Protein AF-A0A561W1R0-F1 (afdb_monomer_lite)

Structure (mmCIF, N/CA/C/O backbone):
data_AF-A0A561W1R0-F1
#
_entry.id   AF-A0A561W1R0-F1
#
loop_
_atom_site.group_PDB
_atom_site.id
_atom_site.type_symbol
_atom_site.label_atom_id
_atom_site.label_alt_id
_atom_site.label_comp_id
_atom_site.label_asym_id
_atom_site.label_entity_id
_atom_site.label_seq_id
_atom_site.pdbx_PDB_ins_code
_atom_site.Cartn_x
_atom_site.Cartn_y
_atom_site.Cartn_z
_atom_site.occupancy
_atom_site.B_iso_or_equiv
_atom_site.auth_seq_id
_atom_site.auth_comp_id
_atom_site.auth_asym_id
_atom_site.auth_atom_id
_atom_site.pdbx_PDB_model_num
ATOM 1 N N . MET A 1 1 ? 36.553 1.314 -19.856 1.00 82.25 1 MET A N 1
ATOM 2 C CA . MET A 1 1 ? 36.107 -0.104 -19.851 1.00 82.25 1 MET A CA 1
ATOM 3 C C . MET A 1 1 ? 35.294 -0.369 -21.101 1.00 82.25 1 MET A C 1
ATOM 5 O O . MET A 1 1 ? 34.662 0.568 -21.565 1.00 82.25 1 MET A O 1
ATOM 9 N N . ASN A 1 2 ? 35.325 -1.589 -21.637 1.00 90.81 2 ASN A N 1
ATOM 10 C CA . ASN A 1 2 ? 34.444 -2.013 -22.734 1.00 90.81 2 ASN A CA 1
ATOM 11 C C . ASN A 1 2 ? 33.296 -2.917 -22.232 1.00 90.81 2 ASN A C 1
ATOM 13 O O . ASN A 1 2 ? 33.211 -3.235 -21.042 1.00 90.81 2 ASN A O 1
ATOM 17 N N . ALA A 1 3 ? 32.431 -3.363 -23.140 1.00 93.06 3 ALA A N 1
ATOM 18 C CA . ALA A 1 3 ? 31.266 -4.193 -22.857 1.00 93.06 3 ALA A CA 1
ATOM 19 C C . ALA A 1 3 ? 31.614 -5.515 -22.157 1.00 93.06 3 ALA A C 1
ATOM 21 O O . ALA A 1 3 ? 30.865 -5.956 -21.286 1.00 93.06 3 ALA A O 1
ATOM 22 N N . HIS A 1 4 ? 32.754 -6.139 -22.474 1.00 94.69 4 HIS A N 1
ATOM 23 C CA . HIS A 1 4 ? 33.192 -7.354 -21.780 1.00 94.69 4 HIS A CA 1
ATOM 24 C C . HIS A 1 4 ? 33.623 -7.068 -20.338 1.00 94.69 4 HIS A C 1
ATOM 26 O O . HIS A 1 4 ? 33.295 -7.847 -19.440 1.00 94.69 4 HIS A O 1
ATOM 32 N N . ASP A 1 5 ? 34.322 -5.954 -20.105 1.00 94.12 5 ASP A N 1
ATOM 33 C CA . ASP A 1 5 ? 34.739 -5.539 -18.761 1.00 94.12 5 ASP A CA 1
ATOM 34 C C . ASP A 1 5 ? 33.518 -5.258 -17.869 1.00 94.12 5 ASP A C 1
ATOM 36 O O . ASP A 1 5 ? 33.470 -5.681 -16.712 1.00 94.12 5 ASP A O 1
ATOM 40 N N . VAL A 1 6 ? 32.510 -4.572 -18.419 1.00 94.56 6 VAL A N 1
ATOM 41 C CA . VAL A 1 6 ? 31.259 -4.254 -17.718 1.00 94.56 6 VAL A CA 1
ATOM 42 C C . VAL A 1 6 ? 30.423 -5.510 -17.481 1.00 94.56 6 VAL A C 1
ATOM 44 O O . VAL A 1 6 ? 29.963 -5.723 -16.358 1.00 94.56 6 VAL A O 1
ATOM 47 N N . ALA A 1 7 ? 30.283 -6.393 -18.477 1.00 96.56 7 ALA A N 1
ATOM 48 C CA . ALA A 1 7 ? 29.568 -7.664 -18.328 1.00 96.56 7 ALA A CA 1
ATOM 49 C C . ALA A 1 7 ? 30.118 -8.505 -17.161 1.00 96.56 7 ALA A C 1
ATOM 51 O O . ALA A 1 7 ? 29.358 -9.125 -16.418 1.00 96.56 7 ALA A O 1
ATOM 52 N N . ALA A 1 8 ? 31.436 -8.487 -16.943 1.00 96.50 8 ALA A N 1
ATOM 53 C CA . ALA A 1 8 ? 32.065 -9.204 -15.837 1.00 96.50 8 ALA A CA 1
ATOM 54 C C . ALA A 1 8 ? 31.743 -8.623 -14.443 1.00 96.50 8 ALA A C 1
ATOM 56 O O . ALA A 1 8 ? 31.954 -9.309 -13.442 1.00 96.50 8 ALA A O 1
ATOM 57 N N . ARG A 1 9 ? 31.263 -7.375 -14.365 1.00 97.12 9 ARG A N 1
ATOM 58 C CA . ARG A 1 9 ? 31.009 -6.637 -13.114 1.00 97.12 9 ARG A CA 1
ATOM 59 C C . ARG A 1 9 ? 29.528 -6.396 -12.826 1.00 97.12 9 ARG A C 1
ATOM 61 O O . ARG A 1 9 ? 29.193 -6.060 -11.691 1.00 97.12 9 ARG A O 1
ATOM 68 N N . LEU A 1 10 ? 28.653 -6.531 -13.822 1.00 97.62 10 LEU A N 1
ATOM 69 C CA . LEU A 1 10 ? 27.216 -6.348 -13.637 1.00 97.62 10 LEU A CA 1
ATOM 70 C C . LEU A 1 10 ? 26.658 -7.358 -12.615 1.00 97.62 10 LEU A C 1
ATOM 72 O O . LEU A 1 10 ? 27.031 -8.537 -12.635 1.00 97.62 10 LEU A O 1
ATOM 76 N N . PRO A 1 11 ? 25.740 -6.925 -11.732 1.00 97.44 11 PRO A N 1
ATOM 77 C CA . PRO A 1 11 ? 25.133 -7.798 -10.732 1.00 97.44 11 PRO A CA 1
ATOM 78 C C . PRO A 1 11 ? 24.136 -8.768 -11.385 1.00 97.44 11 PRO A C 1
ATOM 80 O O . PRO A 1 11 ? 23.887 -8.695 -12.582 1.00 97.44 11 PRO A O 1
ATOM 83 N N . ASP A 1 12 ? 23.513 -9.675 -10.633 1.00 97.62 12 ASP A N 1
ATOM 84 C CA . ASP A 1 12 ? 22.415 -10.481 -11.187 1.00 97.62 12 ASP A CA 1
ATOM 85 C C . ASP A 1 12 ? 21.202 -9.657 -11.654 1.00 97.62 12 ASP A C 1
ATOM 87 O O . ASP A 1 12 ? 21.093 -8.461 -11.387 1.00 97.62 12 ASP A O 1
ATOM 91 N N . ILE A 1 13 ? 20.304 -10.308 -12.403 1.00 98.06 13 ILE A N 1
ATOM 92 C CA . ILE A 1 13 ? 19.150 -9.662 -13.045 1.00 98.06 13 ILE A CA 1
ATOM 93 C C . ILE A 1 13 ? 18.263 -8.952 -12.015 1.00 98.06 13 ILE A C 1
ATOM 95 O O . ILE A 1 13 ? 17.811 -7.836 -12.268 1.00 98.06 13 ILE A O 1
ATOM 99 N N . GLU A 1 14 ? 18.021 -9.571 -10.858 1.00 96.19 14 GLU A N 1
ATOM 100 C CA . GLU A 1 14 ? 17.153 -8.997 -9.828 1.00 96.19 14 GLU A CA 1
ATOM 101 C C . GLU A 1 14 ? 17.806 -7.774 -9.193 1.00 96.19 14 GLU A C 1
ATOM 103 O O . GLU A 1 14 ? 17.195 -6.709 -9.079 1.00 96.19 14 GLU A O 1
ATOM 108 N N . ARG A 1 15 ? 19.083 -7.893 -8.832 1.00 97.00 15 ARG A N 1
ATOM 109 C CA . ARG A 1 15 ? 19.839 -6.790 -8.255 1.00 97.00 15 ARG A CA 1
ATOM 110 C C . ARG A 1 15 ? 20.007 -5.640 -9.248 1.00 97.00 15 ARG A C 1
ATOM 112 O O . ARG A 1 15 ? 19.903 -4.485 -8.839 1.00 97.00 15 ARG A O 1
ATOM 119 N N . LEU A 1 16 ? 20.205 -5.930 -10.536 1.00 98.38 16 LEU A N 1
ATOM 120 C CA . LEU A 1 16 ? 20.215 -4.921 -11.597 1.00 98.38 16 LEU A CA 1
ATOM 121 C C . LEU A 1 16 ? 18.860 -4.213 -11.685 1.00 98.38 16 LEU A C 1
ATOM 123 O O . LEU A 1 16 ? 18.816 -2.986 -11.689 1.00 98.38 16 LEU A O 1
ATOM 127 N N . ARG A 1 17 ? 17.752 -4.966 -11.668 1.00 98.25 17 ARG A N 1
ATOM 128 C CA . ARG A 1 17 ? 16.393 -4.405 -11.679 1.00 98.25 17 ARG A CA 1
ATOM 129 C C . ARG A 1 17 ? 16.163 -3.457 -10.507 1.00 98.25 17 ARG A C 1
ATOM 131 O O . ARG A 1 17 ? 15.652 -2.357 -10.705 1.00 98.25 17 ARG A O 1
ATOM 138 N N . GLN A 1 18 ? 16.574 -3.847 -9.301 1.00 97.81 18 GLN A N 1
ATOM 139 C CA . GLN A 1 18 ? 16.484 -2.999 -8.109 1.00 97.81 18 GLN A CA 1
ATOM 140 C C . GLN A 1 18 ? 17.299 -1.709 -8.254 1.00 97.81 18 GLN A C 1
ATOM 142 O O . GLN A 1 18 ? 16.799 -0.643 -7.897 1.00 97.81 18 GLN A O 1
ATOM 147 N N . ARG A 1 19 ? 18.519 -1.787 -8.805 1.00 98.38 19 ARG A N 1
ATOM 148 C CA . ARG A 1 19 ? 19.367 -0.611 -9.070 1.00 98.38 19 ARG A CA 1
ATOM 149 C C . ARG A 1 19 ? 18.730 0.330 -10.090 1.00 98.38 19 ARG A C 1
ATOM 151 O O . ARG A 1 19 ? 18.665 1.527 -9.841 1.00 98.38 19 ARG A O 1
ATOM 158 N N . CYS A 1 20 ? 18.182 -0.200 -11.181 1.00 98.56 20 CYS A N 1
ATOM 159 C CA . CYS A 1 20 ? 17.468 0.601 -12.174 1.00 98.56 20 CYS A CA 1
ATOM 160 C C . CYS A 1 20 ? 16.241 1.313 -11.580 1.00 98.56 20 CYS A C 1
ATOM 162 O O . CYS A 1 20 ? 16.045 2.502 -11.817 1.00 98.56 20 CYS A O 1
ATOM 164 N N . LYS A 1 21 ? 15.438 0.613 -10.766 1.00 98.38 21 LYS A N 1
ATOM 165 C CA . LYS A 1 21 ? 14.304 1.224 -10.055 1.00 98.38 21 LYS A CA 1
ATOM 166 C C . LYS A 1 21 ? 14.758 2.307 -9.076 1.00 98.38 21 LYS A C 1
ATOM 168 O O . LYS A 1 21 ? 14.110 3.342 -8.982 1.00 98.38 21 LYS A O 1
ATOM 173 N N . ALA A 1 22 ? 15.862 2.079 -8.363 1.00 98.31 22 ALA A N 1
ATOM 174 C CA . ALA A 1 22 ? 16.436 3.063 -7.450 1.00 98.31 22 ALA A CA 1
ATOM 175 C C . ALA A 1 22 ? 16.842 4.351 -8.183 1.00 98.31 22 ALA A C 1
ATOM 177 O O . ALA A 1 22 ? 16.488 5.430 -7.718 1.00 98.31 22 ALA A O 1
ATOM 178 N N . LEU A 1 23 ? 17.507 4.247 -9.342 1.00 98.12 23 LEU A N 1
ATOM 179 C CA . LEU A 1 23 ? 17.844 5.412 -10.170 1.00 98.12 23 LEU A CA 1
ATOM 180 C C . LEU A 1 23 ? 16.590 6.166 -10.621 1.00 98.12 23 LEU A C 1
ATOM 182 O O . LEU A 1 23 ? 16.518 7.373 -10.434 1.00 98.12 23 LEU A O 1
ATOM 186 N N . ALA A 1 24 ? 15.570 5.460 -11.117 1.00 97.75 24 ALA A N 1
ATOM 187 C CA . ALA A 1 24 ? 14.319 6.097 -11.527 1.00 97.75 24 ALA A CA 1
ATOM 188 C C . ALA A 1 24 ? 13.606 6.815 -10.363 1.00 97.75 24 ALA A C 1
ATOM 190 O O . ALA A 1 24 ? 13.069 7.901 -10.551 1.00 97.75 24 ALA A O 1
ATOM 191 N N . VAL A 1 25 ? 13.619 6.255 -9.147 1.00 97.75 25 VAL A N 1
ATOM 192 C CA . VAL A 1 25 ? 13.058 6.932 -7.961 1.00 97.75 25 VAL A CA 1
ATOM 193 C C . VAL A 1 25 ? 13.875 8.165 -7.578 1.00 97.75 25 VAL A C 1
ATOM 195 O O . VAL A 1 25 ? 13.292 9.200 -7.269 1.00 97.75 25 VAL A O 1
ATOM 198 N N . LEU A 1 26 ? 15.208 8.076 -7.608 1.00 97.50 26 LEU A N 1
ATOM 199 C CA . LEU A 1 26 ? 16.081 9.218 -7.327 1.00 97.50 26 LEU A CA 1
ATOM 200 C C . LEU A 1 26 ? 15.832 10.365 -8.312 1.00 97.50 26 LEU A C 1
ATOM 202 O O . LEU A 1 26 ? 15.690 11.504 -7.879 1.00 97.50 26 LEU A O 1
ATOM 206 N N . GLU A 1 27 ? 15.690 10.053 -9.600 1.00 95.06 27 GLU A N 1
ATOM 207 C CA . GLU A 1 27 ? 15.327 11.013 -10.647 1.00 95.06 27 GLU A CA 1
ATOM 208 C C . GLU A 1 27 ? 14.014 11.726 -10.335 1.00 95.06 27 GLU A C 1
ATOM 210 O O . GLU A 1 27 ? 13.986 12.949 -10.315 1.00 95.06 27 GLU A O 1
ATOM 215 N N . ARG A 1 28 ? 12.949 10.984 -9.991 1.00 95.00 28 ARG A N 1
ATOM 216 C CA . ARG A 1 28 ? 11.645 11.575 -9.630 1.00 95.00 28 ARG A CA 1
ATOM 217 C C . ARG A 1 28 ? 11.710 12.498 -8.409 1.00 95.00 28 ARG A C 1
ATOM 219 O O . ARG A 1 28 ? 10.909 13.421 -8.301 1.00 95.00 28 ARG A O 1
ATOM 226 N N . ILE A 1 29 ? 12.622 12.239 -7.470 1.00 95.62 29 ILE A N 1
ATOM 227 C CA . ILE A 1 29 ? 12.799 13.081 -6.279 1.00 95.62 29 ILE A CA 1
ATOM 228 C C . ILE A 1 29 ? 13.598 14.350 -6.613 1.00 95.62 29 ILE A C 1
ATOM 230 O O . ILE A 1 29 ? 13.310 15.420 -6.073 1.00 95.62 29 ILE A O 1
ATOM 234 N N . ILE A 1 30 ? 14.622 14.224 -7.458 1.00 92.12 30 ILE A N 1
ATOM 235 C CA . ILE A 1 30 ? 15.599 15.281 -7.741 1.00 92.12 30 ILE A CA 1
ATOM 236 C C . ILE A 1 30 ? 15.086 16.272 -8.784 1.00 92.12 30 ILE A C 1
ATOM 238 O O . ILE A 1 30 ? 15.197 17.477 -8.558 1.00 92.12 30 ILE A O 1
ATOM 242 N N . ASP A 1 31 ? 14.505 15.786 -9.881 1.00 84.88 31 ASP A N 1
ATOM 243 C CA . ASP A 1 31 ? 14.021 16.624 -10.975 1.00 84.88 31 ASP A CA 1
ATOM 244 C C . ASP A 1 31 ? 12.636 16.170 -11.473 1.00 84.88 31 ASP A C 1
ATOM 246 O O . ASP A 1 31 ? 12.371 14.994 -11.724 1.00 84.88 31 ASP A O 1
ATOM 250 N N . GLY A 1 32 ? 11.731 17.138 -11.625 1.00 71.56 32 GLY A N 1
ATOM 251 C CA . GLY A 1 32 ? 10.386 16.930 -12.167 1.00 71.56 32 GLY A CA 1
ATOM 252 C C . GLY A 1 32 ? 10.320 16.975 -13.698 1.00 71.56 32 GLY A C 1
ATOM 253 O O . GLY A 1 32 ? 9.227 16.844 -14.252 1.00 71.56 32 GLY A O 1
ATOM 254 N N . GLY A 1 33 ? 11.449 17.214 -14.373 1.00 81.62 33 GLY A N 1
ATOM 255 C CA . GLY A 1 33 ? 11.573 17.252 -15.829 1.00 81.62 33 GLY A CA 1
ATOM 256 C C . GLY A 1 33 ? 11.605 15.881 -16.518 1.00 81.62 33 GLY A C 1
ATOM 257 O O . GLY A 1 33 ? 11.168 14.851 -15.983 1.00 81.62 33 GLY A O 1
ATOM 258 N N . ASP A 1 34 ? 12.121 15.891 -17.750 1.00 83.31 34 ASP A N 1
ATOM 259 C CA . ASP A 1 34 ? 12.378 14.672 -18.517 1.00 83.31 34 ASP A CA 1
ATOM 260 C C . ASP A 1 34 ? 13.494 13.871 -17.818 1.00 83.31 34 ASP A C 1
ATOM 262 O O . ASP A 1 34 ? 14.597 14.393 -17.650 1.00 83.31 34 ASP A O 1
ATOM 266 N N . PRO A 1 35 ? 13.222 12.632 -17.365 1.00 88.56 35 PRO A N 1
ATOM 267 C CA . PRO A 1 35 ? 14.167 11.875 -16.549 1.00 88.56 35 PRO A CA 1
ATOM 268 C C . PRO A 1 35 ? 15.408 11.474 -17.340 1.00 88.56 35 PRO A C 1
ATOM 270 O O . PRO A 1 35 ? 15.287 10.911 -18.430 1.00 88.56 35 PRO A O 1
ATOM 273 N N . TYR A 1 36 ? 16.579 11.619 -16.721 1.00 94.69 36 TYR A N 1
ATOM 274 C CA . TYR A 1 36 ? 17.814 11.028 -17.229 1.00 94.69 36 TYR A CA 1
ATOM 275 C C . TYR A 1 36 ? 17.796 9.503 -17.078 1.00 94.69 36 TYR A C 1
ATOM 277 O O . TYR A 1 36 ? 18.230 8.789 -17.980 1.00 94.69 36 TYR A O 1
ATOM 285 N N . TYR A 1 37 ? 17.243 8.992 -15.967 1.00 97.00 37 TYR A N 1
ATOM 286 C CA . TYR A 1 37 ? 16.970 7.565 -15.756 1.00 97.00 37 TYR A CA 1
ATOM 287 C C . TYR A 1 37 ? 15.473 7.311 -15.559 1.00 97.00 37 TYR A C 1
ATOM 289 O O . TYR A 1 37 ? 14.837 7.857 -14.657 1.00 97.00 37 TYR A O 1
ATOM 297 N N . ALA A 1 38 ? 14.901 6.418 -16.359 1.00 96.62 38 ALA A N 1
ATOM 298 C CA . ALA A 1 38 ? 13.490 6.058 -16.294 1.00 96.62 38 ALA A CA 1
ATOM 299 C C . ALA A 1 38 ? 13.295 4.554 -16.096 1.00 96.62 38 ALA A C 1
ATOM 301 O O . ALA A 1 38 ? 14.150 3.731 -16.430 1.00 96.62 38 ALA A O 1
ATOM 302 N N . TYR A 1 39 ? 12.128 4.184 -15.571 1.00 97.44 39 TYR A N 1
ATOM 303 C CA . TYR A 1 39 ? 11.706 2.795 -15.457 1.00 97.44 39 TYR A CA 1
ATOM 304 C C . TYR A 1 39 ? 10.245 2.667 -15.869 1.00 97.44 39 TYR A C 1
ATOM 306 O O . TYR A 1 39 ? 9.398 3.427 -15.406 1.00 97.44 39 TYR A O 1
ATOM 314 N N . THR A 1 40 ? 9.945 1.689 -16.718 1.00 94.31 40 THR A N 1
ATOM 315 C CA . THR A 1 40 ? 8.585 1.377 -17.145 1.00 94.31 40 THR A CA 1
ATOM 316 C C . THR A 1 40 ? 8.262 -0.084 -16.882 1.00 94.31 40 THR A C 1
ATOM 318 O O . THR A 1 40 ? 9.018 -0.995 -17.220 1.00 94.31 40 THR A O 1
ATOM 321 N N . SER A 1 41 ? 7.103 -0.304 -16.269 1.00 89.69 41 SER A N 1
ATOM 322 C CA . SER A 1 41 ? 6.522 -1.628 -16.059 1.00 89.69 41 SER A CA 1
ATOM 323 C C . SER A 1 41 ? 5.659 -2.092 -17.240 1.00 89.69 41 SER A C 1
ATOM 325 O O . SER A 1 41 ? 5.081 -3.173 -17.174 1.00 89.69 41 SER A O 1
ATOM 327 N N . THR A 1 42 ? 5.573 -1.292 -18.311 1.00 89.38 42 THR A N 1
ATOM 328 C CA . THR A 1 42 ? 4.719 -1.539 -19.481 1.00 89.38 42 THR A CA 1
ATOM 329 C C . THR A 1 42 ? 5.524 -1.542 -20.783 1.00 89.38 42 THR A C 1
ATOM 331 O O . THR A 1 42 ? 5.162 -0.865 -21.749 1.00 89.38 42 THR A O 1
ATOM 334 N N . TRP A 1 43 ? 6.632 -2.287 -20.824 1.00 91.69 43 TRP A N 1
ATOM 335 C CA . TRP A 1 43 ? 7.400 -2.532 -22.050 1.00 91.69 43 TRP A CA 1
ATOM 336 C C . TRP A 1 43 ? 6.775 -3.703 -22.820 1.00 91.69 43 TRP A C 1
ATOM 338 O O . TRP A 1 43 ? 7.256 -4.835 -22.797 1.00 91.69 43 TRP A O 1
ATOM 348 N N . GLY A 1 44 ? 5.605 -3.465 -23.416 1.00 89.44 44 GLY A N 1
ATOM 349 C CA . GLY A 1 44 ? 4.756 -4.555 -23.898 1.00 89.44 44 GLY A CA 1
ATOM 350 C C . GLY A 1 44 ? 4.269 -5.415 -22.727 1.00 89.44 44 GLY A C 1
ATOM 351 O O . GLY A 1 44 ? 3.512 -4.933 -21.886 1.00 89.44 44 GLY A O 1
ATOM 352 N N . THR A 1 45 ? 4.689 -6.682 -22.675 1.00 87.56 45 THR A N 1
ATOM 353 C CA . THR A 1 45 ? 4.460 -7.581 -21.523 1.00 87.56 45 THR A CA 1
ATOM 354 C C . THR A 1 45 ? 5.613 -7.595 -20.518 1.00 87.56 45 THR A C 1
ATOM 356 O O . THR A 1 45 ? 5.486 -8.222 -19.468 1.00 87.56 45 THR A O 1
ATOM 359 N N . ASP A 1 46 ? 6.720 -6.934 -20.850 1.00 94.31 46 ASP A N 1
ATOM 360 C CA . ASP A 1 46 ? 7.968 -6.923 -20.096 1.00 94.31 46 ASP A CA 1
ATOM 361 C C . ASP A 1 46 ? 8.151 -5.590 -19.347 1.00 94.31 46 ASP A C 1
ATOM 363 O O . ASP A 1 46 ? 7.287 -4.706 -19.352 1.00 94.31 46 ASP A O 1
ATOM 367 N N . GLN A 1 47 ? 9.298 -5.434 -18.686 1.00 96.62 47 GLN A N 1
ATOM 368 C CA . GLN A 1 47 ? 9.689 -4.199 -18.000 1.00 96.62 47 GLN A CA 1
ATOM 369 C C . GLN A 1 47 ? 10.989 -3.669 -18.598 1.00 96.62 47 GLN A C 1
ATOM 371 O O . GLN A 1 47 ? 11.843 -4.458 -19.000 1.00 96.62 47 GLN A O 1
ATOM 376 N N . ALA A 1 48 ? 11.179 -2.353 -18.607 1.00 98.00 48 ALA A N 1
ATOM 377 C CA . ALA A 1 48 ? 12.411 -1.753 -19.104 1.00 98.00 48 ALA A CA 1
ATOM 378 C C . ALA A 1 48 ? 12.911 -0.620 -18.208 1.00 98.00 48 ALA A C 1
ATOM 380 O O . ALA A 1 48 ? 12.130 0.172 -17.683 1.00 98.00 48 ALA A O 1
ATOM 381 N N . ALA A 1 49 ? 14.229 -0.542 -18.063 1.00 98.44 49 ALA A N 1
ATOM 382 C CA . ALA A 1 49 ? 14.925 0.629 -17.555 1.00 98.44 49 ALA A CA 1
ATOM 383 C C . ALA A 1 49 ? 15.592 1.355 -18.719 1.00 98.44 49 ALA A C 1
ATOM 385 O O . ALA A 1 49 ? 16.164 0.703 -19.591 1.00 98.44 49 ALA A O 1
ATOM 386 N N . LEU A 1 50 ? 15.526 2.679 -18.721 1.00 97.88 50 LEU A N 1
ATOM 387 C CA . LEU A 1 50 ? 16.007 3.522 -19.807 1.00 97.88 50 LEU A CA 1
ATOM 388 C C . LEU A 1 50 ? 16.923 4.603 -19.242 1.00 97.88 50 LEU A C 1
ATOM 390 O O . LEU A 1 50 ? 16.690 5.104 -18.141 1.00 97.88 50 LEU A O 1
ATOM 394 N N . MET A 1 51 ? 17.919 4.987 -20.026 1.00 97.06 51 MET A N 1
ATOM 395 C CA . MET A 1 51 ? 18.699 6.196 -19.825 1.00 97.06 51 MET A CA 1
ATOM 396 C C . MET A 1 51 ? 18.812 6.939 -21.142 1.00 97.06 51 MET A C 1
ATOM 398 O O . MET A 1 51 ? 19.043 6.317 -22.180 1.00 97.06 51 MET A O 1
ATOM 402 N N . SER A 1 52 ? 18.656 8.257 -21.083 1.00 94.69 52 SER A N 1
ATOM 403 C CA . SER A 1 52 ? 18.904 9.146 -22.209 1.00 94.69 52 SER A CA 1
ATOM 404 C C . SER A 1 52 ? 19.457 10.466 -21.697 1.00 94.69 52 SER A C 1
ATOM 406 O O . SER A 1 52 ? 18.862 11.089 -20.821 1.00 94.69 52 SER A O 1
ATOM 408 N N . ASN A 1 53 ? 20.565 10.927 -22.276 1.00 91.19 53 ASN A N 1
ATOM 409 C CA . ASN A 1 53 ? 21.107 12.252 -21.963 1.00 91.19 53 ASN A CA 1
ATOM 410 C C . ASN A 1 53 ? 20.501 13.381 -22.818 1.00 91.19 53 ASN A C 1
ATOM 412 O O . ASN A 1 53 ? 20.998 14.509 -22.805 1.00 91.19 53 ASN A O 1
ATOM 416 N N . GLY A 1 54 ? 19.483 13.075 -23.633 1.00 89.25 54 GLY A N 1
ATOM 417 C CA . GLY A 1 54 ? 18.847 14.025 -24.552 1.00 89.25 54 GLY A CA 1
ATOM 418 C C . GLY A 1 54 ? 19.740 14.524 -25.698 1.00 89.25 54 GLY A C 1
ATOM 419 O O . GLY A 1 54 ? 19.295 15.345 -26.498 1.00 89.25 54 GLY A O 1
ATOM 420 N N . SER A 1 55 ? 20.981 14.038 -25.796 1.00 87.69 55 SER A N 1
ATOM 421 C CA . SER A 1 55 ? 21.993 14.476 -26.770 1.00 87.69 55 SER A CA 1
ATOM 422 C C . SER A 1 55 ? 22.494 13.347 -27.674 1.00 87.69 55 SER A C 1
ATOM 424 O O . SER A 1 55 ? 23.378 13.575 -28.494 1.00 87.69 55 SER A O 1
ATOM 426 N N . GLY A 1 56 ? 21.896 12.159 -27.575 1.00 89.00 56 GLY A N 1
ATOM 427 C CA . GLY A 1 56 ? 22.156 11.027 -28.464 1.00 89.00 56 GLY A CA 1
ATOM 428 C C . GLY A 1 56 ? 22.741 9.799 -27.776 1.00 89.00 56 GLY A C 1
ATOM 429 O O . GLY A 1 56 ? 22.766 8.749 -28.410 1.00 89.00 56 GLY A O 1
ATOM 430 N N . ASP A 1 57 ? 23.154 9.894 -26.508 1.00 94.25 57 ASP A N 1
ATOM 431 C CA . ASP A 1 57 ? 23.588 8.716 -25.755 1.00 94.25 57 ASP A CA 1
ATOM 432 C C . ASP A 1 57 ? 22.424 8.097 -25.003 1.00 94.25 57 ASP A C 1
ATOM 434 O O . ASP A 1 57 ? 21.648 8.786 -24.329 1.00 94.25 57 ASP A O 1
ATOM 438 N N . GLU A 1 58 ? 22.325 6.779 -25.112 1.00 96.31 58 GLU A N 1
ATOM 439 C CA . GLU A 1 58 ? 21.242 6.023 -24.513 1.00 96.31 58 GLU A CA 1
ATOM 440 C C . GLU A 1 58 ? 21.660 4.602 -24.144 1.00 96.31 58 GLU A C 1
ATOM 442 O O . GLU A 1 58 ? 22.479 3.949 -24.800 1.00 96.31 58 GLU A O 1
ATOM 447 N N . TRP A 1 59 ? 21.032 4.085 -23.093 1.00 97.75 59 TRP A N 1
ATOM 448 C CA . TRP A 1 59 ? 20.990 2.651 -22.854 1.00 97.75 59 TRP A CA 1
ATOM 449 C C . TRP A 1 59 ? 19.600 2.211 -22.415 1.00 97.75 59 TRP A C 1
ATOM 451 O O . TRP A 1 59 ? 18.839 2.960 -21.804 1.00 97.75 59 TRP A O 1
ATOM 461 N N . ALA A 1 60 ? 19.279 0.957 -22.712 1.00 98.38 60 ALA A N 1
ATOM 462 C CA . ALA A 1 60 ? 18.061 0.299 -22.279 1.00 98.38 60 ALA A CA 1
ATOM 463 C C . ALA A 1 60 ? 18.385 -1.078 -21.696 1.00 98.38 60 ALA A C 1
ATOM 465 O O . ALA A 1 60 ? 19.162 -1.833 -22.279 1.00 98.38 60 ALA A O 1
ATOM 466 N N . VAL A 1 61 ? 17.761 -1.415 -20.566 1.00 98.69 61 VAL A N 1
ATOM 467 C CA . VAL A 1 61 ? 17.761 -2.760 -19.974 1.00 98.69 61 VAL A CA 1
ATOM 468 C C . VAL A 1 61 ? 16.338 -3.297 -20.020 1.00 98.69 61 VAL A C 1
ATOM 470 O O . VAL A 1 61 ? 15.474 -2.796 -19.305 1.00 98.69 61 VAL A O 1
ATOM 473 N N . VAL A 1 62 ? 16.095 -4.329 -20.822 1.00 98.62 62 VAL A N 1
ATOM 474 C CA . VAL A 1 62 ? 14.794 -5.001 -20.921 1.00 98.62 62 VAL A CA 1
ATOM 475 C C . VAL A 1 62 ? 14.814 -6.268 -20.075 1.00 98.62 62 VAL A C 1
ATOM 477 O O . VAL A 1 62 ? 15.643 -7.156 -20.281 1.00 98.62 62 VAL A O 1
ATOM 480 N N . PHE A 1 63 ? 13.897 -6.349 -19.114 1.00 98.00 63 PHE A N 1
ATOM 481 C CA . PHE A 1 63 ? 13.690 -7.492 -18.233 1.00 98.00 63 PHE A CA 1
ATOM 482 C C . PHE A 1 63 ? 12.535 -8.339 -18.765 1.00 98.00 63 PHE A C 1
ATOM 484 O O . PHE A 1 63 ? 11.373 -7.958 -18.641 1.00 98.00 63 PHE A O 1
ATOM 491 N N . THR A 1 64 ? 12.872 -9.496 -19.322 1.00 96.44 64 THR A N 1
ATOM 492 C CA . THR A 1 64 ? 11.926 -10.467 -19.888 1.00 96.44 64 THR A CA 1
ATOM 493 C C . THR A 1 64 ? 11.707 -11.635 -18.922 1.00 96.44 64 THR A C 1
ATOM 495 O O . THR A 1 64 ? 12.430 -11.786 -17.932 1.00 96.44 64 THR A O 1
ATOM 498 N N . ALA A 1 65 ? 10.750 -12.513 -19.224 1.00 94.19 65 ALA A N 1
ATOM 499 C CA . ALA A 1 65 ? 10.577 -13.765 -18.483 1.00 94.19 65 ALA A CA 1
ATOM 500 C C . ALA A 1 65 ? 11.804 -14.705 -18.579 1.00 94.19 65 ALA A C 1
ATOM 502 O O . ALA A 1 65 ? 12.113 -15.427 -17.627 1.00 94.19 65 ALA A O 1
ATOM 503 N N . ASP A 1 66 ? 12.520 -14.682 -19.707 1.00 95.88 66 ASP A N 1
ATOM 504 C CA . ASP A 1 66 ? 13.625 -15.604 -20.008 1.00 95.88 66 ASP A CA 1
ATOM 505 C C . ASP A 1 66 ? 15.007 -15.074 -19.591 1.00 95.88 66 ASP A C 1
ATOM 507 O O . ASP A 1 66 ? 15.983 -15.829 -19.549 1.00 95.88 66 ASP A O 1
ATOM 511 N N . GLY A 1 67 ? 15.110 -13.785 -19.263 1.00 97.69 67 GLY A N 1
ATOM 512 C CA . GLY A 1 67 ? 16.366 -13.139 -18.900 1.00 97.69 67 GLY A CA 1
ATOM 513 C C . GLY A 1 67 ? 16.327 -11.622 -19.043 1.00 97.69 67 GLY A C 1
ATOM 514 O O . GLY A 1 67 ? 15.263 -11.003 -19.035 1.00 97.69 67 GLY A O 1
ATOM 515 N N . ALA A 1 68 ? 17.495 -11.014 -19.209 1.00 98.56 68 ALA A N 1
ATOM 516 C CA . ALA A 1 68 ? 17.643 -9.587 -19.450 1.00 98.56 68 ALA A CA 1
ATOM 517 C C . ALA A 1 68 ? 18.503 -9.306 -20.686 1.00 98.56 68 ALA A C 1
ATOM 519 O O . ALA A 1 68 ? 19.466 -10.025 -20.968 1.00 98.56 68 ALA A O 1
ATOM 520 N N . PHE A 1 69 ? 18.156 -8.234 -21.390 1.00 98.62 69 PHE A N 1
ATOM 521 C CA . PHE A 1 69 ? 18.850 -7.731 -22.570 1.00 98.62 69 PHE A CA 1
ATOM 522 C C . PHE A 1 69 ? 19.236 -6.272 -22.343 1.00 98.62 69 PHE A C 1
ATOM 524 O O . PHE A 1 69 ? 18.416 -5.488 -21.873 1.00 98.62 69 PHE A O 1
ATOM 531 N N . ILE A 1 70 ? 20.474 -5.910 -22.663 1.00 98.62 70 ILE A N 1
ATOM 532 C CA . ILE A 1 70 ? 20.979 -4.544 -22.563 1.00 98.62 70 ILE A CA 1
ATOM 533 C C . ILE A 1 70 ? 21.417 -4.097 -23.945 1.00 98.62 70 ILE A C 1
ATOM 535 O O . ILE A 1 70 ? 22.263 -4.737 -24.571 1.00 98.62 70 ILE A O 1
ATOM 539 N N . ARG A 1 71 ? 20.877 -2.965 -24.381 1.00 98.00 71 ARG A N 1
ATOM 540 C CA . ARG A 1 71 ? 21.316 -2.250 -25.574 1.00 98.00 71 ARG A CA 1
ATOM 541 C C . ARG A 1 71 ? 21.892 -0.913 -25.150 1.00 98.00 71 ARG A C 1
ATOM 543 O O . ARG A 1 71 ? 21.268 -0.197 -24.373 1.00 98.00 71 ARG A O 1
ATOM 550 N N . LEU A 1 72 ? 23.070 -0.591 -25.662 1.00 97.06 72 LEU A N 1
ATOM 551 C CA . LEU A 1 72 ? 23.743 0.676 -25.425 1.00 97.06 72 LEU A CA 1
ATOM 552 C C . LEU A 1 72 ? 24.103 1.306 -26.763 1.00 97.06 72 LEU A C 1
ATOM 554 O O . LEU A 1 72 ? 24.518 0.609 -27.692 1.00 97.06 72 LEU A O 1
ATOM 558 N N . PHE A 1 73 ? 23.929 2.615 -26.848 1.00 96.69 73 PHE A N 1
ATOM 559 C CA . PHE A 1 73 ? 24.310 3.418 -27.991 1.00 96.69 73 PHE A CA 1
ATOM 560 C C . PHE A 1 73 ? 24.964 4.713 -27.502 1.00 96.69 73 PHE A C 1
ATOM 562 O O . PHE A 1 73 ? 24.337 5.530 -26.836 1.00 96.69 73 PHE A O 1
ATOM 569 N N . ASP A 1 74 ? 26.247 4.857 -27.820 1.00 94.25 74 ASP A N 1
ATOM 570 C CA . ASP A 1 74 ? 27.039 6.072 -27.631 1.00 94.25 74 ASP A CA 1
ATOM 571 C C . ASP A 1 74 ? 27.223 6.734 -29.000 1.00 94.25 74 ASP A C 1
ATOM 573 O O . ASP A 1 74 ? 27.804 6.146 -29.922 1.00 94.25 74 ASP A O 1
ATOM 577 N N . HIS A 1 75 ? 26.696 7.947 -29.158 1.00 91.25 75 HIS A N 1
ATOM 578 C CA . HIS A 1 75 ? 26.696 8.620 -30.454 1.00 91.25 75 HIS A CA 1
ATOM 579 C C . HIS A 1 75 ? 28.099 9.080 -30.878 1.00 91.25 75 HIS A C 1
ATOM 581 O O . HIS A 1 75 ? 28.372 9.193 -32.080 1.00 91.25 75 HIS A O 1
ATOM 587 N N . GLU A 1 76 ? 29.003 9.316 -29.922 1.00 89.12 76 GLU A N 1
ATOM 588 C CA . GLU A 1 76 ? 30.375 9.748 -30.180 1.00 89.12 76 GLU A CA 1
ATOM 589 C C . GLU A 1 76 ? 31.347 8.579 -30.347 1.00 89.12 76 GLU A C 1
ATOM 591 O O . GLU A 1 76 ? 32.407 8.769 -30.961 1.00 89.12 76 GLU A O 1
ATOM 596 N N . SER A 1 77 ? 30.980 7.385 -29.877 1.00 90.88 77 SER A N 1
ATOM 597 C CA . SER A 1 77 ? 31.784 6.166 -29.960 1.00 90.88 77 SER A CA 1
ATOM 598 C C . SER A 1 77 ? 32.331 5.911 -31.369 1.00 90.88 77 SER A C 1
ATOM 600 O O . SER A 1 77 ? 31.671 6.102 -32.396 1.00 90.88 77 SER A O 1
ATOM 602 N N . ALA A 1 78 ? 33.565 5.402 -31.421 1.00 88.75 78 ALA A N 1
ATOM 603 C CA . ALA A 1 78 ? 34.183 4.932 -32.659 1.00 88.75 78 ALA A CA 1
ATOM 604 C C . ALA A 1 78 ? 33.432 3.742 -33.284 1.00 88.75 78 ALA A C 1
ATOM 606 O O . ALA A 1 78 ? 33.577 3.501 -34.480 1.00 88.75 78 ALA A O 1
ATOM 607 N N . MET A 1 79 ? 32.644 3.021 -32.482 1.00 92.62 79 MET A N 1
ATOM 608 C CA . MET A 1 79 ? 31.825 1.883 -32.900 1.00 92.62 79 MET A CA 1
ATOM 609 C C . MET A 1 79 ? 30.405 2.292 -33.312 1.00 92.62 79 MET A C 1
ATOM 611 O O . MET A 1 79 ? 29.610 1.430 -33.682 1.00 92.62 79 MET A O 1
ATOM 615 N N . SER A 1 80 ? 30.079 3.588 -33.268 1.00 93.19 80 SER A N 1
ATOM 616 C CA . SER A 1 80 ? 28.780 4.091 -33.706 1.00 93.19 80 SER A CA 1
ATOM 617 C C . SER A 1 80 ? 28.568 3.826 -35.206 1.00 93.19 80 SER A C 1
ATOM 619 O O . SER A 1 80 ? 29.424 4.214 -36.011 1.00 93.19 80 SER A O 1
ATOM 621 N N . PRO A 1 81 ? 27.430 3.231 -35.622 1.00 92.88 81 PRO A N 1
ATOM 622 C CA . PRO A 1 81 ? 27.110 3.013 -37.035 1.00 92.88 81 PRO A CA 1
ATOM 623 C C . PRO A 1 81 ? 27.179 4.306 -37.858 1.00 92.88 81 PRO A C 1
ATOM 625 O O . PRO A 1 81 ? 27.624 4.291 -39.001 1.00 92.88 81 PRO A O 1
ATOM 628 N N . TYR A 1 82 ? 26.870 5.461 -37.261 1.00 91.44 82 TYR A N 1
ATOM 629 C CA . TYR A 1 82 ? 26.931 6.766 -37.932 1.00 91.44 82 TYR A CA 1
ATOM 630 C C . TYR A 1 82 ? 28.356 7.258 -38.243 1.00 91.44 82 TYR A C 1
ATOM 632 O O . TYR A 1 82 ? 28.533 8.257 -38.943 1.00 91.44 82 TYR A O 1
ATOM 640 N N . ARG A 1 83 ? 29.398 6.572 -37.752 1.00 88.31 83 ARG A N 1
ATOM 641 C CA . ARG A 1 83 ? 30.795 6.800 -38.165 1.00 88.31 83 ARG A CA 1
ATOM 642 C C . ARG A 1 83 ? 31.143 6.063 -39.464 1.00 88.31 83 ARG A C 1
ATOM 644 O O . ARG A 1 83 ? 32.175 6.369 -40.067 1.00 88.31 83 ARG A O 1
ATOM 651 N N . HIS A 1 84 ? 30.300 5.128 -39.908 1.00 81.88 84 HIS A N 1
ATOM 652 C CA . HIS A 1 84 ? 30.482 4.349 -41.129 1.00 81.88 84 HIS A CA 1
ATOM 653 C C . HIS A 1 84 ? 29.558 4.843 -42.257 1.00 81.88 84 HIS A C 1
ATOM 655 O O . HIS A 1 84 ? 28.385 5.091 -42.008 1.00 81.88 84 HIS A O 1
ATOM 661 N N . PRO A 1 85 ? 30.039 4.967 -43.514 1.00 82.31 85 PRO A N 1
ATOM 662 C CA . PRO A 1 85 ? 29.236 5.492 -44.628 1.00 82.31 85 PRO A CA 1
ATOM 663 C C . PRO A 1 85 ? 27.945 4.718 -44.910 1.00 82.31 85 PRO A C 1
ATOM 665 O O . PRO A 1 85 ? 26.966 5.312 -45.348 1.00 82.31 85 PRO A O 1
ATOM 668 N N . ASP A 1 86 ? 27.965 3.410 -44.662 1.00 85.00 86 ASP A N 1
ATOM 669 C CA . ASP A 1 86 ? 26.848 2.501 -44.926 1.00 85.00 86 ASP A CA 1
ATOM 670 C C . ASP A 1 86 ? 25.960 2.289 -43.686 1.00 85.00 86 ASP A C 1
ATOM 672 O O . ASP A 1 86 ? 25.038 1.482 -43.720 1.00 85.00 86 ASP A O 1
ATOM 676 N N . HIS A 1 87 ? 26.249 3.004 -42.590 1.00 87.69 87 HIS A N 1
ATOM 677 C CA . HIS A 1 87 ? 25.571 2.899 -41.296 1.00 87.69 87 HIS A CA 1
ATOM 678 C C . HIS A 1 87 ? 25.558 1.476 -40.708 1.00 87.69 87 HIS A C 1
ATOM 680 O O . HIS A 1 87 ? 24.767 1.185 -39.819 1.00 87.69 87 HIS A O 1
ATOM 686 N N . GLU A 1 88 ? 26.419 0.569 -41.177 1.00 90.88 88 GLU A N 1
ATOM 687 C CA . GLU A 1 88 ? 26.474 -0.811 -40.688 1.00 90.88 88 GLU A CA 1
ATOM 688 C C . GLU A 1 88 ? 26.823 -0.866 -39.192 1.00 90.88 88 GLU A C 1
ATOM 690 O O . GLU A 1 88 ? 27.656 -0.101 -38.696 1.00 90.88 88 GLU A O 1
ATOM 695 N N . LEU A 1 89 ? 26.192 -1.800 -38.473 1.00 93.75 89 LEU A N 1
ATOM 696 C CA . LEU A 1 89 ? 26.548 -2.106 -37.089 1.00 93.75 89 LEU A CA 1
ATOM 697 C C . LEU A 1 89 ? 27.988 -2.613 -37.008 1.00 93.75 89 LEU A C 1
ATOM 699 O O . LEU A 1 89 ? 28.464 -3.320 -37.901 1.00 93.75 89 LEU A O 1
ATOM 703 N N . TRP A 1 90 ? 28.664 -2.313 -35.898 1.00 95.00 90 TRP A N 1
ATOM 704 C CA . TRP A 1 90 ? 29.993 -2.865 -35.670 1.00 95.00 90 TRP A CA 1
ATOM 705 C C . TRP A 1 90 ? 29.936 -4.406 -35.645 1.00 95.00 90 TRP A C 1
ATOM 707 O O . TRP A 1 90 ? 29.080 -4.976 -34.959 1.00 95.00 90 TRP A O 1
ATOM 717 N N . PRO A 1 91 ? 30.827 -5.112 -36.367 1.00 95.25 91 PRO A N 1
ATOM 718 C CA . PRO A 1 91 ? 30.786 -6.570 -36.426 1.00 95.25 91 PRO A CA 1
ATOM 719 C C . PRO A 1 91 ? 30.917 -7.228 -35.045 1.00 95.25 91 PRO A C 1
ATOM 721 O O . PRO A 1 91 ? 31.789 -6.860 -34.254 1.00 95.25 91 PRO A O 1
ATOM 724 N N . GLY A 1 92 ? 30.077 -8.232 -34.783 1.00 95.81 92 GLY A N 1
ATOM 725 C CA . GLY A 1 92 ? 30.103 -9.034 -33.556 1.00 95.81 92 GLY A CA 1
ATOM 726 C C . GLY A 1 92 ? 29.176 -8.558 -32.435 1.00 95.81 92 GLY A C 1
ATOM 727 O O . GLY A 1 92 ? 28.991 -9.287 -31.467 1.00 95.81 92 GLY A O 1
ATOM 728 N N . LEU A 1 93 ? 28.548 -7.377 -32.540 1.00 95.81 93 LEU A N 1
ATOM 729 C CA . LEU A 1 93 ? 27.701 -6.847 -31.458 1.00 95.81 93 LEU A CA 1
ATOM 730 C C . LEU A 1 93 ? 26.515 -7.759 -31.114 1.00 95.81 93 LEU A C 1
ATOM 732 O O . LEU A 1 93 ? 26.227 -7.979 -29.943 1.00 95.81 93 LEU A O 1
ATOM 736 N N . GLU A 1 94 ? 25.847 -8.312 -32.122 1.00 96.12 94 GLU A N 1
ATOM 737 C CA . GLU A 1 94 ? 24.675 -9.185 -31.959 1.00 96.12 94 GLU A CA 1
ATOM 738 C C . GLU A 1 94 ? 25.015 -10.687 -31.934 1.00 96.12 94 GLU A C 1
ATOM 740 O O . GLU A 1 94 ? 24.146 -11.535 -31.695 1.00 96.12 94 GLU A O 1
ATOM 745 N N . ASP A 1 95 ? 26.283 -11.035 -32.160 1.00 96.56 95 ASP A N 1
ATOM 746 C CA . ASP A 1 95 ? 26.716 -12.423 -32.248 1.00 96.56 95 ASP A CA 1
ATOM 747 C C . ASP A 1 95 ? 26.644 -13.093 -30.872 1.00 96.56 95 ASP A C 1
ATOM 749 O O . ASP A 1 95 ? 27.260 -12.656 -29.902 1.00 96.56 95 ASP A O 1
ATOM 753 N N . GLY A 1 96 ? 25.885 -14.188 -30.793 1.00 95.44 96 GLY A N 1
ATOM 754 C CA . GLY A 1 96 ? 25.682 -14.956 -29.562 1.00 95.44 96 GLY A CA 1
ATOM 755 C C . GLY A 1 96 ? 24.378 -14.658 -28.819 1.00 95.44 96 GLY A C 1
ATOM 756 O O . GLY A 1 96 ? 24.059 -15.399 -27.887 1.00 95.44 96 GLY A O 1
ATOM 757 N N . VAL A 1 97 ? 23.588 -13.662 -29.250 1.00 97.44 97 VAL A N 1
ATOM 758 C CA . VAL A 1 97 ? 22.284 -13.356 -28.634 1.00 97.44 97 VAL A CA 1
ATOM 759 C C . VAL A 1 97 ? 21.338 -14.572 -28.742 1.00 97.44 97 VAL A C 1
ATOM 761 O O . VAL A 1 97 ? 21.049 -15.036 -29.858 1.00 97.44 97 VAL A O 1
ATOM 764 N N . PRO A 1 98 ? 20.831 -15.104 -27.608 1.00 97.38 98 PRO A N 1
ATOM 765 C CA . PRO A 1 98 ? 19.930 -16.252 -27.582 1.00 97.38 98 PRO A CA 1
ATOM 766 C C . PRO A 1 98 ? 18.633 -15.997 -28.349 1.00 97.38 98 PRO A C 1
ATOM 768 O O . PRO A 1 98 ? 18.111 -14.886 -28.344 1.00 97.38 98 PRO A O 1
ATOM 771 N N . GLU A 1 99 ? 18.064 -17.048 -28.949 1.00 97.31 99 GLU A N 1
ATOM 772 C CA . GLU A 1 99 ? 16.840 -16.954 -29.763 1.00 97.31 99 GLU A CA 1
ATOM 773 C C . GLU A 1 99 ? 15.678 -16.283 -29.017 1.00 97.31 99 GLU A C 1
ATOM 775 O O . GLU A 1 99 ? 14.987 -15.445 -29.589 1.00 97.31 99 GLU A O 1
ATOM 780 N N . VAL A 1 100 ? 15.529 -16.580 -27.723 1.00 97.06 100 VAL A N 1
ATOM 781 C CA . VAL A 1 100 ? 14.489 -16.006 -26.854 1.00 97.06 100 VAL A CA 1
ATOM 782 C C . VAL A 1 100 ? 14.617 -14.490 -26.650 1.00 97.06 100 VAL A C 1
ATOM 784 O O . VAL A 1 100 ? 13.617 -13.832 -26.395 1.00 97.06 100 VAL A O 1
ATOM 787 N N . LEU A 1 101 ? 15.814 -13.913 -26.818 1.00 97.25 101 LEU A N 1
ATOM 788 C CA . LEU A 1 101 ? 16.058 -12.469 -26.688 1.00 97.25 101 LEU A CA 1
ATOM 789 C C . LEU A 1 101 ? 16.161 -11.746 -28.039 1.00 97.25 101 LEU A C 1
ATOM 791 O O . LEU A 1 101 ? 16.191 -10.518 -28.073 1.00 97.25 101 LEU A O 1
ATOM 795 N N . ARG A 1 102 ? 16.151 -12.469 -29.167 1.00 96.06 102 ARG A N 1
ATOM 796 C CA . ARG A 1 102 ? 16.191 -11.863 -30.509 1.00 96.06 102 ARG A CA 1
ATOM 797 C C . ARG A 1 102 ? 15.067 -10.875 -30.822 1.00 96.06 102 ARG A C 1
ATOM 799 O O . ARG A 1 102 ? 15.356 -9.963 -31.592 1.00 96.06 102 ARG A O 1
ATOM 806 N N . PRO A 1 103 ? 13.842 -10.975 -30.262 1.00 95.75 103 PRO A N 1
ATOM 807 C CA . PRO A 1 103 ? 12.838 -9.930 -30.456 1.00 95.75 103 PRO A CA 1
ATOM 808 C C . PRO A 1 103 ? 13.346 -8.525 -30.098 1.00 95.75 103 PRO A C 1
ATOM 810 O O . PRO A 1 103 ? 12.954 -7.563 -30.753 1.00 95.75 103 PRO A O 1
ATOM 813 N N . GLN A 1 104 ? 14.282 -8.414 -29.144 1.00 96.38 104 GLN A N 1
ATOM 814 C CA . GLN A 1 104 ? 14.880 -7.139 -28.741 1.00 96.38 104 GLN A CA 1
ATOM 815 C C . GLN A 1 104 ? 15.786 -6.526 -29.821 1.00 96.38 104 GLN A C 1
ATOM 817 O O . GLN A 1 104 ? 15.930 -5.314 -29.872 1.00 96.38 104 GLN A O 1
ATOM 822 N N . LEU A 1 105 ? 16.350 -7.319 -30.739 1.00 95.88 105 LEU A N 1
ATOM 823 C CA . LEU A 1 105 ? 17.133 -6.800 -31.876 1.00 95.88 105 LEU A CA 1
ATOM 824 C C . LEU A 1 105 ? 16.250 -6.171 -32.966 1.00 95.88 105 LEU A C 1
ATOM 826 O O . LEU A 1 105 ? 16.747 -5.519 -33.877 1.00 95.88 105 LEU A O 1
ATOM 830 N N . THR A 1 106 ? 14.938 -6.390 -32.893 1.00 94.88 106 THR A N 1
ATOM 831 C CA . THR A 1 106 ? 13.945 -5.846 -33.831 1.00 94.88 106 THR A CA 1
ATOM 832 C C . THR A 1 106 ? 12.956 -4.903 -33.155 1.00 94.88 106 THR A C 1
ATOM 834 O O . THR A 1 106 ? 11.951 -4.535 -33.760 1.00 94.88 106 THR A O 1
ATOM 837 N N . GLU A 1 107 ? 13.206 -4.558 -31.893 1.00 96.19 107 GLU A N 1
ATOM 838 C CA . GLU A 1 107 ? 12.369 -3.657 -31.112 1.00 96.19 107 GLU A CA 1
ATOM 839 C C . GLU A 1 107 ? 12.394 -2.258 -31.746 1.00 96.19 107 GLU A C 1
ATOM 841 O O . GLU A 1 107 ? 13.469 -1.657 -31.824 1.00 96.19 107 GLU A O 1
ATOM 846 N N . PRO A 1 108 ? 11.243 -1.721 -32.203 1.00 95.06 108 PRO A N 1
ATOM 847 C CA . PRO A 1 108 ? 11.193 -0.417 -32.856 1.00 95.06 108 PRO A CA 1
ATOM 848 C C . PRO A 1 108 ? 11.822 0.718 -32.047 1.00 95.06 108 PRO A C 1
ATOM 850 O O . PRO A 1 108 ? 12.402 1.621 -32.641 1.00 95.06 108 PRO A O 1
ATOM 853 N N . ALA A 1 109 ? 11.748 0.670 -30.713 1.00 94.31 109 ALA A N 1
ATOM 854 C CA . ALA A 1 109 ? 12.373 1.673 -29.853 1.00 94.31 109 ALA A CA 1
ATOM 855 C C . ALA A 1 109 ? 13.914 1.665 -29.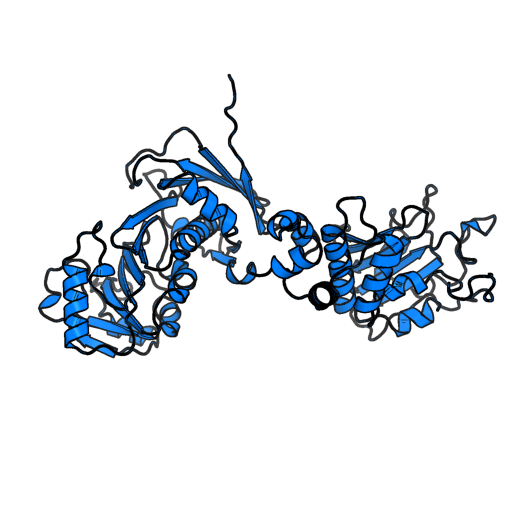897 1.00 94.31 109 ALA A C 1
ATOM 857 O O . ALA A 1 109 ? 14.538 2.604 -29.411 1.00 94.31 109 ALA A O 1
ATOM 858 N N . PHE A 1 110 ? 14.535 0.619 -30.452 1.00 95.81 110 PHE A N 1
ATOM 859 C CA . PHE A 1 110 ? 15.989 0.497 -30.597 1.00 95.81 110 PHE A CA 1
ATOM 860 C C . PHE A 1 110 ? 16.479 0.683 -32.036 1.00 95.81 110 PHE A C 1
ATOM 862 O O . PHE A 1 110 ? 17.656 0.447 -32.330 1.00 95.81 110 PHE A O 1
ATOM 869 N N . CYS A 1 111 ? 15.583 1.101 -32.928 1.00 94.12 111 CYS A N 1
ATOM 870 C CA . CYS A 1 111 ? 15.889 1.372 -34.319 1.00 94.12 111 CYS A CA 1
ATOM 871 C C . CYS A 1 111 ? 15.944 2.876 -34.612 1.00 94.12 111 CYS A C 1
ATOM 873 O O . CYS A 1 111 ? 15.269 3.677 -33.969 1.00 94.12 111 CYS A O 1
ATOM 875 N N . ASP A 1 112 ? 16.720 3.253 -35.626 1.00 91.00 112 ASP A N 1
ATOM 876 C CA . ASP A 1 112 ? 16.715 4.606 -36.178 1.00 91.00 112 ASP A CA 1
ATOM 877 C C . ASP A 1 112 ? 15.459 4.894 -37.032 1.00 91.00 112 ASP A C 1
ATOM 879 O O . ASP A 1 112 ? 14.572 4.053 -37.202 1.00 91.00 112 ASP A O 1
ATOM 883 N N . GLU A 1 113 ? 15.381 6.094 -37.619 1.00 88.00 113 GLU A N 1
ATOM 884 C CA . GLU A 1 113 ? 14.261 6.502 -38.485 1.00 88.00 113 GLU A CA 1
ATOM 885 C C . GLU A 1 113 ? 14.080 5.608 -39.728 1.00 88.00 113 GLU A C 1
ATOM 887 O O . GLU A 1 113 ? 12.988 5.555 -40.301 1.00 88.00 113 GLU A O 1
ATOM 892 N N . ALA A 1 114 ? 15.131 4.901 -40.156 1.00 88.88 114 ALA A N 1
ATOM 893 C CA . ALA A 1 114 ? 15.088 3.950 -41.262 1.00 88.88 114 ALA A CA 1
ATOM 894 C C . ALA A 1 114 ? 14.660 2.538 -40.814 1.00 88.88 114 ALA A C 1
ATOM 896 O O . ALA A 1 114 ? 14.507 1.647 -41.656 1.00 88.88 114 ALA A O 1
ATOM 897 N N . GLY A 1 115 ? 14.419 2.332 -39.515 1.00 89.62 115 GLY A N 1
ATOM 898 C CA . GLY A 1 115 ? 14.070 1.043 -38.928 1.00 89.62 115 GLY A CA 1
ATOM 899 C C . GLY A 1 115 ? 15.275 0.129 -38.705 1.00 89.62 115 GLY A C 1
ATOM 900 O O . GLY A 1 115 ? 15.088 -1.068 -38.484 1.00 89.62 115 GLY A O 1
ATOM 901 N N . GLN A 1 116 ? 16.497 0.662 -38.771 1.00 90.75 116 GLN A N 1
ATOM 902 C CA . GLN A 1 116 ? 17.719 -0.096 -38.550 1.00 90.75 116 GLN A CA 1
ATOM 903 C C . GLN A 1 116 ? 18.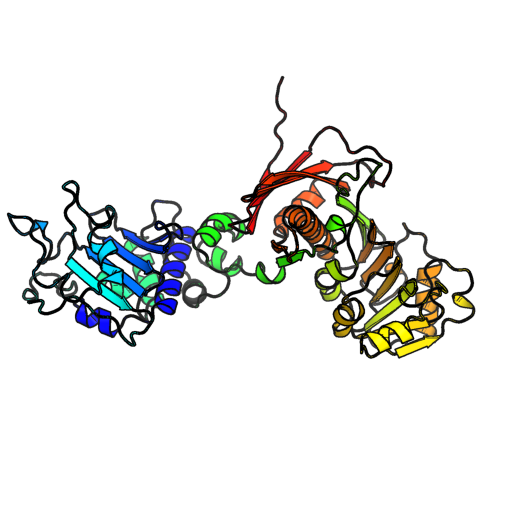075 -0.121 -37.061 1.00 90.75 116 GLN A C 1
ATOM 905 O O . GLN A 1 116 ? 18.182 0.930 -36.436 1.00 90.75 116 GLN A O 1
ATOM 910 N N . PHE A 1 117 ? 18.310 -1.313 -36.505 1.00 95.19 117 PHE A N 1
ATOM 911 C CA . PHE A 1 117 ? 18.810 -1.465 -35.137 1.00 95.19 117 PHE A CA 1
ATOM 912 C C . PHE A 1 117 ? 20.158 -0.756 -34.985 1.00 95.19 117 PHE A C 1
ATOM 914 O O . PHE A 1 117 ? 21.067 -0.967 -35.791 1.00 95.19 117 PHE A O 1
ATOM 921 N N . ILE A 1 118 ? 20.287 0.074 -33.953 1.00 95.81 118 ILE A N 1
ATOM 922 C CA . ILE A 1 118 ? 21.490 0.866 -33.687 1.00 95.81 118 ILE A CA 1
ATOM 923 C C . ILE A 1 118 ? 22.054 0.513 -32.313 1.00 95.81 118 ILE A C 1
ATOM 925 O O . ILE A 1 118 ? 21.361 0.586 -31.309 1.00 95.81 118 ILE A O 1
ATOM 929 N N . ALA A 1 119 ? 23.326 0.145 -32.230 1.00 97.19 119 ALA A N 1
ATOM 930 C CA . ALA A 1 119 ? 23.984 -0.148 -30.961 1.00 97.19 119 ALA A CA 1
ATOM 931 C C . ALA A 1 119 ? 25.493 0.051 -31.086 1.00 97.19 119 ALA A C 1
ATOM 933 O O . ALA A 1 119 ? 26.062 -0.115 -32.164 1.00 97.19 119 ALA A O 1
ATOM 934 N N . THR A 1 120 ? 26.132 0.367 -29.967 1.00 96.38 120 THR A N 1
ATOM 935 C CA . THR A 1 120 ? 27.589 0.334 -29.792 1.00 96.38 120 THR A CA 1
ATOM 936 C C . THR A 1 120 ? 28.014 -0.787 -28.848 1.00 96.38 120 THR A C 1
ATOM 938 O O . THR A 1 120 ? 29.137 -1.270 -28.956 1.00 96.38 120 THR A O 1
ATOM 941 N N . ALA A 1 121 ? 27.103 -1.273 -27.995 1.00 96.75 121 ALA A N 1
ATOM 942 C CA . ALA A 1 121 ? 27.259 -2.508 -27.235 1.00 96.75 121 ALA A CA 1
ATOM 943 C C . ALA A 1 121 ? 25.914 -3.228 -27.032 1.00 96.75 121 ALA A C 1
ATOM 945 O O . ALA A 1 121 ? 24.864 -2.599 -26.878 1.00 96.75 121 ALA A O 1
ATOM 946 N N . VAL A 1 122 ? 25.962 -4.563 -26.989 1.00 98.00 122 VAL A N 1
ATOM 947 C CA . VAL A 1 122 ? 24.830 -5.431 -26.634 1.00 98.00 122 VAL A CA 1
ATOM 948 C C . VAL A 1 122 ? 25.296 -6.447 -25.597 1.00 98.00 122 VAL A C 1
ATOM 950 O O . VAL A 1 122 ? 26.320 -7.111 -25.781 1.00 98.00 122 VAL A O 1
ATOM 953 N N . LEU A 1 123 ? 24.555 -6.547 -24.493 1.00 98.56 123 LEU A N 1
ATOM 954 C CA . LEU A 1 123 ? 24.795 -7.509 -23.421 1.00 98.56 123 LEU A CA 1
ATOM 955 C C . LEU A 1 123 ? 23.515 -8.284 -23.114 1.00 98.56 123 LEU A C 1
ATOM 957 O O . LEU A 1 123 ? 22.407 -7.794 -23.315 1.00 98.56 123 LEU A O 1
ATOM 961 N N . TRP A 1 124 ? 23.649 -9.497 -22.592 1.00 98.62 124 TRP A N 1
ATOM 962 C CA . TRP A 1 124 ? 22.500 -10.294 -22.173 1.00 98.62 124 TRP A CA 1
ATOM 963 C C . TRP A 1 124 ? 22.846 -11.260 -21.050 1.00 98.62 124 TRP A C 1
ATOM 965 O O . TRP A 1 124 ? 24.005 -11.612 -20.826 1.00 98.62 124 TRP A O 1
ATOM 975 N N . ARG A 1 125 ? 21.815 -11.723 -20.352 1.00 98.50 125 ARG A N 1
ATOM 976 C CA . ARG A 1 125 ? 21.910 -12.807 -19.377 1.00 98.50 125 ARG A CA 1
ATOM 977 C C . ARG A 1 125 ? 20.590 -13.558 -19.345 1.00 98.50 125 ARG A C 1
ATOM 979 O O . ARG A 1 125 ? 19.559 -12.936 -19.105 1.00 98.50 125 ARG A O 1
ATOM 986 N N . LEU A 1 126 ? 20.599 -14.872 -19.565 1.00 98.31 126 LEU A N 1
ATOM 987 C CA . LEU A 1 126 ? 19.399 -15.681 -19.346 1.00 98.31 126 LEU A CA 1
ATOM 988 C C . LEU A 1 126 ? 19.175 -15.906 -17.848 1.00 98.31 126 LEU A C 1
ATOM 990 O O . LEU A 1 126 ? 20.119 -15.907 -17.058 1.00 98.31 126 LEU A O 1
ATOM 994 N N . SER A 1 127 ? 17.930 -16.163 -17.449 1.00 94.25 127 SER A N 1
ATOM 995 C CA . SER A 1 127 ? 17.561 -16.427 -16.049 1.00 94.25 127 SER A CA 1
ATOM 996 C C . SER A 1 127 ? 18.330 -17.603 -15.426 1.00 94.25 127 SER A C 1
ATOM 998 O O . SER A 1 127 ? 18.519 -17.643 -14.213 1.00 94.25 127 SER A O 1
ATOM 1000 N N . GLY A 1 128 ? 18.784 -18.558 -16.247 1.00 92.44 128 GLY A N 1
ATOM 1001 C CA . GLY A 1 128 ? 19.598 -19.701 -15.821 1.00 92.44 128 GLY A CA 1
ATOM 1002 C C . GLY A 1 128 ? 21.114 -19.477 -15.865 1.00 92.44 128 GLY A C 1
ATOM 1003 O O . GLY A 1 128 ? 21.855 -20.356 -15.428 1.00 92.44 128 GLY A O 1
ATOM 1004 N N . ASP A 1 129 ? 21.586 -18.342 -16.386 1.00 96.06 129 ASP A N 1
ATOM 1005 C CA . ASP A 1 129 ? 23.014 -18.071 -16.535 1.00 96.06 129 ASP A CA 1
ATOM 1006 C C . ASP A 1 129 ? 23.614 -17.496 -15.246 1.00 96.06 129 ASP A C 1
ATOM 1008 O O . ASP A 1 129 ? 23.021 -16.665 -14.547 1.00 96.06 129 ASP A O 1
ATOM 1012 N N . GLU A 1 130 ? 24.859 -17.872 -14.956 1.00 94.12 130 GLU A N 1
ATOM 1013 C CA . GLU A 1 130 ? 25.607 -17.355 -13.802 1.00 94.12 130 GLU A CA 1
ATOM 1014 C C . GLU A 1 130 ? 26.265 -15.990 -14.069 1.00 94.12 130 GLU A C 1
ATOM 1016 O O . GLU A 1 130 ? 26.636 -15.292 -13.126 1.00 94.12 130 GLU A O 1
ATOM 1021 N N . ARG A 1 131 ? 26.396 -15.585 -15.339 1.00 96.56 131 ARG A N 1
ATOM 1022 C CA . ARG A 1 131 ? 27.130 -14.381 -15.757 1.00 96.56 131 ARG A CA 1
ATOM 1023 C C . ARG A 1 131 ? 26.426 -13.638 -16.885 1.00 96.56 131 ARG A C 1
ATOM 1025 O O . ARG A 1 131 ? 25.627 -14.226 -17.605 1.00 96.56 131 ARG A O 1
ATOM 1032 N N . TRP A 1 132 ? 26.779 -12.370 -17.064 1.00 98.38 132 TRP A N 1
ATOM 1033 C CA . TRP A 1 132 ? 26.429 -11.637 -18.275 1.00 98.38 132 TRP A CA 1
ATOM 1034 C C . TRP A 1 132 ? 27.336 -12.029 -19.434 1.00 98.38 132 TRP A C 1
ATOM 1036 O O . TRP A 1 132 ? 28.510 -12.367 -19.265 1.00 98.38 132 TRP A O 1
ATOM 1046 N N . HIS A 1 133 ? 26.756 -11.959 -20.616 1.00 97.94 133 HIS A N 1
ATOM 1047 C CA . HIS A 1 133 ? 27.388 -12.137 -21.903 1.00 97.94 133 HIS A CA 1
ATOM 1048 C C . HIS A 1 133 ? 27.346 -10.806 -22.657 1.00 97.94 133 HIS A C 1
ATOM 1050 O O . HIS A 1 133 ? 26.503 -9.955 -22.380 1.00 97.94 133 HIS A O 1
ATOM 1056 N N . ALA A 1 134 ? 28.259 -10.638 -23.601 1.00 96.88 134 ALA A N 1
ATOM 1057 C CA . ALA A 1 134 ? 28.282 -9.533 -24.550 1.00 96.88 134 ALA A CA 1
ATOM 1058 C C . ALA A 1 134 ? 28.601 -10.106 -25.935 1.00 96.88 134 ALA A C 1
ATOM 1060 O O . ALA A 1 134 ? 29.047 -11.258 -26.007 1.00 96.88 134 ALA A O 1
ATOM 1061 N N . GLY A 1 135 ? 28.376 -9.320 -26.991 1.00 91.50 135 GLY A N 1
ATOM 1062 C CA . GLY A 1 135 ? 28.615 -9.737 -28.378 1.00 91.50 135 GLY A CA 1
ATOM 1063 C C . GLY A 1 135 ? 29.963 -10.444 -28.577 1.00 91.50 135 GLY A C 1
ATOM 1064 O O . GLY A 1 135 ? 30.968 -10.064 -27.974 1.00 91.50 135 GLY A O 1
ATOM 1065 N N . ASP A 1 136 ? 29.978 -11.518 -29.363 1.00 89.56 136 ASP A N 1
ATOM 1066 C CA . ASP A 1 136 ? 31.152 -12.378 -29.544 1.00 89.56 136 ASP A CA 1
ATOM 1067 C C . ASP A 1 136 ? 32.053 -11.909 -30.700 1.00 89.56 136 ASP A C 1
ATOM 1069 O O . ASP A 1 136 ? 31.609 -11.309 -31.675 1.00 89.56 136 ASP A O 1
ATOM 1073 N N . GLY A 1 137 ? 33.354 -12.191 -30.606 1.00 89.06 137 GLY A N 1
ATOM 1074 C CA . GLY A 1 137 ? 34.308 -11.909 -31.684 1.00 89.06 137 GLY A CA 1
ATOM 1075 C C . GLY A 1 137 ? 34.540 -10.423 -32.003 1.00 89.06 137 GLY A C 1
ATOM 1076 O O . GLY A 1 137 ? 35.109 -10.123 -33.055 1.00 89.06 137 GLY A O 1
ATOM 1077 N N . ILE A 1 138 ? 34.148 -9.499 -31.116 1.00 93.50 138 ILE A N 1
ATOM 1078 C CA . ILE A 1 138 ? 34.286 -8.053 -31.333 1.00 93.50 138 ILE A CA 1
ATOM 1079 C C . ILE A 1 138 ? 35.768 -7.655 -31.410 1.00 93.50 138 ILE A C 1
ATOM 1081 O O . ILE A 1 138 ? 36.549 -7.833 -30.470 1.00 93.50 138 ILE A O 1
ATOM 1085 N N . ALA A 1 139 ? 36.157 -7.042 -32.527 1.00 92.81 139 ALA A N 1
ATOM 1086 C CA . ALA A 1 139 ? 37.451 -6.386 -32.671 1.00 92.81 139 ALA A CA 1
ATOM 1087 C C . ALA A 1 139 ? 37.335 -4.916 -32.241 1.00 92.81 139 ALA A C 1
ATOM 1089 O O . ALA A 1 139 ? 36.970 -4.073 -33.053 1.00 92.81 139 ALA A O 1
ATOM 1090 N N . PHE A 1 140 ? 37.622 -4.603 -30.975 1.00 90.56 140 PHE A N 1
ATOM 1091 C CA . PHE A 1 140 ? 37.518 -3.228 -30.471 1.00 90.56 140 PHE A CA 1
ATOM 1092 C C . PHE A 1 140 ? 38.539 -2.287 -31.134 1.00 90.56 140 PHE A C 1
ATOM 1094 O O . PHE A 1 140 ? 39.707 -2.666 -31.297 1.00 90.56 140 PHE A O 1
ATOM 1101 N N . PRO A 1 141 ? 38.142 -1.049 -31.489 1.00 87.44 141 PRO A N 1
ATOM 1102 C CA . PRO A 1 141 ? 39.076 -0.050 -31.980 1.00 87.44 141 PRO A CA 1
ATOM 1103 C C . PRO A 1 141 ? 40.098 0.325 -30.892 1.00 87.44 141 PRO A C 1
ATOM 1105 O O . PRO A 1 141 ? 39.803 0.245 -29.696 1.00 87.44 141 PRO A O 1
ATOM 1108 N N . PRO A 1 142 ? 41.316 0.745 -31.278 1.00 78.88 142 PRO A N 1
ATOM 1109 C CA . PRO A 1 142 ? 42.293 1.239 -30.320 1.00 78.88 142 PRO A CA 1
ATOM 1110 C C . PRO A 1 142 ? 41.753 2.488 -29.616 1.00 78.88 142 PRO A C 1
ATOM 1112 O O . PRO A 1 142 ? 41.153 3.354 -30.257 1.00 78.88 142 PRO A O 1
ATOM 1115 N N . SER A 1 143 ? 42.020 2.611 -28.315 1.00 67.12 143 SER A N 1
ATOM 1116 C CA . SER A 1 143 ? 41.702 3.814 -27.541 1.00 67.12 143 SER A CA 1
ATOM 1117 C C . SER A 1 143 ? 42.253 5.047 -28.259 1.00 67.12 143 SER A C 1
ATOM 1119 O O . SER A 1 143 ? 43.460 5.159 -28.481 1.00 67.12 143 SER A O 1
ATOM 1121 N N . SER A 1 144 ? 41.372 5.945 -28.694 1.00 55.88 144 SER A N 1
ATOM 1122 C CA . SER A 1 144 ? 41.764 7.137 -29.441 1.00 55.88 144 SER A CA 1
ATOM 1123 C C . SER A 1 144 ? 40.873 8.325 -29.077 1.00 55.88 144 SER A C 1
ATOM 1125 O O . SER A 1 144 ? 39.721 8.403 -29.478 1.00 55.88 1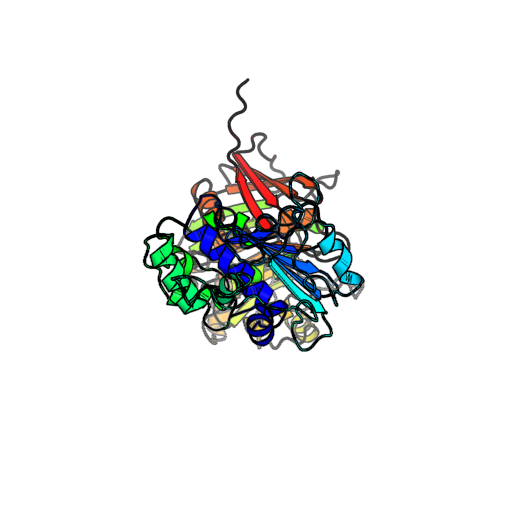44 SER A O 1
ATOM 1127 N N . GLY A 1 145 ? 41.438 9.263 -28.311 1.00 54.81 145 GLY A N 1
ATOM 1128 C CA . GLY A 1 145 ? 40.800 10.511 -27.886 1.00 54.81 145 GLY A CA 1
ATOM 1129 C C . GLY A 1 145 ? 41.606 11.205 -26.774 1.00 54.81 145 GLY A C 1
ATOM 1130 O O . GLY A 1 145 ? 42.413 10.545 -26.124 1.00 54.81 145 GLY A O 1
ATOM 1131 N N . PRO A 1 146 ? 41.447 12.528 -26.555 1.00 47.88 146 PRO A N 1
ATOM 1132 C CA . PRO A 1 146 ? 42.095 13.246 -25.448 1.00 47.88 146 PRO A CA 1
ATOM 1133 C C . PRO A 1 146 ? 41.471 12.937 -24.075 1.00 47.88 146 PRO A C 1
ATOM 1135 O O . PRO A 1 146 ? 42.043 13.308 -23.053 1.00 47.88 146 PRO A O 1
ATOM 1138 N N . TYR A 1 147 ? 40.318 12.264 -24.060 1.00 49.88 147 TYR A N 1
ATOM 1139 C CA . TYR A 1 147 ? 39.632 11.764 -22.875 1.00 49.88 147 TYR A CA 1
ATOM 1140 C C . TYR A 1 147 ? 39.840 10.246 -22.819 1.00 49.88 147 TYR A C 1
ATOM 1142 O O . TYR A 1 147 ? 39.122 9.491 -23.460 1.00 49.88 147 TYR A O 1
ATOM 1150 N N . GLU A 1 148 ? 40.876 9.802 -22.105 1.00 50.75 148 GLU A N 1
ATOM 1151 C CA . GLU A 1 148 ? 41.263 8.382 -21.984 1.00 50.75 148 GLU A CA 1
ATOM 1152 C C . GLU A 1 148 ? 40.244 7.521 -21.200 1.00 50.75 148 GLU A C 1
ATOM 1154 O O . GLU A 1 148 ? 40.441 6.312 -21.077 1.00 50.75 148 GLU A O 1
ATOM 1159 N N . ASP A 1 149 ? 39.171 8.125 -20.676 1.00 52.84 149 ASP A N 1
ATOM 1160 C CA . ASP A 1 149 ? 38.242 7.498 -19.725 1.00 52.84 149 ASP A CA 1
ATOM 1161 C C . ASP A 1 149 ? 36.981 6.890 -20.371 1.00 52.84 149 ASP A C 1
ATOM 1163 O O . ASP A 1 149 ? 36.360 5.993 -19.797 1.00 52.84 149 ASP A O 1
ATOM 1167 N N . THR A 1 150 ? 36.609 7.307 -21.588 1.00 60.06 150 THR A N 1
ATOM 1168 C CA . THR A 1 150 ? 35.473 6.715 -22.310 1.00 60.06 150 THR A CA 1
ATOM 1169 C C . THR A 1 150 ? 35.940 5.500 -23.116 1.00 60.06 150 THR A C 1
ATOM 1171 O O . THR A 1 150 ? 36.890 5.549 -23.900 1.00 60.06 150 THR A O 1
ATOM 1174 N N . GLY A 1 151 ? 35.322 4.344 -22.856 1.00 72.25 151 GLY A N 1
ATOM 1175 C CA . GLY A 1 151 ? 35.628 3.099 -23.566 1.00 72.25 151 GLY A CA 1
ATOM 1176 C C . GLY A 1 151 ? 35.346 3.186 -25.072 1.00 72.25 151 GLY A C 1
ATOM 1177 O O . GLY A 1 151 ? 34.653 4.093 -25.518 1.00 72.25 151 GLY A O 1
ATOM 1178 N N . PRO A 1 152 ? 35.839 2.227 -25.876 1.00 86.00 152 PRO A N 1
ATOM 1179 C CA . PRO A 1 152 ? 35.649 2.247 -27.330 1.00 86.00 152 PRO A CA 1
ATOM 1180 C C . PRO A 1 152 ? 34.177 2.159 -27.774 1.00 86.00 152 PRO A C 1
ATOM 1182 O O . PRO A 1 152 ? 33.863 2.560 -28.891 1.00 86.00 152 PRO A O 1
ATOM 1185 N N . ASP A 1 153 ? 33.293 1.648 -26.916 1.00 89.69 153 ASP A N 1
ATOM 1186 C CA . ASP A 1 153 ? 31.892 1.298 -27.182 1.00 89.69 153 ASP A CA 1
ATOM 1187 C C . ASP A 1 153 ? 30.874 2.054 -26.307 1.00 89.69 153 ASP A C 1
ATOM 1189 O O . ASP A 1 153 ? 29.677 1.784 -26.403 1.00 89.69 153 ASP A O 1
ATOM 1193 N N . GLY A 1 154 ? 31.329 2.967 -25.441 1.00 89.56 154 GLY A N 1
ATOM 1194 C CA . GLY A 1 154 ? 30.468 3.706 -24.509 1.00 89.56 154 GLY A CA 1
ATOM 1195 C C . GLY A 1 154 ? 30.015 2.923 -23.269 1.00 89.56 154 GLY A C 1
ATOM 1196 O O . GLY A 1 154 ? 29.217 3.430 -22.479 1.00 89.56 154 GLY A O 1
ATOM 1197 N N . ALA A 1 155 ? 30.527 1.705 -23.037 1.00 92.06 155 ALA A N 1
ATOM 1198 C CA . ALA A 1 155 ? 30.057 0.834 -21.953 1.00 92.06 155 ALA A CA 1
ATOM 1199 C C . ALA A 1 155 ? 30.185 1.440 -20.540 1.00 92.06 155 ALA A C 1
ATOM 1201 O O . ALA A 1 155 ? 29.463 1.025 -19.634 1.00 92.06 155 ALA A O 1
ATOM 1202 N N . SER A 1 156 ? 31.040 2.451 -20.347 1.00 90.00 156 SER A N 1
ATOM 1203 C CA . SER A 1 156 ? 31.185 3.181 -19.079 1.00 90.00 156 SER A CA 1
ATOM 1204 C C . SER A 1 156 ? 29.895 3.851 -18.596 1.00 90.00 156 SER A C 1
ATOM 1206 O O . SER A 1 156 ? 29.764 4.099 -17.402 1.00 90.00 156 SER A O 1
ATOM 1208 N N . MET A 1 157 ? 28.908 4.101 -19.465 1.00 92.94 157 MET A N 1
ATOM 1209 C CA . MET A 1 157 ? 27.596 4.606 -19.030 1.00 92.94 157 MET A CA 1
ATOM 1210 C C . MET A 1 157 ? 26.855 3.641 -18.092 1.00 92.94 157 MET A C 1
ATOM 1212 O O . MET A 1 157 ? 26.015 4.069 -17.302 1.00 92.94 157 MET A O 1
ATOM 1216 N N . LEU A 1 158 ? 27.171 2.343 -18.147 1.00 95.81 158 LEU A N 1
ATOM 1217 C CA . LEU A 1 158 ? 26.601 1.328 -17.259 1.00 95.81 158 LEU A CA 1
ATOM 1218 C C . LEU A 1 158 ? 27.309 1.266 -15.897 1.00 95.81 158 LEU A C 1
ATOM 1220 O O . LEU A 1 158 ? 26.839 0.551 -15.013 1.00 95.81 158 LEU A O 1
ATOM 1224 N N . ASP A 1 159 ? 28.398 2.017 -15.687 1.00 94.44 159 ASP A N 1
ATOM 1225 C CA . ASP A 1 159 ? 29.139 2.024 -14.418 1.00 94.44 159 ASP A CA 1
ATOM 1226 C C . ASP A 1 159 ? 28.264 2.452 -13.237 1.00 94.44 159 ASP A C 1
ATOM 1228 O O . ASP A 1 159 ? 28.427 1.948 -12.125 1.00 94.44 159 ASP A O 1
ATOM 1232 N N . ILE A 1 160 ? 27.283 3.326 -13.488 1.00 95.81 160 ILE A N 1
ATOM 1233 C CA . ILE A 1 160 ? 26.290 3.754 -12.496 1.00 95.81 160 ILE A CA 1
ATOM 1234 C C . ILE A 1 160 ? 25.497 2.570 -11.914 1.00 95.81 160 ILE A C 1
ATOM 1236 O O . ILE A 1 160 ? 24.976 2.664 -10.810 1.00 95.81 160 ILE A O 1
ATOM 1240 N N . LEU A 1 161 ? 25.426 1.430 -12.612 1.00 97.00 161 LEU A N 1
ATOM 1241 C CA . LEU A 1 161 ? 24.700 0.226 -12.191 1.00 97.00 161 LEU A CA 1
ATOM 1242 C C . LEU A 1 161 ? 25.582 -0.787 -11.436 1.00 97.00 161 LEU A C 1
ATOM 1244 O O . LEU A 1 161 ? 25.114 -1.886 -11.109 1.00 97.00 161 LEU A O 1
ATOM 1248 N N . LEU A 1 162 ? 26.845 -0.459 -11.152 1.00 97.00 162 LEU A N 1
ATOM 1249 C CA . LEU A 1 162 ? 27.797 -1.342 -10.470 1.00 97.00 162 LEU A CA 1
ATOM 1250 C C . LEU A 1 162 ? 27.732 -1.199 -8.936 1.00 97.00 162 LEU A C 1
ATOM 1252 O O . LEU A 1 162 ? 26.800 -0.621 -8.378 1.00 97.00 162 LEU A O 1
ATOM 1256 N N . ASP A 1 163 ? 28.658 -1.841 -8.221 1.00 94.06 163 ASP A N 1
ATOM 1257 C CA . ASP A 1 163 ? 28.620 -1.939 -6.753 1.00 94.06 163 ASP A CA 1
ATOM 1258 C C . ASP A 1 163 ? 28.821 -0.602 -6.029 1.00 94.06 163 ASP A C 1
ATOM 1260 O O . ASP A 1 163 ? 28.293 -0.417 -4.934 1.00 94.06 163 ASP A O 1
ATOM 1264 N N . ASP A 1 164 ? 29.514 0.336 -6.666 1.00 95.94 164 ASP A N 1
ATOM 1265 C CA . ASP A 1 164 ? 29.772 1.703 -6.218 1.00 95.94 164 ASP A CA 1
ATOM 1266 C C . ASP A 1 164 ? 28.662 2.701 -6.611 1.00 95.94 164 ASP A C 1
ATOM 1268 O O . ASP A 1 164 ? 28.856 3.907 -6.484 1.00 95.94 164 ASP A O 1
ATOM 1272 N N . ILE A 1 165 ? 27.478 2.224 -7.026 1.00 97.69 165 ILE A N 1
ATOM 1273 C CA . ILE A 1 165 ? 26.320 3.040 -7.456 1.00 97.69 165 ILE A CA 1
ATOM 1274 C C . ILE A 1 165 ? 25.999 4.228 -6.532 1.00 97.69 165 ILE A C 1
ATOM 1276 O O . ILE A 1 165 ? 25.631 5.288 -7.026 1.00 97.69 165 ILE A O 1
ATOM 1280 N N . VAL A 1 166 ? 26.136 4.093 -5.207 1.00 98.19 166 VAL A N 1
ATOM 1281 C CA . VAL A 1 166 ? 25.861 5.202 -4.272 1.00 98.19 166 VAL A CA 1
ATOM 1282 C C . VAL A 1 166 ? 26.830 6.354 -4.507 1.00 98.19 166 VAL A C 1
ATOM 1284 O O . VAL A 1 166 ? 26.399 7.494 -4.646 1.00 98.19 166 VAL A O 1
ATOM 1287 N N . ASP A 1 167 ? 28.127 6.058 -4.556 1.00 97.69 167 ASP A N 1
ATOM 1288 C CA . ASP A 1 167 ? 29.158 7.079 -4.724 1.00 97.69 167 ASP A CA 1
ATOM 1289 C C . ASP A 1 167 ? 29.085 7.661 -6.146 1.00 97.69 167 ASP A C 1
ATOM 1291 O O . ASP A 1 167 ? 29.091 8.878 -6.309 1.00 97.69 167 ASP A O 1
ATOM 1295 N N . ARG A 1 168 ? 28.851 6.809 -7.154 1.00 96.62 168 ARG A N 1
ATOM 1296 C CA . ARG A 1 168 ? 28.646 7.227 -8.550 1.00 96.62 168 ARG A CA 1
ATOM 1297 C C . ARG A 1 168 ? 27.440 8.140 -8.734 1.00 96.62 168 ARG A C 1
ATOM 1299 O O . ARG A 1 168 ? 27.525 9.104 -9.482 1.00 96.62 168 ARG A O 1
ATOM 1306 N N . PHE A 1 169 ? 26.321 7.854 -8.069 1.00 97.44 169 PHE A N 1
ATOM 1307 C CA . PHE A 1 169 ? 25.134 8.698 -8.168 1.00 97.44 169 PHE A CA 1
ATOM 1308 C C . PHE A 1 169 ? 25.333 10.045 -7.467 1.00 97.44 169 PHE A C 1
ATOM 1310 O O . PHE A 1 169 ? 24.888 11.070 -7.972 1.00 97.44 169 PHE A O 1
ATOM 1317 N N . VAL A 1 170 ? 26.019 10.061 -6.320 1.00 97.81 170 VAL A N 1
ATOM 1318 C CA . VAL A 1 170 ? 26.353 11.310 -5.618 1.00 97.81 170 VAL A CA 1
ATOM 1319 C C . VAL A 1 170 ? 27.264 12.190 -6.478 1.00 97.81 170 VAL A C 1
ATOM 1321 O O . VAL A 1 170 ? 27.016 13.389 -6.573 1.00 97.81 170 VAL A O 1
ATOM 1324 N N . GLU A 1 171 ? 28.281 11.609 -7.120 1.00 96.81 171 GLU A N 1
ATOM 1325 C CA . GLU A 1 171 ? 29.148 12.314 -8.076 1.00 96.81 171 GLU A CA 1
ATOM 1326 C C . GLU A 1 171 ? 28.347 12.815 -9.286 1.00 96.81 171 GLU A C 1
ATOM 1328 O O . GLU A 1 171 ? 28.389 14.002 -9.602 1.00 96.81 171 GLU A O 1
ATOM 1333 N N . PHE A 1 172 ? 27.524 11.950 -9.887 1.00 95.12 172 PHE A N 1
ATOM 1334 C CA . PHE A 1 172 ? 26.648 12.310 -11.002 1.00 95.12 172 PHE A CA 1
ATOM 1335 C C . PHE A 1 172 ? 25.710 13.475 -10.663 1.00 95.12 172 PHE A C 1
ATOM 1337 O O . PHE A 1 172 ? 25.554 14.388 -11.467 1.00 95.12 172 PHE A O 1
ATOM 1344 N N . ALA A 1 173 ? 25.113 13.492 -9.469 1.00 95.50 173 ALA A N 1
ATOM 1345 C CA . ALA A 1 173 ? 24.230 14.578 -9.054 1.00 95.50 173 ALA A CA 1
ATOM 1346 C C . ALA A 1 173 ? 24.963 15.925 -8.936 1.00 95.50 173 ALA A C 1
ATOM 1348 O O . ALA A 1 173 ? 24.394 16.967 -9.266 1.00 95.50 173 ALA A O 1
ATOM 1349 N N . VAL A 1 174 ? 26.230 15.911 -8.511 1.00 96.06 174 VAL A N 1
ATOM 1350 C CA . VAL A 1 174 ? 27.063 17.119 -8.461 1.00 96.06 174 VAL A CA 1
ATOM 1351 C C . VAL A 1 174 ? 27.423 17.591 -9.865 1.00 96.06 174 VAL A C 1
ATOM 1353 O O . VAL A 1 174 ? 27.336 18.785 -10.130 1.00 96.06 174 VAL A O 1
ATOM 1356 N N . ASP A 1 175 ? 27.802 16.678 -10.754 1.00 93.12 175 ASP A N 1
ATOM 1357 C CA . ASP A 1 175 ? 28.291 17.032 -12.088 1.00 93.12 175 ASP A CA 1
ATOM 1358 C C . ASP A 1 175 ? 27.161 17.414 -13.055 1.00 93.12 175 ASP A C 1
ATOM 1360 O O . ASP A 1 175 ? 27.316 18.345 -13.844 1.00 93.12 175 ASP A O 1
ATOM 1364 N N . TYR A 1 176 ? 26.027 16.709 -13.001 1.00 92.31 176 TYR A N 1
ATOM 1365 C CA . TYR A 1 176 ? 24.913 16.881 -13.935 1.00 92.31 176 TYR A CA 1
ATOM 1366 C C . TYR A 1 176 ? 23.839 17.840 -13.411 1.00 92.31 176 TYR A C 1
ATOM 1368 O O . TYR A 1 176 ? 23.441 18.766 -14.115 1.00 92.31 176 TYR A O 1
ATOM 1376 N N . TYR A 1 177 ? 23.387 17.653 -12.165 1.00 92.12 177 TYR A N 1
ATOM 1377 C CA . TYR A 1 177 ? 22.347 18.495 -11.556 1.00 92.12 177 TYR A CA 1
ATOM 1378 C C . TYR A 1 177 ? 22.907 19.712 -10.809 1.00 92.12 177 TYR A C 1
ATOM 1380 O O . TYR A 1 177 ? 22.135 20.488 -10.244 1.00 92.12 177 TYR A O 1
ATOM 1388 N N . GLU A 1 178 ? 24.235 19.876 -10.766 1.00 94.19 178 GLU A N 1
ATOM 1389 C CA . GLU A 1 178 ? 24.922 20.916 -9.986 1.00 94.19 178 GLU A CA 1
ATOM 1390 C C . GLU A 1 178 ? 24.476 20.937 -8.507 1.00 94.19 178 GLU A C 1
ATOM 1392 O O . GLU A 1 178 ? 24.431 21.985 -7.853 1.00 94.19 178 GLU A O 1
ATOM 1397 N N . MET A 1 179 ? 24.140 19.761 -7.959 1.00 93.06 179 MET A N 1
ATOM 1398 C CA . MET A 1 179 ? 23.511 19.616 -6.648 1.00 93.06 179 MET A CA 1
ATOM 1399 C C . MET A 1 179 ? 24.239 18.603 -5.764 1.00 93.06 179 MET A C 1
ATOM 1401 O O . MET A 1 179 ? 24.626 17.519 -6.183 1.00 93.06 179 MET A O 1
ATOM 1405 N N . THR A 1 180 ? 24.366 18.926 -4.475 1.00 94.06 180 THR A N 1
ATOM 1406 C CA . THR A 1 180 ? 24.788 17.951 -3.461 1.00 94.06 180 THR A CA 1
ATOM 1407 C C . THR A 1 180 ? 23.573 17.235 -2.883 1.00 94.06 180 THR A C 1
ATOM 1409 O O . THR A 1 180 ? 22.661 17.887 -2.377 1.00 94.06 180 THR A O 1
ATOM 1412 N N . VAL A 1 181 ? 23.591 15.904 -2.902 1.00 95.62 181 VAL A N 1
ATOM 1413 C CA . VAL A 1 181 ? 22.529 15.051 -2.346 1.00 95.62 181 VAL A CA 1
ATOM 1414 C C . VAL A 1 181 ? 22.976 14.364 -1.055 1.00 95.62 181 VAL A C 1
ATOM 1416 O O . VAL A 1 181 ? 24.163 14.103 -0.845 1.00 95.62 181 VAL A O 1
ATOM 1419 N N . ASP A 1 182 ? 22.026 14.052 -0.171 1.00 97.25 182 ASP A N 1
ATOM 1420 C CA . ASP A 1 182 ? 22.316 13.298 1.049 1.00 97.25 182 ASP A CA 1
ATOM 1421 C C . ASP A 1 182 ? 22.692 11.845 0.713 1.00 97.25 182 ASP A C 1
ATOM 1423 O O . ASP A 1 182 ? 21.871 11.045 0.256 1.00 97.25 182 ASP A O 1
ATOM 1427 N N . ARG A 1 183 ? 23.955 11.485 0.968 1.00 97.81 183 ARG A N 1
ATOM 1428 C CA . ARG A 1 183 ? 24.485 10.147 0.669 1.00 97.81 183 ARG A CA 1
ATOM 1429 C C . ARG A 1 183 ? 23.731 9.033 1.403 1.00 97.81 183 ARG A C 1
ATOM 1431 O O . ARG A 1 183 ? 23.568 7.954 0.843 1.00 97.81 183 ARG A O 1
ATOM 1438 N N . ALA A 1 184 ? 23.286 9.257 2.641 1.00 96.69 184 ALA A N 1
ATOM 1439 C CA . ALA A 1 184 ? 22.586 8.231 3.414 1.00 96.69 184 ALA A CA 1
ATOM 1440 C C . ALA A 1 184 ? 21.176 7.969 2.859 1.00 96.69 184 ALA A C 1
ATOM 1442 O O . ALA A 1 184 ? 20.709 6.827 2.875 1.00 96.69 184 ALA A O 1
ATOM 1443 N N . ALA A 1 185 ? 20.519 8.999 2.325 1.00 96.56 185 ALA A N 1
ATOM 1444 C CA . ALA A 1 185 ? 19.256 8.874 1.611 1.00 96.56 185 ALA A CA 1
ATOM 1445 C C . ALA A 1 185 ? 19.425 8.125 0.276 1.00 96.56 185 ALA A C 1
ATOM 1447 O O . ALA A 1 185 ? 18.649 7.208 -0.000 1.00 96.56 185 ALA A O 1
ATOM 1448 N N . VAL A 1 186 ? 20.478 8.418 -0.500 1.00 98.19 186 VAL A N 1
ATOM 1449 C CA . VAL A 1 186 ? 20.821 7.642 -1.712 1.00 98.19 186 VAL A CA 1
ATOM 1450 C C . VAL A 1 186 ? 21.094 6.177 -1.359 1.00 98.19 186 VAL A C 1
ATOM 1452 O O . VAL A 1 186 ? 20.531 5.274 -1.975 1.00 98.19 186 VAL A O 1
ATOM 1455 N N . GLU A 1 187 ? 21.892 5.919 -0.319 1.00 97.69 187 GLU A N 1
ATOM 1456 C CA . GLU A 1 187 ? 22.190 4.566 0.165 1.00 97.69 187 GLU A CA 1
ATOM 1457 C C . GLU A 1 187 ? 20.921 3.817 0.602 1.00 97.69 187 GLU A C 1
ATOM 1459 O O . GLU A 1 187 ? 20.780 2.623 0.334 1.00 97.69 187 GLU A O 1
ATOM 1464 N N . HIS A 1 188 ? 19.960 4.513 1.221 1.00 96.12 188 HIS A N 1
ATOM 1465 C CA . HIS A 1 188 ? 18.663 3.937 1.576 1.00 96.12 188 HIS A CA 1
ATOM 1466 C C . HIS A 1 188 ? 17.881 3.454 0.357 1.00 96.12 188 HIS A C 1
ATOM 1468 O O . HIS A 1 188 ? 17.347 2.343 0.390 1.00 96.12 188 HIS A O 1
ATOM 1474 N N . ILE A 1 189 ? 17.835 4.265 -0.700 1.00 97.75 189 ILE A N 1
ATOM 1475 C CA . ILE A 1 189 ? 17.079 3.957 -1.918 1.00 97.75 189 ILE A CA 1
ATOM 1476 C C . ILE A 1 189 ? 17.782 2.862 -2.738 1.00 97.75 189 ILE A C 1
ATOM 1478 O O . ILE A 1 189 ? 17.166 1.891 -3.174 1.00 97.75 189 ILE A O 1
ATOM 1482 N N . VAL A 1 190 ? 19.106 2.933 -2.878 1.00 97.38 190 VAL A N 1
ATOM 1483 C CA . VAL A 1 190 ? 19.910 1.901 -3.560 1.00 97.38 190 VAL A CA 1
ATOM 1484 C C . VAL A 1 190 ? 19.844 0.546 -2.844 1.00 97.38 190 VAL A C 1
ATOM 1486 O O . VAL A 1 190 ? 19.889 -0.512 -3.479 1.00 97.38 190 VAL A O 1
ATOM 1489 N N . ALA A 1 191 ? 19.715 0.544 -1.516 1.00 94.31 191 ALA A N 1
ATOM 1490 C CA . ALA A 1 191 ? 19.494 -0.671 -0.739 1.00 94.31 191 ALA A CA 1
ATOM 1491 C C . ALA A 1 191 ? 18.088 -1.278 -0.933 1.00 94.31 191 ALA A C 1
ATOM 1493 O O . ALA A 1 191 ? 17.792 -2.299 -0.315 1.00 94.31 191 ALA A O 1
ATOM 1494 N N . HIS A 1 192 ? 17.245 -0.681 -1.785 1.00 93.81 192 HIS A N 1
ATOM 1495 C CA . HIS A 1 192 ? 15.872 -1.097 -2.073 1.00 93.81 192 HIS A CA 1
ATOM 1496 C C . HIS A 1 192 ? 14.980 -1.145 -0.821 1.00 93.81 192 HIS A C 1
ATOM 1498 O O . HIS A 1 192 ? 14.076 -1.973 -0.705 1.00 93.81 192 HIS A O 1
ATOM 1504 N N . ARG A 1 193 ? 15.254 -0.270 0.159 1.00 87.31 193 ARG A N 1
ATOM 1505 C CA . ARG A 1 193 ? 14.438 -0.150 1.374 1.00 87.31 193 ARG A CA 1
ATOM 1506 C C . ARG A 1 193 ? 13.186 0.684 1.086 1.00 87.31 193 ARG A C 1
ATOM 1508 O O . ARG A 1 193 ? 13.276 1.616 0.284 1.00 87.31 193 ARG A O 1
ATOM 1515 N N . PRO A 1 194 ? 12.052 0.419 1.765 1.00 86.25 194 PRO A N 1
ATOM 1516 C CA . PRO A 1 194 ? 10.826 1.183 1.561 1.00 86.25 194 PRO A CA 1
ATOM 1517 C C . PRO A 1 194 ? 11.057 2.693 1.679 1.00 86.25 194 PRO A C 1
ATOM 1519 O O . PRO A 1 194 ? 11.716 3.151 2.619 1.00 86.25 194 PRO A O 1
ATOM 1522 N N . LEU A 1 195 ? 10.552 3.458 0.713 1.00 91.44 195 LEU A N 1
ATOM 1523 C CA . LEU A 1 195 ? 10.688 4.908 0.674 1.00 91.44 195 LEU A CA 1
ATOM 1524 C C . LEU A 1 195 ? 9.924 5.529 1.848 1.00 91.44 195 LEU A C 1
ATOM 1526 O O . LEU A 1 195 ? 8.788 5.150 2.128 1.00 91.44 195 LEU A O 1
ATOM 1530 N N . THR A 1 196 ? 10.556 6.471 2.544 1.00 85.25 196 THR A N 1
ATOM 1531 C CA . THR A 1 196 ? 9.960 7.188 3.678 1.00 85.25 196 THR A CA 1
ATOM 1532 C C . THR A 1 196 ? 9.959 8.684 3.422 1.00 85.25 196 THR A C 1
ATOM 1534 O O . THR A 1 196 ? 10.766 9.208 2.650 1.00 85.25 196 THR A O 1
ATOM 1537 N N . ASP A 1 197 ? 9.098 9.391 4.144 1.00 85.88 197 ASP A N 1
ATOM 1538 C CA . ASP A 1 197 ? 9.047 10.851 4.130 1.00 85.88 197 ASP A CA 1
ATOM 1539 C C . ASP A 1 197 ? 10.364 11.480 4.599 1.00 85.88 197 ASP A C 1
ATOM 1541 O O . ASP A 1 197 ? 10.804 12.490 4.061 1.00 85.88 197 ASP A O 1
ATOM 1545 N N . THR A 1 198 ? 11.042 10.850 5.563 1.00 84.19 198 THR A N 1
ATOM 1546 C CA . THR A 1 198 ? 12.362 11.285 6.038 1.00 84.19 198 THR A CA 1
ATOM 1547 C C . THR A 1 198 ? 13.414 11.216 4.935 1.00 84.19 198 THR A C 1
ATOM 1549 O O . THR A 1 198 ? 14.167 12.167 4.757 1.00 84.19 198 THR A O 1
ATOM 1552 N N . VAL A 1 199 ? 13.461 10.107 4.192 1.00 93.81 199 VAL A N 1
ATOM 1553 C CA . VAL A 1 199 ? 14.412 9.913 3.084 1.00 93.81 199 VAL A CA 1
ATOM 1554 C C . VAL A 1 199 ? 14.087 10.858 1.930 1.00 93.81 199 VAL A C 1
ATOM 1556 O O . VAL A 1 199 ? 14.988 11.497 1.395 1.00 93.81 199 VAL A O 1
ATOM 1559 N N . THR A 1 200 ? 12.803 11.001 1.598 1.00 95.50 200 THR A N 1
ATOM 1560 C CA . THR A 1 200 ? 12.333 11.896 0.530 1.00 95.50 200 THR A CA 1
ATOM 1561 C C . THR A 1 200 ? 12.716 13.345 0.826 1.00 95.50 200 THR A C 1
ATOM 1563 O O . THR A 1 200 ? 13.389 13.979 0.019 1.00 95.50 200 THR A O 1
ATOM 1566 N N . LYS A 1 201 ? 12.402 13.841 2.030 1.00 91.44 201 LYS A N 1
ATOM 1567 C CA . LYS A 1 201 ? 12.699 15.222 2.446 1.00 91.44 201 LYS A CA 1
ATOM 1568 C C . LYS A 1 201 ? 14.193 15.511 2.600 1.00 91.44 201 LYS A C 1
ATOM 1570 O O . LYS A 1 201 ? 14.589 16.670 2.509 1.00 91.44 201 LYS A O 1
ATOM 1575 N N . ALA A 1 202 ? 15.019 14.489 2.838 1.00 93.81 202 ALA A N 1
ATOM 1576 C CA . ALA A 1 202 ? 16.474 14.637 2.875 1.00 93.81 202 ALA A CA 1
ATOM 1577 C C . ALA A 1 202 ? 17.075 14.911 1.485 1.00 93.81 202 ALA A C 1
ATOM 1579 O O . ALA A 1 202 ? 18.099 15.583 1.393 1.00 93.81 202 ALA A O 1
ATOM 1580 N N . LEU A 1 203 ? 16.438 14.416 0.419 1.00 95.94 203 LEU A N 1
ATOM 1581 C CA . LEU A 1 203 ? 16.856 14.647 -0.966 1.00 95.94 203 LEU A CA 1
ATOM 1582 C C . LEU A 1 203 ? 16.166 15.871 -1.575 1.00 95.94 203 LEU A C 1
ATOM 1584 O O . LEU A 1 203 ? 16.819 16.675 -2.229 1.00 95.94 203 LEU A O 1
ATOM 1588 N N . ASN A 1 204 ? 14.866 16.038 -1.324 1.00 95.19 204 ASN A N 1
ATOM 1589 C CA . ASN A 1 204 ? 14.093 17.186 -1.775 1.00 95.19 204 ASN A CA 1
ATOM 1590 C C . ASN A 1 204 ? 13.105 17.637 -0.681 1.00 95.19 204 ASN A C 1
ATOM 1592 O O . ASN A 1 204 ? 12.054 17.018 -0.505 1.00 95.19 204 ASN A O 1
ATOM 1596 N N . PRO A 1 205 ? 13.395 18.735 0.046 1.00 93.25 205 PRO A N 1
ATOM 1597 C CA . PRO A 1 205 ? 12.556 19.212 1.149 1.00 93.25 205 PRO A CA 1
ATOM 1598 C C . PRO A 1 205 ? 11.132 19.630 0.761 1.00 93.25 205 PRO A C 1
ATOM 1600 O O . PRO A 1 205 ? 10.312 19.850 1.652 1.00 93.25 205 PRO A O 1
ATOM 1603 N N . GLN A 1 206 ? 10.850 19.802 -0.533 1.00 92.38 206 GLN A N 1
ATOM 1604 C CA . GLN A 1 206 ? 9.538 20.213 -1.036 1.00 92.38 206 GLN A CA 1
ATOM 1605 C C . GLN A 1 206 ? 8.619 19.031 -1.348 1.00 92.38 206 GLN A C 1
ATOM 1607 O O . GLN A 1 206 ? 7.434 19.253 -1.574 1.00 92.38 206 GLN A O 1
ATOM 1612 N N . LEU A 1 207 ? 9.150 17.806 -1.358 1.00 90.94 207 LEU A N 1
ATOM 1613 C CA . LEU A 1 207 ? 8.400 16.606 -1.699 1.00 90.94 207 LEU A CA 1
ATOM 1614 C C . LEU A 1 207 ? 8.137 15.731 -0.475 1.00 90.94 207 LEU A C 1
ATOM 1616 O O . LEU A 1 207 ? 8.931 15.638 0.467 1.00 90.94 207 LEU A O 1
ATOM 1620 N N . THR A 1 208 ? 7.007 15.045 -0.530 1.00 84.50 208 THR A N 1
ATOM 1621 C CA . THR A 1 208 ? 6.612 13.964 0.368 1.00 84.50 208 THR A CA 1
ATOM 1622 C C . THR A 1 208 ? 6.496 12.656 -0.411 1.00 84.50 208 THR A C 1
ATOM 1624 O O . THR A 1 208 ? 6.448 12.632 -1.642 1.00 84.50 208 THR A O 1
ATOM 1627 N N . VAL A 1 209 ? 6.412 11.535 0.301 1.00 82.81 209 VAL A N 1
ATOM 1628 C CA . VAL A 1 209 ? 6.081 10.240 -0.309 1.00 82.81 209 VAL A CA 1
ATOM 1629 C C . VAL A 1 209 ? 4.705 10.281 -0.973 1.00 82.81 209 VAL A C 1
ATOM 1631 O O . VAL A 1 209 ? 4.505 9.612 -1.985 1.00 82.81 209 VAL A O 1
ATOM 1634 N N . ALA A 1 210 ? 3.763 11.063 -0.436 1.00 75.38 210 ALA A N 1
ATOM 1635 C CA . ALA A 1 210 ? 2.431 11.206 -1.012 1.00 75.38 210 ALA A CA 1
ATOM 1636 C C . ALA A 1 210 ? 2.485 11.829 -2.417 1.00 75.38 210 ALA A C 1
ATOM 1638 O O . ALA A 1 210 ? 1.837 11.310 -3.327 1.00 75.38 210 ALA A O 1
ATOM 1639 N N . ASP A 1 211 ? 3.319 12.856 -2.614 1.00 83.81 211 ASP A N 1
ATOM 1640 C CA . ASP A 1 211 ? 3.509 13.511 -3.918 1.00 83.81 211 ASP A CA 1
ATOM 1641 C C . ASP A 1 211 ? 4.076 12.544 -4.970 1.00 83.81 211 ASP A C 1
ATOM 1643 O O . ASP A 1 211 ? 3.692 12.577 -6.137 1.00 83.81 211 ASP A O 1
ATOM 1647 N N . LEU A 1 212 ? 4.957 11.637 -4.540 1.00 88.94 212 LEU A N 1
ATOM 1648 C CA . LEU A 1 212 ? 5.673 10.691 -5.401 1.00 88.94 212 LEU A CA 1
ATOM 1649 C C . LEU A 1 212 ? 4.959 9.353 -5.592 1.00 88.94 212 LEU A C 1
ATOM 1651 O O . LEU A 1 212 ? 5.411 8.515 -6.373 1.00 88.94 212 LEU A O 1
ATOM 1655 N N . ARG A 1 213 ? 3.860 9.115 -4.872 1.00 83.62 213 ARG A N 1
ATOM 1656 C CA . ARG A 1 213 ? 3.242 7.789 -4.757 1.00 83.62 213 ARG A CA 1
ATOM 1657 C C . ARG A 1 213 ? 2.874 7.190 -6.116 1.00 83.62 213 ARG A C 1
ATOM 1659 O O . ARG A 1 213 ? 3.081 5.998 -6.318 1.00 83.62 213 ARG A O 1
ATOM 1666 N N . VAL A 1 214 ? 2.353 7.997 -7.044 1.00 80.00 214 VAL A N 1
ATOM 1667 C CA . VAL A 1 214 ? 1.979 7.533 -8.394 1.00 80.00 214 VAL A CA 1
ATOM 1668 C C . VAL A 1 214 ? 3.207 7.062 -9.173 1.00 80.00 214 VAL A C 1
ATOM 1670 O O . VAL A 1 214 ? 3.192 5.955 -9.711 1.00 80.00 214 VAL A O 1
ATOM 1673 N N . ASP A 1 215 ? 4.274 7.858 -9.186 1.00 89.75 215 ASP A N 1
ATOM 1674 C CA . ASP A 1 215 ? 5.495 7.538 -9.926 1.00 89.75 215 ASP A CA 1
ATOM 1675 C C . ASP A 1 215 ? 6.219 6.335 -9.312 1.00 89.75 215 ASP A C 1
ATOM 1677 O O . ASP A 1 215 ? 6.593 5.394 -10.011 1.00 89.75 215 ASP A O 1
ATOM 1681 N N . VAL A 1 216 ? 6.353 6.310 -7.984 1.00 90.75 216 VAL A N 1
ATOM 1682 C CA . VAL A 1 216 ? 7.004 5.221 -7.238 1.00 90.75 216 VAL A CA 1
ATOM 1683 C C . VAL A 1 216 ? 6.245 3.900 -7.408 1.00 90.75 216 VAL A C 1
ATOM 1685 O O . VAL A 1 216 ? 6.873 2.852 -7.593 1.00 90.75 216 VAL A O 1
ATOM 1688 N N . ALA A 1 217 ? 4.907 3.936 -7.422 1.00 83.06 217 ALA A N 1
ATOM 1689 C CA . ALA A 1 217 ? 4.080 2.767 -7.709 1.00 83.06 217 ALA A CA 1
ATOM 1690 C C . ALA A 1 217 ? 4.224 2.298 -9.166 1.00 83.06 217 ALA A C 1
ATOM 1692 O O . ALA A 1 217 ? 4.348 1.097 -9.402 1.00 83.06 217 ALA A O 1
ATOM 1693 N N . ALA A 1 218 ? 4.277 3.217 -10.138 1.00 85.50 218 ALA A N 1
ATOM 1694 C CA . ALA A 1 218 ? 4.493 2.880 -11.548 1.00 85.50 218 ALA A CA 1
ATOM 1695 C C . ALA A 1 218 ? 5.868 2.226 -11.793 1.00 85.50 218 ALA A C 1
ATOM 1697 O O . ALA A 1 218 ? 5.977 1.268 -12.567 1.00 85.50 218 ALA A O 1
ATOM 1698 N N . ILE A 1 219 ? 6.899 2.696 -11.080 1.00 93.00 219 ILE A N 1
ATOM 1699 C CA . ILE A 1 219 ? 8.243 2.099 -11.040 1.00 93.00 219 ILE A CA 1
ATOM 1700 C C . ILE A 1 219 ? 8.222 0.740 -10.311 1.00 93.00 219 ILE A C 1
ATOM 1702 O O . ILE A 1 219 ? 9.044 -0.143 -10.575 1.00 93.00 219 ILE A O 1
ATOM 1706 N N . GLY A 1 220 ? 7.277 0.540 -9.390 1.00 88.06 220 GLY A N 1
ATOM 1707 C CA . GLY A 1 220 ? 7.177 -0.648 -8.548 1.00 88.06 220 GLY A CA 1
ATOM 1708 C C . GLY A 1 220 ? 8.298 -0.708 -7.511 1.00 88.06 220 GLY A C 1
ATOM 1709 O O . GLY A 1 220 ? 8.946 -1.752 -7.377 1.00 88.06 220 GLY A O 1
ATOM 1710 N N . TYR A 1 221 ? 8.577 0.417 -6.849 1.00 90.62 221 TYR A N 1
ATOM 1711 C CA . TYR A 1 221 ? 9.533 0.538 -5.745 1.00 90.62 221 TYR A CA 1
ATOM 1712 C C . TYR A 1 221 ? 8.775 0.582 -4.397 1.00 90.62 221 TYR A C 1
ATOM 1714 O O . TYR A 1 221 ? 7.698 1.174 -4.335 1.00 90.62 221 TYR A O 1
ATOM 1722 N N . PRO A 1 222 ? 9.275 -0.051 -3.317 1.00 85.25 222 PRO A N 1
ATOM 1723 C CA . PRO A 1 222 ? 8.525 -0.170 -2.064 1.00 85.25 222 PRO A CA 1
ATOM 1724 C C . PRO A 1 222 ? 8.334 1.174 -1.344 1.00 85.25 222 PRO A C 1
ATOM 1726 O O . PRO A 1 222 ? 9.259 1.983 -1.274 1.00 85.25 222 PRO A O 1
ATOM 1729 N N . ILE A 1 223 ? 7.170 1.374 -0.720 1.00 84.81 223 ILE A N 1
ATOM 1730 C CA . ILE A 1 223 ? 6.847 2.533 0.129 1.00 84.81 223 ILE A CA 1
ATOM 1731 C C . ILE A 1 223 ? 6.632 2.063 1.571 1.00 84.81 223 ILE A C 1
ATOM 1733 O O . ILE A 1 223 ? 5.994 1.042 1.826 1.00 84.81 223 ILE A O 1
ATOM 1737 N N . ALA A 1 224 ? 7.197 2.788 2.537 1.00 75.62 224 ALA A N 1
ATOM 1738 C CA . ALA A 1 224 ? 7.055 2.440 3.943 1.00 75.62 224 ALA A CA 1
ATOM 1739 C C . ALA A 1 224 ? 5.599 2.593 4.401 1.00 75.62 224 ALA A C 1
ATOM 1741 O O . ALA A 1 224 ? 4.991 3.642 4.215 1.00 75.62 224 ALA A O 1
ATOM 1742 N N . GLY A 1 225 ? 5.072 1.553 5.049 1.00 61.25 225 GLY A N 1
ATOM 1743 C CA . GLY A 1 225 ? 3.703 1.532 5.564 1.00 61.25 225 GLY A CA 1
ATOM 1744 C C . GLY A 1 225 ? 2.684 0.874 4.633 1.00 61.25 225 GLY A C 1
ATOM 1745 O O . GLY A 1 225 ? 1.646 0.463 5.134 1.00 61.25 225 GLY A O 1
ATOM 1746 N N . ASP A 1 226 ? 2.982 0.665 3.346 1.00 64.31 226 ASP A N 1
ATOM 1747 C CA . ASP A 1 226 ? 2.027 0.042 2.414 1.00 64.31 226 ASP A CA 1
ATOM 1748 C C . ASP A 1 226 ? 1.752 -1.437 2.758 1.00 64.31 226 ASP A C 1
ATOM 1750 O O . ASP A 1 226 ? 0.599 -1.864 2.744 1.00 64.31 226 ASP A O 1
ATOM 1754 N N . ASP A 1 227 ? 2.765 -2.207 3.173 1.00 52.56 227 ASP A N 1
ATOM 1755 C CA . ASP A 1 227 ? 2.580 -3.609 3.596 1.00 52.56 227 ASP A CA 1
ATOM 1756 C C . ASP A 1 227 ? 1.816 -3.735 4.927 1.00 52.56 227 ASP A C 1
ATOM 1758 O O . ASP A 1 227 ? 1.084 -4.697 5.133 1.00 52.56 227 ASP A O 1
ATOM 1762 N N . ALA A 1 228 ? 1.956 -2.754 5.828 1.00 51.47 228 ALA A N 1
ATOM 1763 C CA . ALA A 1 228 ? 1.243 -2.719 7.110 1.00 51.47 228 ALA A CA 1
ATOM 1764 C C . ALA A 1 228 ? -0.177 -2.132 6.986 1.00 51.47 228 ALA A C 1
ATOM 1766 O O . ALA A 1 228 ? -1.039 -2.414 7.814 1.00 51.47 228 ALA A O 1
ATOM 1767 N N . ALA A 1 229 ? -0.423 -1.316 5.957 1.00 69.88 229 ALA A N 1
ATOM 1768 C CA . ALA A 1 229 ? -1.724 -0.732 5.642 1.00 69.88 229 ALA A CA 1
ATOM 1769 C C . ALA A 1 229 ? -2.570 -1.619 4.714 1.00 69.88 229 ALA A C 1
ATOM 1771 O O . ALA A 1 229 ? -3.743 -1.316 4.494 1.00 69.88 229 ALA A O 1
ATOM 1772 N N . THR A 1 230 ? -1.999 -2.690 4.155 1.00 85.06 230 THR A N 1
ATOM 1773 C CA . THR A 1 230 ? -2.721 -3.621 3.283 1.00 85.06 230 THR A CA 1
ATOM 1774 C C . THR A 1 230 ? -3.531 -4.617 4.101 1.00 85.06 230 THR A C 1
ATOM 1776 O O . THR A 1 230 ? -3.013 -5.287 4.990 1.00 85.06 230 THR A O 1
ATOM 1779 N N . VAL A 1 231 ? -4.824 -4.697 3.792 1.00 89.44 231 VAL A N 1
ATOM 1780 C CA . VAL A 1 231 ? -5.769 -5.632 4.394 1.00 89.44 231 VAL A CA 1
ATOM 1781 C C . VAL A 1 231 ? -6.268 -6.623 3.353 1.00 89.44 231 VAL A C 1
ATOM 1783 O O . VAL A 1 231 ? -6.688 -6.243 2.259 1.00 89.44 231 VAL A O 1
ATOM 1786 N N . GLY A 1 232 ? -6.274 -7.899 3.733 1.00 90.56 232 GLY A N 1
ATOM 1787 C CA . GLY A 1 232 ? -6.949 -8.949 2.985 1.00 90.56 232 GLY A CA 1
ATOM 1788 C C . GLY A 1 232 ? -8.450 -8.923 3.263 1.00 90.56 232 GLY A C 1
ATOM 1789 O O . GLY A 1 232 ? -8.905 -9.401 4.306 1.00 90.56 232 GLY A O 1
ATOM 1790 N N . VAL A 1 233 ? -9.223 -8.382 2.326 1.00 92.94 233 VAL A N 1
ATOM 1791 C CA . VAL A 1 233 ? -10.686 -8.330 2.376 1.00 92.94 233 VAL A CA 1
ATOM 1792 C C . VAL A 1 233 ? -11.251 -9.668 1.928 1.00 92.94 233 VAL A C 1
ATOM 1794 O O . VAL A 1 233 ? -11.008 -10.130 0.811 1.00 92.94 233 VAL A O 1
ATOM 1797 N N . ARG A 1 234 ? -11.975 -10.330 2.829 1.00 91.06 234 ARG A N 1
ATOM 1798 C CA . ARG A 1 234 ? -12.472 -11.690 2.614 1.00 91.06 234 ARG A CA 1
ATOM 1799 C C . ARG A 1 234 ? -13.901 -11.695 2.056 1.00 91.06 234 ARG A C 1
ATOM 1801 O O . ARG A 1 234 ? -14.665 -10.762 2.324 1.00 91.06 234 ARG A O 1
ATOM 1808 N N . PRO A 1 235 ? -14.303 -12.760 1.333 1.00 90.62 235 PRO A N 1
ATOM 1809 C CA . PRO A 1 235 ? -15.686 -12.917 0.873 1.00 90.62 235 PRO A CA 1
ATOM 1810 C C . PRO A 1 235 ? -16.716 -12.949 2.015 1.00 90.62 235 PRO A C 1
ATOM 1812 O O . PRO A 1 235 ? -17.887 -12.661 1.795 1.00 90.62 235 PRO A O 1
ATOM 1815 N N . ASP A 1 236 ? -16.281 -13.301 3.227 1.00 89.88 236 ASP A N 1
ATOM 1816 C CA . ASP A 1 236 ? -17.073 -13.362 4.459 1.00 89.88 236 ASP A CA 1
ATOM 1817 C C . ASP A 1 236 ? -16.860 -12.150 5.396 1.00 89.88 236 ASP A C 1
ATOM 1819 O O . ASP A 1 236 ? -17.289 -12.180 6.549 1.00 89.88 236 ASP A O 1
ATOM 1823 N N . GLY A 1 237 ? -16.206 -11.083 4.913 1.00 91.12 237 GLY A N 1
ATOM 1824 C CA . GLY A 1 237 ? -16.028 -9.822 5.645 1.00 91.12 237 GLY A CA 1
ATOM 1825 C C . GLY A 1 237 ? -17.314 -8.994 5.749 1.00 91.12 237 GLY A C 1
ATOM 1826 O O . GLY A 1 237 ? -18.251 -9.193 4.971 1.00 91.12 237 GLY A O 1
ATOM 1827 N N . ALA A 1 238 ? -17.357 -8.031 6.675 1.00 91.62 238 ALA A N 1
ATOM 1828 C CA . ALA A 1 238 ? -18.598 -7.338 7.047 1.00 91.62 238 ALA A CA 1
ATOM 1829 C C . ALA A 1 238 ? -19.276 -6.633 5.858 1.00 91.62 238 ALA A C 1
ATOM 1831 O O . ALA A 1 238 ? -20.465 -6.831 5.606 1.00 91.62 238 ALA A O 1
ATOM 1832 N N . PHE A 1 239 ? -18.523 -5.851 5.074 1.00 93.31 239 PHE A N 1
ATOM 1833 C CA . PHE A 1 239 ? -19.051 -5.184 3.874 1.00 93.31 239 PHE A CA 1
ATOM 1834 C C . PHE A 1 239 ? -19.365 -6.146 2.720 1.00 93.31 239 PHE A C 1
ATOM 1836 O O . PHE A 1 239 ? -20.108 -5.775 1.812 1.00 93.31 239 PHE A O 1
ATOM 1843 N N . SER A 1 240 ? -18.806 -7.358 2.734 1.00 90.69 240 SER A N 1
ATOM 1844 C CA . SER A 1 240 ? -19.043 -8.380 1.709 1.00 90.69 240 SER A CA 1
ATOM 1845 C C . SER A 1 240 ? -20.366 -9.120 1.936 1.00 90.69 240 SER A C 1
ATOM 1847 O O . SER A 1 240 ? -21.017 -9.531 0.975 1.00 90.69 240 SER A O 1
ATOM 1849 N N . VAL A 1 241 ? -20.778 -9.291 3.200 1.00 89.12 241 VAL A N 1
ATOM 1850 C CA . VAL A 1 241 ? -21.964 -10.085 3.570 1.00 89.12 241 VAL A CA 1
ATOM 1851 C C . VAL A 1 241 ? -23.183 -9.240 3.928 1.00 89.12 241 VAL A C 1
ATOM 1853 O O . VAL A 1 241 ? -24.316 -9.650 3.652 1.00 89.12 241 VAL A O 1
ATOM 1856 N N . ASN A 1 242 ? -22.979 -8.063 4.522 1.00 87.19 242 ASN A N 1
ATOM 1857 C CA . ASN A 1 242 ? -24.081 -7.219 4.955 1.00 87.19 242 ASN A CA 1
ATOM 1858 C C . ASN A 1 242 ? -24.756 -6.518 3.784 1.00 87.19 242 ASN A C 1
ATOM 1860 O O . ASN A 1 242 ? -24.120 -6.036 2.848 1.00 87.19 242 ASN A O 1
ATOM 1864 N N . THR A 1 243 ? -26.083 -6.415 3.862 1.00 85.56 243 THR A N 1
ATOM 1865 C CA . THR A 1 243 ? -26.881 -5.706 2.860 1.00 85.56 243 THR A CA 1
ATOM 1866 C C . THR A 1 243 ? -28.040 -4.960 3.502 1.00 85.56 243 THR A C 1
ATOM 1868 O O . THR A 1 243 ? -28.537 -5.345 4.562 1.00 85.56 243 THR A O 1
ATOM 1871 N N . VAL A 1 244 ? -28.494 -3.892 2.847 1.00 82.06 244 VAL A N 1
ATOM 1872 C CA . VAL A 1 244 ? -29.598 -3.054 3.326 1.00 82.06 244 VAL A CA 1
ATOM 1873 C C . VAL A 1 244 ? -30.823 -3.149 2.420 1.00 82.06 244 VAL A C 1
ATOM 1875 O O . VAL A 1 244 ? -30.737 -3.186 1.189 1.00 82.06 244 VAL A O 1
ATOM 1878 N N . GLY A 1 245 ? -31.999 -3.169 3.051 1.00 79.31 245 GLY A N 1
ATOM 1879 C CA . GLY A 1 245 ? -33.290 -3.185 2.370 1.00 79.31 245 GLY A CA 1
ATOM 1880 C C . GLY A 1 245 ? -33.600 -4.474 1.597 1.00 79.31 245 GLY A C 1
ATOM 1881 O O . GLY A 1 245 ? -32.821 -5.420 1.517 1.00 79.31 245 GLY A O 1
ATOM 1882 N N . TRP A 1 246 ? -34.790 -4.512 0.996 1.00 76.50 246 TRP A N 1
ATOM 1883 C CA . TRP A 1 246 ? -35.284 -5.682 0.256 1.00 76.50 246 TRP A CA 1
ATOM 1884 C C . TRP A 1 246 ? -34.525 -5.945 -1.048 1.00 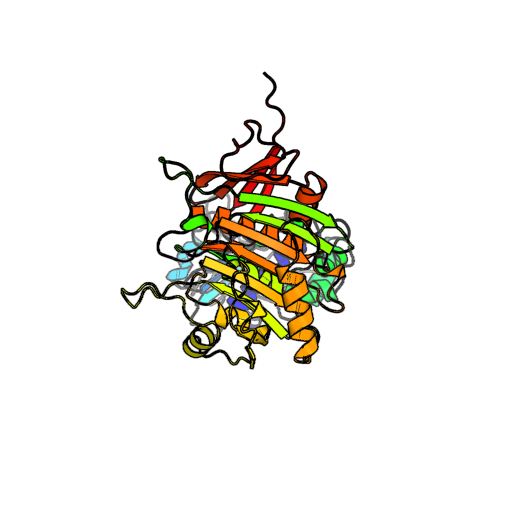76.50 246 TRP A C 1
ATOM 1886 O O . TRP A 1 246 ? -34.508 -7.075 -1.531 1.00 76.50 246 TRP A O 1
ATOM 1896 N N . SER A 1 247 ? -33.898 -4.910 -1.612 1.00 79.50 247 SER A N 1
ATOM 1897 C CA . SER A 1 247 ? -33.055 -5.004 -2.804 1.00 79.50 247 SER A CA 1
ATOM 1898 C C . SER A 1 247 ? -31.667 -5.570 -2.519 1.00 79.50 247 SER A C 1
ATOM 1900 O O . SER A 1 247 ? -30.923 -5.773 -3.474 1.00 79.50 247 SER A O 1
ATOM 1902 N N . ARG A 1 248 ? -31.323 -5.818 -1.243 1.00 81.69 248 ARG A N 1
ATOM 1903 C CA . ARG A 1 248 ? -29.985 -6.239 -0.811 1.00 81.69 248 ARG A CA 1
ATOM 1904 C C . ARG A 1 248 ? -28.891 -5.314 -1.358 1.00 81.69 248 ARG A C 1
ATOM 1906 O O . ARG A 1 248 ? -27.923 -5.777 -1.952 1.00 81.69 248 ARG A O 1
ATOM 1913 N N . ALA A 1 249 ? -29.086 -4.003 -1.206 1.00 81.94 249 ALA A N 1
ATOM 1914 C CA . ALA A 1 249 ? -28.064 -3.032 -1.588 1.00 81.94 249 ALA A CA 1
ATOM 1915 C C . ALA A 1 249 ? -26.824 -3.192 -0.694 1.00 81.94 249 ALA A C 1
ATOM 1917 O O . ALA A 1 249 ? -26.948 -3.686 0.430 1.00 81.94 249 ALA A O 1
ATOM 1918 N N . ALA A 1 250 ? -25.654 -2.782 -1.193 1.00 85.25 250 ALA A N 1
ATOM 1919 C CA . ALA A 1 250 ? -24.414 -2.812 -0.422 1.00 85.25 250 ALA A CA 1
ATOM 1920 C C . ALA A 1 250 ? -24.584 -2.052 0.899 1.00 85.25 250 ALA A C 1
ATOM 1922 O O . ALA A 1 250 ? -25.274 -1.031 0.952 1.00 85.25 250 ALA A O 1
ATOM 1923 N N . PHE A 1 251 ? -23.988 -2.571 1.970 1.00 88.81 251 PHE A N 1
ATOM 1924 C CA . PHE A 1 251 ? -24.049 -1.910 3.264 1.00 88.81 251 PHE A CA 1
ATOM 1925 C C . PHE A 1 251 ? -23.195 -0.631 3.238 1.00 88.81 251 PHE A C 1
ATOM 1927 O O . PHE A 1 251 ? -22.020 -0.712 2.875 1.00 88.81 251 PHE A O 1
ATOM 1934 N N . PRO A 1 252 ? -23.754 0.543 3.580 1.00 90.75 252 PRO A N 1
ATOM 1935 C CA . PRO A 1 252 ? -23.003 1.789 3.524 1.00 90.75 252 PRO A CA 1
ATOM 1936 C C . PRO A 1 252 ? -21.959 1.833 4.637 1.00 90.75 252 PRO A C 1
ATOM 1938 O O . PRO A 1 252 ? -22.199 1.371 5.753 1.00 90.75 252 PRO A O 1
ATOM 1941 N N . LEU A 1 253 ? -20.811 2.440 4.351 1.00 94.38 253 LEU A N 1
ATOM 1942 C CA . LEU A 1 253 ? -19.878 2.841 5.393 1.00 94.38 253 LEU A CA 1
ATOM 1943 C C . LEU A 1 253 ? -20.528 3.953 6.207 1.00 94.38 253 LEU A C 1
ATOM 1945 O O . LEU A 1 253 ? -21.038 4.916 5.642 1.00 94.38 253 LEU A O 1
ATOM 1949 N N . SER A 1 254 ? -20.473 3.863 7.530 1.00 94.56 254 SER A N 1
ATOM 1950 C CA . SER A 1 254 ? -20.713 5.020 8.389 1.00 94.56 254 SER A CA 1
ATOM 1951 C C . SER A 1 254 ? -19.527 5.222 9.310 1.00 94.56 254 SER A C 1
ATOM 1953 O O . SER A 1 254 ? -18.900 4.266 9.762 1.00 94.56 254 SER A O 1
ATOM 1955 N N . PHE A 1 255 ? -19.202 6.477 9.576 1.00 96.69 255 PHE A N 1
ATOM 1956 C CA . PHE A 1 255 ? -18.145 6.847 10.498 1.00 96.69 255 PHE A CA 1
ATOM 1957 C C . PHE A 1 255 ? -18.540 8.114 11.241 1.00 96.69 255 PHE A C 1
ATOM 1959 O O . PHE A 1 255 ? -19.111 9.050 10.683 1.00 96.69 255 PHE A O 1
ATOM 1966 N N . SER A 1 256 ? -18.276 8.143 12.535 1.00 96.75 256 SER A N 1
ATOM 1967 C CA . SER A 1 256 ? -18.532 9.281 13.401 1.00 96.75 256 SER A CA 1
ATOM 1968 C C . SER A 1 256 ? -17.472 9.330 14.477 1.00 96.75 256 SER A C 1
ATOM 1970 O O . SER A 1 256 ? -17.235 8.320 15.132 1.00 96.75 256 SER A O 1
ATOM 1972 N N . VAL A 1 257 ? -16.874 10.498 14.693 1.00 96.88 257 VAL A N 1
ATOM 1973 C CA . VAL A 1 257 ? -15.851 10.685 15.724 1.00 96.88 257 VAL A CA 1
ATOM 1974 C C . VAL A 1 257 ? -16.115 11.930 16.561 1.00 96.88 257 VAL A C 1
ATOM 1976 O O . VAL A 1 257 ? -16.477 12.996 16.057 1.00 96.88 257 VAL A O 1
ATOM 1979 N N . ARG A 1 258 ? -15.908 11.810 17.873 1.00 95.31 258 ARG A N 1
ATOM 1980 C CA . ARG A 1 258 ? -15.898 12.949 18.795 1.00 95.31 258 ARG A CA 1
ATOM 1981 C C . ARG A 1 258 ? -14.929 12.732 19.945 1.00 95.31 258 ARG A C 1
ATOM 1983 O O . ARG A 1 258 ? -14.705 11.609 20.373 1.00 95.31 258 ARG A O 1
ATOM 1990 N N . GLU A 1 259 ? -14.423 13.827 20.487 1.00 95.12 259 GLU A N 1
ATOM 1991 C CA . GLU A 1 259 ? -13.659 13.822 21.731 1.00 95.12 259 GLU A CA 1
ATOM 1992 C C . GLU A 1 259 ? -14.610 13.962 22.931 1.00 95.12 259 GLU A C 1
ATOM 1994 O O . GLU A 1 259 ? -15.528 14.789 22.909 1.00 95.12 259 GLU A O 1
ATOM 1999 N N . ALA A 1 260 ? -14.409 13.161 23.976 1.00 93.31 260 ALA A N 1
ATOM 2000 C CA . ALA A 1 260 ? -15.133 13.264 25.238 1.00 93.31 260 ALA A CA 1
ATOM 2001 C C . ALA A 1 260 ? -14.285 12.723 26.391 1.00 93.31 260 ALA A C 1
ATOM 2003 O O . ALA A 1 260 ? -13.692 11.663 26.285 1.00 93.31 260 ALA A O 1
ATOM 2004 N N . GLY A 1 261 ? -14.208 13.448 27.509 1.00 89.06 261 GLY A N 1
ATOM 2005 C CA . GLY A 1 261 ? -13.494 12.962 28.699 1.00 89.06 261 GLY A CA 1
ATOM 2006 C C . GLY A 1 261 ? -11.981 12.742 28.524 1.00 89.06 261 GLY A C 1
ATOM 2007 O O . GLY A 1 261 ? -11.377 12.081 29.360 1.00 89.06 261 GLY A O 1
ATOM 2008 N N . GLY A 1 262 ? -11.359 13.296 27.475 1.00 92.06 262 GLY A N 1
ATOM 2009 C CA . GLY A 1 262 ? -9.951 13.047 27.139 1.00 92.06 262 GLY A CA 1
ATOM 2010 C C . GLY A 1 262 ? -9.713 11.759 26.339 1.00 92.06 262 GLY A C 1
ATOM 2011 O O . GLY A 1 262 ? -8.562 11.359 26.169 1.00 92.06 262 GLY A O 1
ATOM 2012 N N . SER A 1 263 ? -10.778 11.119 25.850 1.00 95.75 263 SER A N 1
ATOM 2013 C CA . SER A 1 263 ? -10.744 10.019 24.886 1.00 95.75 263 SER A CA 1
ATOM 2014 C C . SER A 1 263 ? -11.460 10.406 23.585 1.00 95.75 263 SER A C 1
ATOM 2016 O O . SER A 1 263 ? -12.207 11.386 23.510 1.00 95.75 263 SER A O 1
ATOM 2018 N N . TRP A 1 264 ? -11.202 9.636 22.534 1.00 96.88 264 TRP A N 1
ATOM 2019 C CA . TRP A 1 264 ? -11.875 9.689 21.245 1.00 96.88 264 TRP A CA 1
ATOM 2020 C C . TRP A 1 264 ? -12.900 8.566 21.182 1.00 96.88 264 TRP A C 1
ATOM 2022 O O . TRP A 1 264 ? -12.561 7.406 21.400 1.00 96.88 264 TRP A O 1
ATOM 2032 N N . MET A 1 265 ? -14.143 8.915 20.870 1.00 96.56 265 MET A N 1
ATOM 2033 C CA . MET A 1 265 ? -15.246 7.983 20.673 1.00 96.56 265 MET A CA 1
ATOM 2034 C C . MET A 1 265 ? -15.558 7.901 19.184 1.00 96.56 265 MET A C 1
ATOM 2036 O O . MET A 1 265 ? -15.953 8.899 18.574 1.00 96.56 265 MET A O 1
ATOM 2040 N N . VAL A 1 266 ? -15.373 6.715 18.617 1.00 96.56 266 VAL A N 1
ATOM 2041 C CA . VAL A 1 266 ? -15.674 6.369 17.232 1.00 96.56 266 VAL A CA 1
ATOM 2042 C C . VAL A 1 266 ? -16.910 5.477 17.209 1.00 96.56 266 VAL A C 1
ATOM 2044 O O . VAL A 1 266 ? -16.982 4.492 17.936 1.00 96.56 266 VAL A O 1
ATOM 2047 N N . SER A 1 267 ? -17.882 5.809 16.367 1.00 94.69 267 SER A N 1
ATOM 2048 C CA . SER A 1 267 ? -18.996 4.930 15.995 1.00 94.69 267 SER A CA 1
ATOM 2049 C C . SER A 1 267 ? -18.970 4.731 14.489 1.00 94.69 267 SER A C 1
ATOM 2051 O O . SER A 1 267 ? -18.888 5.711 13.749 1.00 94.69 267 SER A O 1
ATOM 2053 N N . ALA A 1 268 ? -19.020 3.486 14.036 1.00 94.31 268 ALA A N 1
ATOM 2054 C CA . ALA A 1 268 ? -18.843 3.154 12.633 1.00 94.31 268 ALA A CA 1
ATOM 2055 C C . ALA A 1 268 ? -19.648 1.924 12.199 1.00 94.31 268 ALA A C 1
ATOM 2057 O O . ALA A 1 268 ? -20.171 1.174 13.025 1.00 94.31 268 ALA A O 1
ATOM 2058 N N . SER A 1 269 ? -19.725 1.721 10.887 1.00 89.06 269 SER A N 1
ATOM 2059 C CA . SER A 1 269 ? -20.263 0.515 10.260 1.00 89.06 269 SER A CA 1
ATOM 2060 C C . SER A 1 269 ? -19.625 0.263 8.888 1.00 89.06 269 SER A C 1
ATOM 2062 O O . SER A 1 269 ? -19.138 1.212 8.272 1.00 89.06 269 SER A O 1
ATOM 2064 N N . ALA A 1 270 ? -19.593 -0.965 8.365 1.00 86.69 270 ALA A N 1
ATOM 2065 C CA . ALA A 1 270 ? -19.721 -2.263 9.044 1.00 86.69 270 ALA A CA 1
ATOM 2066 C C . ALA A 1 270 ? -18.321 -2.898 9.129 1.00 86.69 270 ALA A C 1
ATOM 2068 O O . ALA A 1 270 ? -17.555 -2.813 8.171 1.00 86.69 270 ALA A O 1
ATOM 2069 N N . ALA A 1 271 ? -17.965 -3.496 10.265 1.00 91.06 271 ALA A N 1
ATOM 2070 C CA . ALA A 1 271 ? -16.664 -4.139 10.446 1.00 91.06 271 ALA A CA 1
ATOM 2071 C C . ALA A 1 271 ? -16.694 -5.183 11.563 1.00 91.06 271 ALA A C 1
ATOM 2073 O O . ALA A 1 271 ? -17.188 -4.935 12.666 1.00 91.06 271 ALA A O 1
ATOM 2074 N N . GLN A 1 272 ? -16.074 -6.328 11.303 1.00 91.81 272 GLN A N 1
ATOM 2075 C CA . GLN A 1 272 ? -15.812 -7.355 12.301 1.00 91.81 272 GLN A CA 1
ATOM 2076 C C . GLN A 1 272 ? -14.638 -6.944 13.193 1.00 91.81 272 GLN A C 1
ATOM 2078 O O . GLN A 1 272 ? -13.691 -6.284 12.762 1.00 91.81 272 GLN A O 1
ATOM 2083 N N . ALA A 1 273 ? -14.629 -7.426 14.436 1.00 92.31 273 ALA A N 1
ATOM 2084 C CA . ALA A 1 273 ? -13.489 -7.234 15.334 1.00 92.31 273 ALA A CA 1
ATOM 2085 C C . ALA A 1 273 ? -12.177 -7.762 14.727 1.00 92.31 273 ALA A C 1
ATOM 2087 O O . ALA A 1 273 ? -11.132 -7.130 14.860 1.00 92.31 273 ALA A O 1
ATOM 2088 N N . ALA A 1 274 ? -12.241 -8.890 14.010 1.00 92.06 274 ALA A N 1
ATOM 2089 C CA . ALA A 1 274 ? -11.096 -9.481 13.319 1.00 92.06 274 ALA A CA 1
ATOM 2090 C C . ALA A 1 274 ? -10.536 -8.591 12.191 1.00 92.06 274 ALA A C 1
ATOM 2092 O O . ALA A 1 274 ? -9.348 -8.677 11.893 1.00 92.06 274 ALA A O 1
ATOM 2093 N N . GLU A 1 275 ? -11.359 -7.732 11.581 1.00 93.50 275 GLU A N 1
ATOM 2094 C CA . GLU A 1 275 ? -10.946 -6.811 10.510 1.00 93.50 275 GLU A CA 1
ATOM 2095 C C . GLU A 1 275 ? -10.277 -5.533 11.048 1.00 93.50 275 GLU A C 1
ATOM 2097 O O . GLU A 1 275 ? -9.600 -4.826 10.295 1.00 93.50 275 GLU A O 1
ATOM 2102 N N . LEU A 1 276 ? -10.464 -5.249 12.344 1.00 93.88 276 LEU A N 1
ATOM 2103 C CA . LEU A 1 276 ? -9.975 -4.048 13.027 1.00 93.88 276 LEU A CA 1
ATOM 2104 C C . LEU A 1 276 ? -8.863 -4.328 14.048 1.00 93.88 276 LEU A C 1
ATOM 2106 O O . LEU A 1 276 ? -8.186 -3.403 14.490 1.00 93.88 276 LEU A O 1
ATOM 2110 N N . VAL A 1 277 ? -8.675 -5.576 14.476 1.00 92.50 277 VAL A N 1
ATOM 2111 C CA . VAL A 1 277 ? -7.776 -5.901 15.593 1.00 92.50 277 VAL A CA 1
ATOM 2112 C C . VAL A 1 277 ? -6.340 -5.416 15.358 1.00 92.50 277 VAL A C 1
ATOM 2114 O O . VAL A 1 277 ? -5.713 -4.888 16.271 1.00 92.50 277 VAL A O 1
ATOM 2117 N N . ASP A 1 278 ? -5.827 -5.512 14.136 1.00 88.94 278 ASP A N 1
ATOM 2118 C CA . ASP A 1 278 ? -4.475 -5.081 13.775 1.00 88.94 278 ASP A CA 1
ATOM 2119 C C . ASP A 1 278 ? -4.282 -3.559 13.857 1.00 88.94 278 ASP A C 1
ATOM 2121 O O . ASP A 1 278 ? -3.210 -3.109 14.260 1.00 88.94 278 ASP A O 1
ATOM 2125 N N . VAL A 1 279 ? -5.317 -2.767 13.553 1.00 91.19 279 VAL A N 1
ATOM 2126 C CA . VAL A 1 279 ? -5.267 -1.300 13.681 1.00 91.19 279 VAL A CA 1
ATOM 2127 C C . VAL A 1 279 ? -5.542 -0.811 15.104 1.00 91.19 279 VAL A C 1
ATOM 2129 O O . VAL A 1 279 ? -5.089 0.266 15.484 1.00 91.19 279 VAL A O 1
ATOM 2132 N N . LEU A 1 280 ? -6.256 -1.597 15.916 1.00 93.81 280 LEU A N 1
ATOM 2133 C CA . LEU A 1 280 ? -6.606 -1.234 17.292 1.00 93.81 280 LEU A CA 1
ATOM 2134 C C . LEU A 1 280 ? -5.521 -1.621 18.306 1.00 93.81 280 LEU A C 1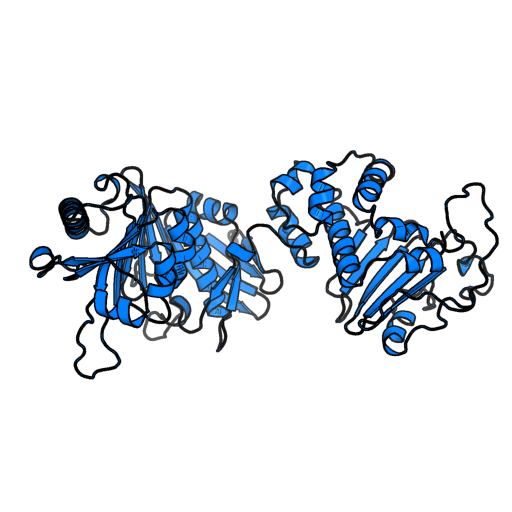
ATOM 2136 O O . LEU A 1 280 ? -5.182 -0.840 19.197 1.00 93.81 280 LEU A O 1
ATOM 2140 N N . MET A 1 281 ? -4.962 -2.827 18.193 1.00 92.31 281 MET A N 1
ATOM 2141 C CA . MET A 1 281 ? -4.055 -3.388 19.200 1.00 92.31 281 MET A CA 1
ATOM 2142 C C . MET A 1 281 ? -2.767 -2.587 19.460 1.00 92.31 281 MET A C 1
ATOM 2144 O O . MET A 1 281 ? -2.331 -2.580 20.617 1.00 92.31 281 MET A O 1
ATOM 2148 N N . PRO A 1 282 ? -2.160 -1.868 18.494 1.00 90.25 282 PRO A N 1
ATOM 2149 C CA . PRO A 1 282 ? -1.000 -1.019 18.773 1.00 90.25 282 PRO A CA 1
ATOM 2150 C C . PRO A 1 282 ? -1.239 0.042 19.861 1.00 90.25 282 PRO A C 1
ATOM 2152 O O . PRO A 1 282 ? -0.298 0.398 20.571 1.00 90.25 282 PRO A O 1
ATOM 2155 N N . ALA A 1 283 ? -2.482 0.508 20.036 1.00 90.38 283 ALA A N 1
ATOM 2156 C CA . ALA A 1 283 ? -2.846 1.522 21.029 1.00 90.38 283 ALA A CA 1
ATOM 2157 C C . ALA A 1 283 ? -3.095 0.961 22.445 1.00 90.38 283 ALA A C 1
ATOM 2159 O O . ALA A 1 283 ? -3.048 1.715 23.423 1.00 90.38 283 ALA A O 1
ATOM 2160 N N . GLY A 1 284 ? -3.376 -0.342 22.557 1.00 91.56 284 GLY A N 1
ATOM 2161 C CA . GLY A 1 284 ? -3.758 -1.001 23.808 1.00 91.56 284 GLY A CA 1
ATOM 2162 C C . GLY A 1 284 ? -2.582 -1.518 24.644 1.00 91.56 284 GLY A C 1
ATOM 2163 O O . GLY A 1 284 ? -1.455 -1.663 24.168 1.00 91.56 284 GLY A O 1
ATOM 2164 N N . ASN A 1 285 ? -2.865 -1.824 25.910 1.00 94.62 285 ASN A N 1
ATOM 2165 C CA . ASN A 1 285 ? -1.989 -2.579 26.808 1.00 94.62 285 ASN A CA 1
ATOM 2166 C C . ASN A 1 285 ? -1.827 -4.056 26.377 1.00 94.62 285 ASN A C 1
ATOM 2168 O O . ASN A 1 285 ? -2.572 -4.571 25.547 1.00 94.62 285 ASN A O 1
ATOM 2172 N N . ASP A 1 286 ? -0.866 -4.762 26.983 1.00 93.81 286 ASP A N 1
ATOM 2173 C CA . ASP A 1 286 ? -0.530 -6.154 26.632 1.00 93.81 286 ASP A CA 1
ATOM 2174 C C . ASP A 1 286 ? -1.582 -7.197 27.041 1.00 93.81 286 ASP A C 1
ATOM 2176 O O . ASP A 1 286 ? -1.568 -8.314 26.525 1.00 93.81 286 ASP A O 1
ATOM 2180 N N . THR A 1 287 ? -2.496 -6.852 27.949 1.00 96.56 287 THR A N 1
ATOM 2181 C CA . THR A 1 287 ? -3.584 -7.732 28.390 1.00 96.56 287 THR A CA 1
ATOM 2182 C C . THR A 1 287 ? -4.905 -7.205 27.848 1.00 96.56 287 THR A C 1
ATOM 2184 O O . THR A 1 287 ? -5.226 -6.037 28.051 1.00 96.56 287 THR A O 1
ATOM 2187 N N . ILE A 1 288 ? -5.704 -8.065 27.220 1.00 97.50 288 ILE A N 1
ATOM 2188 C CA . ILE A 1 288 ? -7.063 -7.752 26.771 1.00 97.50 288 ILE A CA 1
ATOM 2189 C C . ILE A 1 288 ? -8.058 -8.516 27.632 1.00 97.50 288 ILE A C 1
ATOM 2191 O O . ILE A 1 288 ? -7.942 -9.728 27.801 1.00 97.50 288 ILE A O 1
ATOM 2195 N N . MET A 1 289 ? -9.046 -7.808 28.164 1.00 97.12 289 MET A N 1
ATOM 2196 C CA . MET A 1 289 ? -10.164 -8.386 28.888 1.00 97.12 289 MET A CA 1
ATOM 2197 C C . MET A 1 289 ? -11.408 -8.405 28.004 1.00 97.12 289 MET A C 1
ATOM 2199 O O . MET A 1 289 ? -11.984 -7.360 27.715 1.00 97.12 289 MET A O 1
ATOM 2203 N N . VAL A 1 290 ? -11.839 -9.597 27.601 1.00 95.81 290 VAL A N 1
ATOM 2204 C CA . VAL A 1 290 ? -13.133 -9.818 26.945 1.00 95.81 290 VAL A CA 1
ATOM 2205 C C . VAL A 1 290 ? -14.196 -9.918 28.034 1.00 95.81 290 VAL A C 1
ATOM 2207 O O . VAL A 1 290 ? -14.130 -10.822 28.868 1.00 95.81 290 VAL A O 1
ATOM 2210 N N . VAL A 1 291 ? -15.145 -8.982 28.044 1.00 92.12 291 VAL A N 1
ATOM 2211 C CA . VAL A 1 291 ? -16.178 -8.850 29.094 1.00 92.12 291 VAL A CA 1
ATOM 2212 C C . VAL A 1 291 ? -17.583 -9.177 28.602 1.00 92.12 291 VAL A C 1
ATOM 2214 O O . VAL A 1 291 ? -18.415 -9.642 29.381 1.00 92.12 291 VAL A O 1
ATOM 2217 N N . GLY A 1 292 ? -17.831 -8.955 27.315 1.00 88.25 292 GLY A N 1
ATOM 2218 C CA . GLY A 1 292 ? -19.078 -9.272 26.637 1.00 88.25 292 GLY A CA 1
ATOM 2219 C C . GLY A 1 292 ? -18.761 -10.130 25.432 1.00 88.25 292 GLY A C 1
ATOM 2220 O O . GLY A 1 292 ? -17.943 -9.750 24.599 1.00 88.25 292 GLY A O 1
ATOM 2221 N N . LEU A 1 293 ? -19.350 -11.313 25.367 1.00 88.81 293 LEU A N 1
ATOM 2222 C CA . LEU A 1 293 ? -19.206 -12.214 24.241 1.00 88.81 293 LEU A CA 1
ATOM 2223 C C . LEU A 1 293 ? -20.453 -13.076 24.136 1.00 88.81 293 LEU A C 1
ATOM 2225 O O . LEU A 1 293 ? -20.709 -13.939 24.982 1.00 88.81 293 LEU A O 1
ATOM 2229 N N . GLU A 1 294 ? -21.195 -12.866 23.057 1.00 83.62 294 GLU A N 1
ATOM 2230 C CA . GLU A 1 294 ? -22.358 -13.669 22.715 1.00 83.62 294 GLU A CA 1
ATOM 2231 C C . GLU A 1 294 ? -22.161 -14.301 21.342 1.00 83.62 294 GLU A C 1
ATOM 2233 O O . GLU A 1 294 ? -21.823 -13.644 20.360 1.00 83.62 294 GLU A O 1
ATOM 2238 N N . THR A 1 295 ? -22.359 -15.613 21.260 1.00 77.50 295 THR A N 1
ATOM 2239 C CA . THR A 1 295 ? -22.387 -16.340 19.991 1.00 77.50 295 THR A CA 1
ATOM 2240 C C . THR A 1 295 ? -23.172 -17.631 20.158 1.00 77.50 295 THR A C 1
ATOM 2242 O O . THR A 1 295 ? -23.120 -18.268 21.214 1.00 77.50 295 THR A O 1
ATOM 2245 N N . ASN A 1 296 ? -23.906 -18.026 19.121 1.00 65.69 296 ASN A N 1
ATOM 2246 C CA . ASN A 1 296 ? -24.677 -19.262 19.119 1.00 65.69 296 ASN A CA 1
ATOM 2247 C C . ASN A 1 296 ? -23.854 -20.411 18.532 1.00 65.69 296 ASN A C 1
ATOM 2249 O O . ASN A 1 296 ? -23.150 -20.258 17.537 1.00 65.69 296 ASN A O 1
ATOM 2253 N N . SER A 1 297 ? -23.999 -21.606 19.109 1.00 55.00 297 SER A N 1
ATOM 2254 C CA . SER A 1 297 ? -23.456 -22.817 18.495 1.00 55.00 297 SER A CA 1
ATOM 2255 C C . SER A 1 297 ? -24.166 -23.118 17.174 1.00 55.00 297 SER A C 1
ATOM 2257 O O . SER A 1 297 ? -25.330 -23.503 17.186 1.00 55.00 297 SER A O 1
ATOM 2259 N N . PHE A 1 298 ? -23.459 -23.028 16.049 1.00 47.97 298 PHE A N 1
ATOM 2260 C CA . PHE A 1 298 ? -23.950 -23.516 14.751 1.00 47.97 298 PHE A CA 1
ATOM 2261 C C . PHE A 1 298 ? -23.801 -25.040 14.582 1.00 47.97 298 PHE A C 1
ATOM 2263 O O . PHE A 1 298 ? -24.297 -25.610 13.616 1.00 47.97 298 PHE A O 1
ATOM 2270 N N . LEU A 1 299 ? -23.127 -25.713 15.523 1.00 47.53 299 LEU A N 1
ATOM 2271 C CA . LEU A 1 299 ? -22.865 -27.156 15.481 1.00 47.53 299 LEU A CA 1
ATOM 2272 C C . LEU A 1 299 ? -23.946 -28.003 16.171 1.00 47.53 299 LEU A C 1
ATOM 2274 O O . LEU A 1 299 ? -24.025 -29.200 15.909 1.00 47.53 299 LEU A O 1
ATOM 2278 N N . ASN A 1 300 ? -24.771 -27.405 17.037 1.00 55.56 300 ASN A N 1
ATOM 2279 C CA . ASN A 1 300 ? -25.818 -28.103 17.783 1.00 55.56 300 ASN A CA 1
ATOM 2280 C C . ASN A 1 300 ? -27.177 -27.419 17.578 1.00 55.56 300 ASN A C 1
ATOM 2282 O O . ASN A 1 300 ? -27.290 -26.207 17.733 1.00 55.56 300 ASN A O 1
ATOM 2286 N N . GLU A 1 301 ? -28.224 -28.211 17.341 1.00 50.91 301 GLU A N 1
ATOM 2287 C CA . GLU A 1 301 ? -29.603 -27.745 17.088 1.00 50.91 301 GLU A CA 1
ATOM 2288 C C . GLU A 1 301 ? -30.273 -27.043 18.291 1.00 50.91 301 GLU A C 1
ATOM 2290 O O . GLU A 1 301 ? -31.367 -26.499 18.165 1.00 50.91 301 GLU A O 1
ATOM 2295 N N . ASP A 1 302 ? -29.622 -27.021 19.457 1.00 58.47 302 ASP A N 1
ATOM 2296 C CA . ASP A 1 302 ? -30.166 -26.439 20.689 1.00 58.47 302 ASP A CA 1
ATOM 2297 C C . ASP A 1 302 ? -29.959 -24.913 20.809 1.00 58.47 302 ASP A C 1
ATOM 2299 O O . ASP A 1 302 ? -30.420 -24.331 21.792 1.00 58.47 302 ASP A O 1
ATOM 2303 N N . TYR A 1 303 ? -29.239 -24.269 19.875 1.00 62.66 303 TYR A N 1
ATOM 2304 C CA . TYR A 1 303 ? -28.973 -22.813 19.850 1.00 62.66 303 TYR A CA 1
ATOM 2305 C C . TYR A 1 303 ? -28.511 -22.227 21.201 1.00 62.66 303 TYR A C 1
ATOM 2307 O O . TYR A 1 303 ? -28.918 -21.141 21.605 1.00 62.66 303 TYR A O 1
ATOM 2315 N N . ARG A 1 304 ? -27.668 -22.958 21.944 1.00 69.88 304 ARG A N 1
ATOM 2316 C CA . ARG A 1 304 ? -27.122 -22.471 23.221 1.00 69.88 304 ARG A CA 1
ATOM 2317 C C . ARG A 1 304 ? -25.887 -21.609 22.994 1.00 69.88 304 ARG A C 1
ATOM 2319 O O . ARG A 1 304 ? -24.993 -22.013 22.242 1.00 69.88 304 ARG A O 1
ATOM 2326 N N . GLN A 1 305 ? -25.809 -20.495 23.720 1.00 74.00 305 GLN A N 1
ATOM 2327 C CA . GLN A 1 305 ? -24.605 -19.675 23.767 1.00 74.00 305 GLN A CA 1
ATOM 2328 C C . GLN A 1 305 ? -23.424 -20.472 24.325 1.00 74.00 305 GLN A C 1
ATOM 2330 O O . GLN A 1 305 ? -23.556 -21.238 25.289 1.00 74.00 305 GLN A O 1
ATOM 2335 N N . TRP A 1 306 ? -22.265 -20.333 23.687 1.00 79.25 306 TRP A N 1
ATOM 2336 C CA . TRP A 1 306 ? -21.034 -20.920 24.203 1.00 79.25 306 TRP A CA 1
ATOM 2337 C C . TRP A 1 306 ? -20.437 -20.032 25.284 1.00 79.25 306 TRP A C 1
ATOM 2339 O O . TRP A 1 306 ? -20.444 -18.811 25.183 1.00 79.25 306 TRP A O 1
ATOM 2349 N N . ARG A 1 307 ? -19.877 -20.668 26.317 1.00 87.62 307 ARG A N 1
ATOM 2350 C CA . ARG A 1 307 ? -19.090 -19.952 27.318 1.00 87.62 307 ARG A CA 1
ATOM 2351 C C . ARG A 1 307 ? -17.827 -19.380 26.669 1.00 87.62 307 ARG A C 1
ATOM 2353 O O . ARG A 1 307 ? -17.178 -20.129 25.930 1.00 87.62 307 ARG A O 1
ATOM 2360 N N . PRO A 1 308 ? -17.426 -18.139 26.988 1.00 90.25 308 PRO A N 1
ATOM 2361 C CA . PRO A 1 308 ? -16.206 -17.543 26.452 1.00 90.25 308 PRO A CA 1
ATOM 2362 C C . PRO A 1 308 ? -14.972 -18.446 26.619 1.00 90.25 308 PRO A C 1
ATOM 2364 O O . PRO A 1 308 ? -14.228 -18.661 25.661 1.00 90.25 308 PRO A O 1
ATOM 2367 N N . SER A 1 309 ? -14.785 -19.073 27.788 1.00 92.38 309 SER A N 1
ATOM 2368 C CA . SER A 1 309 ? -13.635 -19.961 28.036 1.00 92.38 309 SER A CA 1
ATOM 2369 C C . SER A 1 309 ? -13.605 -21.197 27.130 1.00 92.38 309 SER A C 1
ATOM 2371 O O . SER A 1 309 ? -12.533 -21.675 26.756 1.00 92.38 309 SER A O 1
ATOM 2373 N N . ARG A 1 310 ? -14.777 -21.707 26.730 1.00 90.38 310 ARG A N 1
ATOM 2374 C CA . ARG A 1 310 ? -14.890 -22.828 25.789 1.00 90.38 310 ARG A CA 1
ATOM 2375 C C . ARG A 1 310 ? -14.464 -22.415 24.383 1.00 90.38 310 ARG A C 1
ATOM 2377 O O . ARG A 1 310 ? -13.814 -23.204 23.707 1.00 90.38 310 ARG A O 1
ATOM 2384 N N . ILE A 1 311 ? -14.822 -21.206 23.956 1.00 89.94 311 ILE A N 1
ATOM 2385 C CA . ILE A 1 311 ? -14.416 -20.665 22.652 1.00 89.94 311 ILE A CA 1
ATOM 2386 C C . ILE A 1 311 ? -12.900 -20.489 22.619 1.00 89.94 311 ILE A C 1
ATOM 2388 O O . ILE A 1 311 ? -12.256 -20.950 21.683 1.00 89.94 311 ILE A O 1
ATOM 2392 N N . ALA A 1 312 ? -12.317 -19.921 23.679 1.00 92.50 312 ALA A N 1
ATOM 2393 C CA . ALA A 1 312 ? -10.867 -19.784 23.792 1.00 92.50 312 ALA A CA 1
ATOM 2394 C C . ALA A 1 312 ? -10.143 -21.137 23.703 1.00 92.50 312 ALA A C 1
ATOM 2396 O O . ALA A 1 312 ? -9.148 -21.260 22.989 1.00 92.50 312 ALA A O 1
ATOM 2397 N N . ALA A 1 313 ? -10.672 -22.169 24.371 1.00 92.81 313 ALA A N 1
ATOM 2398 C CA . ALA A 1 313 ? -10.121 -23.519 24.304 1.00 92.81 313 ALA A CA 1
ATOM 2399 C C . ALA A 1 313 ? -10.175 -24.112 22.885 1.00 92.81 313 ALA A C 1
ATOM 2401 O O . ALA A 1 313 ? -9.191 -24.707 22.448 1.00 92.81 313 ALA A O 1
ATOM 2402 N N . GLU A 1 314 ? -11.280 -23.920 22.156 1.00 90.12 314 GLU A N 1
ATOM 2403 C CA . GLU A 1 314 ? -11.419 -24.378 20.764 1.00 90.12 314 GLU A CA 1
ATOM 2404 C C . GLU A 1 314 ? -10.442 -23.653 19.825 1.00 90.12 314 GLU A C 1
ATOM 2406 O O . GLU A 1 314 ? -9.830 -24.272 18.959 1.00 90.12 314 GLU A O 1
ATOM 2411 N N . GLN A 1 315 ? -10.214 -22.357 20.058 1.00 91.94 315 GLN A N 1
ATOM 2412 C CA . GLN A 1 315 ? -9.232 -21.560 19.316 1.00 91.94 315 GLN A CA 1
ATOM 2413 C C . GLN A 1 315 ? -7.774 -21.864 19.713 1.00 91.94 315 GLN A C 1
ATOM 2415 O O . GLN A 1 315 ? -6.821 -21.410 19.068 1.00 91.94 315 GLN A O 1
ATOM 2420 N N . GLY A 1 316 ? -7.566 -22.655 20.772 1.00 93.12 316 GLY A N 1
ATOM 2421 C CA . GLY A 1 316 ? -6.248 -22.947 21.330 1.00 93.12 316 GLY A CA 1
ATOM 2422 C C . GLY A 1 316 ? -5.548 -21.698 21.869 1.00 93.12 316 GLY A C 1
ATOM 2423 O O . GLY A 1 316 ? -4.342 -21.552 21.675 1.00 93.12 316 GLY A O 1
ATOM 2424 N N . VAL A 1 317 ? -6.316 -20.795 22.483 1.00 95.31 317 VAL A N 1
ATOM 2425 C CA . VAL A 1 317 ? -5.854 -19.540 23.088 1.00 95.31 317 VAL A CA 1
ATOM 2426 C C . VAL A 1 317 ? -5.780 -19.697 24.601 1.00 95.31 317 VAL A C 1
ATOM 2428 O O . VAL A 1 317 ? -6.702 -20.228 25.227 1.00 95.31 317 VAL A O 1
ATOM 2431 N N . ASN A 1 318 ? -4.682 -19.238 25.200 1.00 93.38 318 ASN A N 1
ATOM 2432 C CA . ASN A 1 318 ? -4.510 -19.309 26.642 1.00 93.38 318 ASN A CA 1
ATOM 2433 C C . ASN A 1 318 ? -5.222 -18.132 27.302 1.00 93.38 318 ASN A C 1
ATOM 2435 O O . ASN A 1 318 ? -5.018 -16.975 26.951 1.00 93.38 318 ASN A O 1
ATOM 2439 N N . VAL A 1 319 ? -6.055 -18.430 28.295 1.00 96.12 319 VAL A N 1
ATOM 2440 C CA . VAL A 1 319 ? -6.845 -17.405 28.977 1.00 96.12 319 VAL A CA 1
ATOM 2441 C C . VAL A 1 319 ? -6.816 -17.597 30.480 1.00 96.12 319 VAL A C 1
ATOM 2443 O O . VAL A 1 319 ? -6.781 -18.723 30.984 1.00 96.12 319 VAL A O 1
ATOM 2446 N N . VAL A 1 320 ? -6.885 -16.486 31.205 1.00 96.31 320 VAL A N 1
ATOM 2447 C CA . VAL A 1 320 ? -7.282 -16.487 32.614 1.00 96.31 320 VAL A CA 1
ATOM 2448 C C . VAL A 1 320 ? -8.769 -16.174 32.663 1.00 96.31 320 VAL A C 1
ATOM 2450 O O . VAL A 1 320 ? -9.216 -15.171 32.116 1.00 96.31 320 VAL A O 1
ATOM 2453 N N . VAL A 1 321 ? -9.541 -17.046 33.305 1.00 95.88 321 VAL A N 1
ATOM 2454 C CA . VAL A 1 321 ? -10.995 -16.897 33.413 1.00 95.88 321 VAL A CA 1
ATOM 2455 C C . VAL A 1 321 ? -11.335 -16.255 34.752 1.00 95.88 321 VAL A C 1
ATOM 2457 O O . VAL A 1 321 ? -10.990 -16.797 35.804 1.00 95.88 321 VAL A O 1
ATOM 2460 N N . HIS A 1 322 ? -12.054 -15.138 34.712 1.00 94.44 322 HIS A N 1
ATOM 2461 C CA . HIS A 1 322 ? -12.661 -14.508 35.879 1.00 94.44 322 HIS A CA 1
ATOM 2462 C C . HIS A 1 322 ? -14.170 -14.757 35.870 1.00 94.44 322 HIS A C 1
ATOM 2464 O O . HIS A 1 322 ? -14.845 -14.532 34.868 1.00 94.44 322 HIS A O 1
ATOM 2470 N N . GLN A 1 323 ? -14.702 -15.268 36.979 1.00 92.31 323 GLN A N 1
ATOM 2471 C CA . GLN A 1 323 ? -16.122 -15.598 37.091 1.00 92.31 323 GLN A CA 1
ATOM 2472 C C . GLN A 1 323 ? -16.896 -14.354 37.524 1.00 92.31 323 GLN A C 1
ATOM 2474 O O . GLN A 1 323 ? -16.748 -13.900 38.655 1.00 92.31 323 GLN A O 1
ATOM 2479 N N . VAL A 1 324 ? -17.739 -13.837 36.633 1.00 83.81 324 VAL A N 1
ATOM 2480 C CA . VAL A 1 324 ? -18.575 -12.651 36.877 1.00 83.81 324 VAL A CA 1
ATOM 2481 C C . VAL A 1 324 ? -19.830 -13.044 37.663 1.00 83.81 324 VAL A C 1
ATOM 2483 O O . VAL A 1 324 ? -20.291 -12.330 38.557 1.00 83.81 324 VAL A O 1
ATOM 2486 N N . GLY A 1 325 ? -20.364 -14.237 37.380 1.00 74.94 325 GLY A N 1
ATOM 2487 C CA . GLY A 1 325 ? -21.470 -14.833 38.126 1.00 74.94 325 GLY A CA 1
ATOM 2488 C C . GLY A 1 325 ? -22.718 -13.943 38.151 1.00 74.94 325 GLY A C 1
ATOM 2489 O O . GLY A 1 325 ? -23.192 -13.488 37.114 1.00 74.94 325 GLY A O 1
ATOM 2490 N N . ALA A 1 326 ? -23.267 -13.690 39.345 1.00 68.69 326 ALA A N 1
ATOM 2491 C CA . ALA A 1 326 ? -24.519 -12.943 39.511 1.00 68.69 326 ALA A CA 1
ATOM 2492 C C . ALA A 1 326 ? -24.466 -11.493 38.989 1.00 68.69 326 ALA A C 1
ATOM 2494 O O . ALA A 1 326 ? -25.524 -10.936 38.707 1.00 68.69 326 ALA A O 1
ATOM 2495 N N . LEU A 1 327 ? -23.275 -10.894 38.843 1.00 68.00 327 LEU A N 1
ATOM 2496 C CA . LEU A 1 327 ? -23.113 -9.534 38.311 1.00 68.00 327 LEU A CA 1
ATOM 2497 C C . LEU A 1 327 ? -23.513 -9.425 36.830 1.00 68.00 327 LEU A C 1
ATOM 2499 O O . LEU A 1 327 ? -23.991 -8.376 36.415 1.00 68.00 327 LEU A O 1
ATOM 2503 N N . ALA A 1 328 ? -23.379 -10.507 36.055 1.00 70.12 328 ALA A N 1
ATOM 2504 C CA . ALA A 1 328 ? -23.769 -10.546 34.643 1.00 70.12 328 ALA A CA 1
ATOM 2505 C C . ALA A 1 328 ? -25.269 -10.841 34.441 1.00 70.12 328 ALA A C 1
ATOM 2507 O O . ALA A 1 328 ? -25.812 -10.669 33.352 1.00 70.12 328 ALA A O 1
ATOM 2508 N N . SER A 1 329 ? -25.971 -11.298 35.484 1.00 69.50 329 SER A N 1
ATOM 2509 C CA . SER A 1 329 ? -27.352 -11.768 35.361 1.00 69.50 329 SER A CA 1
ATOM 2510 C C . SER A 1 329 ? -28.310 -10.629 34.997 1.00 69.50 329 SER A C 1
ATOM 2512 O O . SER A 1 329 ? -28.723 -9.855 35.860 1.00 69.50 329 SER A O 1
ATOM 2514 N N . GLY A 1 330 ? -28.755 -10.601 33.739 1.00 63.94 330 GLY A N 1
ATOM 2515 C CA . GLY A 1 330 ? -29.734 -9.633 33.237 1.00 63.94 330 GLY A CA 1
ATOM 2516 C C . GLY A 1 330 ? -29.135 -8.301 32.777 1.00 63.94 330 GLY A C 1
ATOM 2517 O O . GLY A 1 330 ? -29.898 -7.363 32.548 1.00 63.94 330 GLY A O 1
ATOM 2518 N N . VAL A 1 331 ? -27.807 -8.217 32.636 1.00 67.50 331 VAL A N 1
ATOM 2519 C CA . VAL A 1 331 ? -27.115 -7.067 32.040 1.00 67.50 331 VAL A CA 1
ATOM 2520 C C . VAL A 1 331 ? -26.745 -7.420 30.602 1.00 67.50 331 VAL A C 1
ATOM 2522 O O . VAL A 1 331 ? -26.002 -8.366 30.365 1.00 67.50 331 VAL A O 1
ATOM 2525 N N . VAL A 1 332 ? -27.296 -6.679 29.639 1.00 64.75 332 VAL A N 1
ATOM 2526 C CA . VAL A 1 332 ? -26.974 -6.852 28.213 1.00 64.75 332 VAL A CA 1
ATOM 2527 C C . VAL A 1 332 ? -25.505 -6.489 27.985 1.00 64.75 332 VAL A C 1
ATOM 2529 O O . VAL A 1 332 ? -25.050 -5.469 28.500 1.00 64.75 332 VAL A O 1
ATOM 2532 N N . GLY A 1 333 ? -24.774 -7.315 27.233 1.00 66.38 333 GLY A N 1
ATOM 2533 C CA . GLY A 1 333 ? -23.362 -7.073 26.915 1.00 66.38 333 GLY A CA 1
ATOM 2534 C C . GLY A 1 333 ? -22.360 -7.534 27.982 1.00 66.38 333 GLY A C 1
ATOM 2535 O O . GLY A 1 333 ? -21.171 -7.259 27.844 1.00 66.38 333 GLY A O 1
ATOM 2536 N N . LEU A 1 334 ? -22.797 -8.253 29.026 1.00 79.12 334 LEU A N 1
ATOM 2537 C CA . LEU A 1 334 ? -21.904 -8.906 29.991 1.00 79.12 334 LEU A CA 1
ATOM 2538 C C . LEU A 1 334 ? -22.058 -10.429 29.960 1.00 79.12 334 LEU A C 1
ATOM 2540 O O . LEU A 1 334 ? -23.153 -10.966 30.118 1.00 79.12 334 LEU A O 1
ATOM 2544 N N . SER A 1 335 ? -20.936 -11.135 29.829 1.00 82.06 335 SER A N 1
ATOM 2545 C CA . SER A 1 335 ? -20.889 -12.596 29.921 1.00 82.06 335 SER A CA 1
ATOM 2546 C C . SER A 1 335 ? -20.725 -13.068 31.371 1.00 82.06 335 SER A C 1
ATOM 2548 O O . SER A 1 335 ? -20.138 -12.385 32.208 1.00 82.06 335 SER A O 1
ATOM 2550 N N . GLU A 1 336 ? -21.171 -14.293 31.678 1.00 85.81 336 GLU A N 1
ATOM 2551 C CA . GLU A 1 336 ? -20.932 -14.927 32.992 1.00 85.81 336 GLU A CA 1
ATOM 2552 C C . GLU A 1 336 ? -19.431 -15.118 33.309 1.00 85.81 336 GLU A C 1
ATOM 2554 O O . GLU A 1 336 ? -19.051 -15.273 34.474 1.00 85.81 336 GLU A O 1
ATOM 2559 N N . GLU A 1 337 ? -18.583 -15.099 32.276 1.00 91.81 337 GLU A N 1
ATOM 2560 C CA . GLU A 1 337 ? -17.126 -15.208 32.342 1.00 91.81 337 GLU A CA 1
ATOM 2561 C C . GLU A 1 337 ? -16.482 -14.010 31.641 1.00 91.81 337 GLU A C 1
ATOM 2563 O O . GLU A 1 337 ? -16.814 -13.724 30.493 1.00 91.81 337 GLU A O 1
ATOM 2568 N N . ALA A 1 338 ? -15.508 -13.380 32.296 1.00 93.75 338 ALA A N 1
ATOM 2569 C CA . ALA A 1 338 ? -14.573 -12.474 31.646 1.00 93.75 338 ALA A CA 1
ATOM 2570 C C . ALA A 1 338 ? -13.265 -13.222 31.360 1.00 93.75 338 ALA A C 1
ATOM 2572 O O . ALA A 1 338 ? -12.781 -13.992 32.197 1.00 93.75 338 ALA A O 1
ATOM 2573 N N . LEU A 1 339 ? -12.691 -13.013 30.177 1.00 96.12 339 LEU A N 1
ATOM 2574 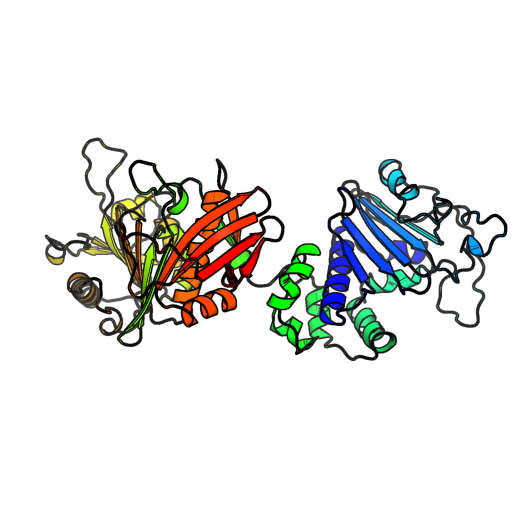C CA . LEU A 1 339 ? -11.429 -13.634 29.776 1.00 96.12 339 LEU A CA 1
ATOM 2575 C C . LEU A 1 339 ? -10.328 -12.593 29.760 1.00 96.12 339 LEU A C 1
ATOM 2577 O O . LEU A 1 339 ? -10.465 -11.593 29.067 1.00 96.12 339 LEU A O 1
ATOM 2581 N N . LEU A 1 340 ? -9.220 -12.859 30.441 1.00 97.25 340 LEU A N 1
ATOM 2582 C CA . LEU A 1 340 ? -7.979 -12.132 30.215 1.00 97.25 340 LEU A CA 1
ATOM 2583 C C . LEU A 1 340 ? -7.125 -12.925 29.234 1.00 97.25 340 LEU A C 1
ATOM 2585 O O . LEU A 1 340 ? -6.799 -14.089 29.483 1.00 97.25 340 LEU A O 1
ATOM 2589 N N . ILE A 1 341 ? -6.783 -12.277 28.131 1.00 96.12 341 ILE A N 1
ATOM 2590 C CA . ILE A 1 341 ? -6.064 -12.836 26.992 1.00 96.12 341 ILE A CA 1
ATOM 2591 C C . ILE A 1 341 ? -4.821 -11.977 26.754 1.00 96.12 341 ILE A C 1
ATOM 2593 O O . ILE A 1 341 ? -4.862 -10.758 26.936 1.00 96.12 341 ILE A O 1
ATOM 2597 N N . SER A 1 342 ? -3.714 -12.590 26.336 1.00 94.88 342 SER A N 1
ATOM 2598 C CA . SER A 1 342 ? -2.597 -11.816 25.785 1.00 94.88 342 SER A CA 1
ATOM 2599 C C . SER A 1 342 ? -3.062 -11.067 24.535 1.00 94.88 342 SER A C 1
ATOM 2601 O O . SER A 1 342 ? -3.722 -11.648 23.672 1.00 94.88 342 SER A O 1
ATOM 2603 N N . ARG A 1 343 ? -2.676 -9.797 24.394 1.00 94.38 343 ARG A N 1
ATOM 2604 C CA . ARG A 1 343 ? -2.952 -8.984 23.202 1.00 94.38 343 ARG A CA 1
ATOM 2605 C C . ARG A 1 343 ? -2.538 -9.686 21.907 1.00 94.38 343 ARG A C 1
ATOM 2607 O O . ARG A 1 343 ? -3.255 -9.618 20.914 1.00 94.38 343 ARG A O 1
ATOM 2614 N N . GLU A 1 344 ? -1.414 -10.397 21.929 1.00 91.75 344 GLU A N 1
ATOM 2615 C CA . GLU A 1 344 ? -0.892 -11.136 20.772 1.00 91.75 344 GLU A CA 1
ATOM 2616 C C . GLU A 1 344 ? -1.753 -12.351 20.389 1.00 91.75 344 GLU A C 1
ATOM 2618 O O . GLU A 1 344 ? -1.739 -12.780 19.237 1.00 91.75 344 GLU A O 1
ATOM 2623 N N . GLU A 1 345 ? -2.523 -12.908 21.329 1.00 93.38 345 GLU A N 1
ATOM 2624 C CA . GLU A 1 345 ? -3.411 -14.045 21.069 1.00 93.38 345 GLU A CA 1
ATOM 2625 C C . GLU A 1 345 ? -4.817 -13.611 20.622 1.00 93.38 345 GLU A C 1
ATOM 2627 O O . GLU A 1 345 ? -5.576 -14.449 20.131 1.00 93.38 345 GLU A O 1
ATOM 2632 N N . LEU A 1 346 ? -5.174 -12.322 20.721 1.00 94.00 346 LEU A N 1
ATOM 2633 C CA . LEU A 1 346 ? -6.497 -11.831 20.319 1.00 94.00 346 LEU A CA 1
ATOM 2634 C C . LEU A 1 346 ? -6.815 -12.078 18.827 1.00 94.00 346 LEU A C 1
ATOM 2636 O O . LEU A 1 346 ? -7.915 -12.558 18.549 1.00 94.00 346 LEU A O 1
ATOM 2640 N N . PRO A 1 347 ? -5.901 -11.854 17.857 1.00 91.94 347 PRO A N 1
ATOM 2641 C CA . PRO A 1 347 ? -6.172 -12.193 16.457 1.00 91.94 347 PRO A CA 1
ATOM 2642 C C . PRO A 1 347 ? -6.492 -13.676 16.255 1.00 91.94 347 PRO A C 1
ATOM 2644 O O . PRO A 1 347 ? -7.385 -14.022 15.487 1.00 91.94 347 PRO A O 1
ATOM 2647 N N . ARG A 1 348 ? -5.802 -14.562 16.985 1.00 91.81 348 ARG A N 1
ATOM 2648 C CA . ARG A 1 348 ? -6.084 -16.002 16.968 1.00 91.81 348 ARG A CA 1
ATOM 2649 C C . ARG A 1 348 ? -7.430 -16.311 17.615 1.00 91.81 348 ARG A C 1
ATOM 2651 O O . ARG A 1 348 ? -8.173 -17.130 17.091 1.00 91.81 348 ARG A O 1
ATOM 2658 N N . PHE A 1 349 ? -7.753 -15.647 18.723 1.00 94.25 349 PHE A N 1
ATOM 2659 C CA . PHE A 1 349 ? -9.040 -15.799 19.392 1.00 94.25 349 PHE A CA 1
ATOM 2660 C C . PHE A 1 349 ? -10.207 -15.438 18.478 1.00 94.25 349 PHE A C 1
ATOM 2662 O O . PHE A 1 349 ? -11.221 -16.115 18.535 1.00 94.25 349 PHE A O 1
ATOM 2669 N N . LEU A 1 350 ? -10.062 -14.421 17.624 1.00 92.31 350 LEU A N 1
ATOM 2670 C CA . LEU A 1 350 ? -11.096 -13.947 16.696 1.00 92.31 350 LEU A CA 1
ATOM 2671 C C . LEU A 1 350 ? -11.104 -14.677 15.339 1.00 92.31 350 LEU A C 1
ATOM 2673 O O . LEU A 1 350 ? -11.952 -14.398 14.496 1.00 92.31 350 LEU A O 1
ATOM 2677 N N . ALA A 1 351 ? -10.172 -15.598 15.090 1.00 88.75 351 ALA A N 1
ATOM 2678 C CA . ALA A 1 351 ? -10.001 -16.193 13.770 1.00 88.75 351 ALA A CA 1
ATOM 2679 C C . ALA A 1 351 ? -11.113 -17.199 13.424 1.00 88.75 351 ALA A C 1
ATOM 2681 O O . ALA A 1 351 ? -11.331 -18.184 14.131 1.00 88.75 351 ALA A O 1
ATOM 2682 N N . GLY A 1 352 ? -11.772 -16.993 12.280 1.00 83.75 352 GLY A N 1
ATOM 2683 C CA . GLY A 1 352 ? -12.666 -17.985 11.670 1.00 83.75 352 GLY A CA 1
ATOM 2684 C C . GLY A 1 352 ? -14.040 -18.135 12.329 1.00 83.75 352 GLY A C 1
ATOM 2685 O O . GLY A 1 352 ? -14.666 -19.183 12.177 1.00 83.75 352 GLY A O 1
ATOM 2686 N N . TRP A 1 353 ? -14.509 -17.130 13.071 1.00 85.88 353 TRP A N 1
ATOM 2687 C CA . TRP A 1 353 ? -15.869 -17.085 13.614 1.00 85.88 353 TRP A CA 1
ATOM 2688 C C . TRP A 1 353 ? -16.324 -15.640 13.852 1.00 85.88 353 TRP A C 1
ATOM 2690 O O . TRP A 1 353 ? -15.505 -14.725 13.906 1.00 85.88 353 TRP A O 1
ATOM 2700 N N . TYR A 1 354 ? -17.637 -15.454 14.013 1.00 83.12 354 TYR A N 1
ATOM 2701 C CA . TYR A 1 354 ? -18.274 -14.137 14.084 1.00 83.12 354 TYR A CA 1
ATOM 2702 C C . TYR A 1 354 ? -19.147 -14.059 15.345 1.00 83.12 354 TYR A C 1
ATOM 2704 O O . TYR A 1 354 ? -20.170 -14.752 15.422 1.00 83.12 354 TYR A O 1
ATOM 2712 N N . PRO A 1 355 ? -18.731 -13.309 16.382 1.00 86.88 355 PRO A N 1
ATOM 2713 C CA . PRO A 1 355 ? -19.575 -13.078 17.546 1.00 86.88 355 PRO A CA 1
ATOM 2714 C C . PRO A 1 355 ? -20.790 -12.221 17.172 1.00 86.88 355 PRO A C 1
ATOM 2716 O O . PRO A 1 355 ? -20.678 -11.298 16.370 1.00 86.88 355 PRO A O 1
ATOM 2719 N N . TYR A 1 356 ? -21.931 -12.523 17.794 1.00 83.75 356 TYR A N 1
ATOM 2720 C CA . TYR A 1 356 ? -23.138 -11.693 17.739 1.00 83.75 356 TYR A CA 1
ATOM 2721 C C . TYR A 1 356 ? -22.911 -10.392 18.521 1.00 83.75 356 TYR A C 1
ATOM 2723 O O . TYR A 1 356 ? -23.215 -9.313 18.037 1.00 83.75 356 TYR A O 1
ATOM 2731 N N . GLU A 1 357 ? -22.294 -10.491 19.701 1.00 87.56 357 GLU A N 1
ATOM 2732 C CA . GLU A 1 357 ? -21.847 -9.347 20.505 1.00 87.56 357 GLU A CA 1
ATOM 2733 C C . GLU A 1 357 ? -20.420 -9.592 20.975 1.00 87.56 357 GLU A C 1
ATOM 2735 O O . GLU A 1 357 ? -20.079 -10.708 21.389 1.00 87.56 357 GLU A O 1
ATOM 2740 N N . LEU A 1 358 ? -19.591 -8.553 20.941 1.00 92.06 358 LEU A N 1
ATOM 2741 C CA . LEU A 1 358 ? -18.242 -8.587 21.487 1.00 92.06 358 LEU A CA 1
ATOM 2742 C C . LEU A 1 358 ? -17.878 -7.242 22.108 1.00 92.06 358 LEU A C 1
ATOM 2744 O O . LEU A 1 358 ? -17.810 -6.231 21.415 1.00 92.06 358 LEU A O 1
ATOM 2748 N N . THR A 1 359 ? -17.517 -7.263 23.385 1.00 93.94 359 THR A N 1
ATOM 2749 C CA . THR A 1 359 ? -16.948 -6.124 24.099 1.00 93.94 359 THR A CA 1
ATOM 2750 C C . THR A 1 359 ? -15.635 -6.537 24.747 1.00 93.94 359 THR A C 1
ATOM 2752 O O . THR A 1 359 ? -15.583 -7.499 25.526 1.00 93.94 359 THR A O 1
ATOM 2755 N N . PHE A 1 360 ? -14.566 -5.799 24.454 1.00 95.69 360 PHE A N 1
ATOM 2756 C CA . PHE A 1 360 ? -13.270 -5.994 25.096 1.00 95.69 360 PHE A CA 1
ATOM 2757 C C . PHE A 1 360 ? -12.607 -4.669 25.465 1.00 95.69 360 PHE A C 1
ATOM 2759 O O . PHE A 1 360 ? -12.758 -3.662 24.779 1.00 95.69 360 PHE A O 1
ATOM 2766 N N . LEU A 1 361 ? -11.839 -4.702 26.548 1.00 96.50 361 LEU A N 1
ATOM 2767 C CA . LEU A 1 361 ? -11.087 -3.583 27.107 1.00 96.50 361 LEU A CA 1
ATOM 2768 C C . LEU A 1 361 ? -9.613 -3.982 27.206 1.00 96.50 361 LEU A C 1
ATOM 2770 O O . LEU A 1 361 ? -9.308 -5.108 27.598 1.00 96.50 361 LEU A O 1
ATOM 2774 N N . ASP A 1 362 ? -8.687 -3.074 26.923 1.00 96.69 362 ASP A N 1
ATOM 2775 C CA . ASP A 1 362 ? -7.291 -3.280 27.296 1.00 96.69 362 ASP A CA 1
ATOM 2776 C C . ASP A 1 362 ? -7.055 -3.014 28.795 1.00 96.69 362 ASP A C 1
ATOM 2778 O O . ASP A 1 362 ? -7.552 -2.058 29.382 1.00 96.69 362 ASP A O 1
ATOM 2782 N N . VAL A 1 363 ? -6.266 -3.858 29.450 1.00 95.00 363 VAL A N 1
ATOM 2783 C CA . VAL A 1 363 ? -6.061 -3.783 30.898 1.00 95.00 363 VAL A CA 1
ATOM 2784 C C . VAL A 1 363 ? -4.582 -3.571 31.218 1.00 95.00 363 VAL A C 1
ATOM 2786 O O . VAL A 1 363 ? -3.732 -4.313 30.718 1.00 95.00 363 VAL A O 1
ATOM 2789 N N . PRO A 1 364 ? -4.232 -2.589 32.071 1.00 91.38 364 PRO A N 1
ATOM 2790 C CA . PRO A 1 364 ? -2.845 -2.344 32.443 1.00 91.38 364 PRO A CA 1
ATOM 2791 C C . PRO A 1 364 ? -2.302 -3.458 33.351 1.00 91.38 364 PRO A C 1
ATOM 2793 O O . PRO A 1 364 ? -2.775 -3.669 34.470 1.00 91.38 364 PRO A O 1
ATOM 2796 N N . GLY A 1 365 ? -1.248 -4.136 32.891 1.00 89.62 365 GLY A N 1
ATOM 2797 C CA . GLY A 1 365 ? -0.552 -5.172 33.654 1.00 89.62 365 GLY A CA 1
ATOM 2798 C C . GLY A 1 365 ? -1.431 -6.385 33.973 1.00 89.62 365 GLY A C 1
ATOM 2799 O O . GLY A 1 365 ? -2.181 -6.871 33.128 1.00 89.62 365 GLY A O 1
ATOM 2800 N N . THR A 1 366 ? -1.309 -6.900 35.199 1.00 89.75 366 THR A N 1
ATOM 2801 C CA . THR A 1 366 ? -2.118 -8.019 35.704 1.00 89.75 366 THR A CA 1
ATOM 2802 C C . THR A 1 366 ? -3.059 -7.503 36.795 1.00 89.75 366 THR A C 1
ATOM 2804 O O . THR A 1 366 ? -2.593 -7.219 37.903 1.00 89.75 366 THR A O 1
ATOM 2807 N N . PRO A 1 367 ? -4.363 -7.340 36.514 1.00 92.19 367 PRO A N 1
ATOM 2808 C CA . PRO A 1 367 ? -5.307 -6.792 37.483 1.00 92.19 367 PRO A CA 1
ATOM 2809 C C . PRO A 1 367 ? -5.599 -7.789 38.616 1.00 92.19 367 PRO A C 1
ATOM 2811 O O . PRO A 1 367 ? -5.492 -9.005 38.451 1.00 92.19 367 PRO A O 1
ATOM 2814 N N . SER A 1 368 ? -6.010 -7.275 39.778 1.00 93.56 368 SER A N 1
ATOM 2815 C CA . SER A 1 368 ? -6.629 -8.096 40.824 1.00 93.56 368 SER A CA 1
ATOM 2816 C C . SER A 1 368 ? -8.078 -8.443 40.459 1.00 93.56 368 SER A C 1
ATOM 2818 O O . SER A 1 368 ? -8.703 -7.750 39.659 1.00 93.56 368 SER A O 1
ATOM 2820 N N . ALA A 1 369 ? -8.641 -9.471 41.101 1.00 91.94 369 ALA A N 1
ATOM 2821 C CA . ALA A 1 369 ? -10.055 -9.832 40.956 1.00 91.94 369 ALA A CA 1
ATOM 2822 C C . ALA A 1 369 ? -10.999 -8.648 41.255 1.00 91.94 369 ALA A C 1
ATOM 2824 O O . ALA A 1 369 ? -11.902 -8.371 40.478 1.00 91.94 369 ALA A O 1
ATOM 2825 N N . GLU A 1 370 ? -10.728 -7.892 42.326 1.00 91.88 370 GLU A N 1
ATOM 2826 C CA . GLU A 1 370 ? -11.512 -6.701 42.694 1.00 91.88 370 GLU A CA 1
ATOM 2827 C C . GLU A 1 370 ? -11.469 -5.618 41.608 1.00 91.88 370 GLU A C 1
ATOM 2829 O O . GLU A 1 370 ? -12.475 -4.966 41.337 1.00 91.88 370 GLU A O 1
ATOM 2834 N N . ARG A 1 371 ? -10.310 -5.435 40.959 1.00 93.56 371 ARG A N 1
ATOM 2835 C CA . ARG A 1 371 ? -10.165 -4.466 39.870 1.00 93.56 371 ARG A CA 1
ATOM 2836 C C . ARG A 1 371 ? -10.907 -4.916 38.612 1.00 93.56 371 ARG A C 1
ATOM 2838 O O . ARG A 1 371 ? -11.470 -4.070 37.925 1.00 93.56 371 ARG A O 1
ATOM 2845 N N . ILE A 1 372 ? -10.920 -6.219 38.324 1.00 93.56 372 ILE A N 1
ATOM 2846 C CA . ILE A 1 372 ? -11.719 -6.790 37.231 1.00 93.56 372 ILE A CA 1
ATOM 2847 C C . ILE A 1 372 ? -13.210 -6.532 37.482 1.00 93.56 372 ILE A C 1
ATOM 2849 O O . ILE A 1 372 ? -13.890 -6.024 36.594 1.00 93.56 372 ILE A O 1
ATOM 2853 N N . ASP A 1 373 ? -13.705 -6.810 38.692 1.00 91.44 373 ASP A N 1
ATOM 2854 C CA . ASP A 1 373 ? -15.109 -6.566 39.051 1.00 91.44 373 ASP A CA 1
ATOM 2855 C C . ASP A 1 373 ? -15.486 -5.083 38.909 1.00 91.44 373 ASP A C 1
ATOM 2857 O O . ASP A 1 373 ? -16.532 -4.757 38.351 1.00 91.44 373 ASP A O 1
ATOM 2861 N N . GLU A 1 374 ? -14.617 -4.171 39.359 1.00 92.06 374 GLU A N 1
ATOM 2862 C CA . GLU A 1 374 ? -14.808 -2.726 39.189 1.00 92.06 374 GLU A CA 1
ATOM 2863 C C . GLU A 1 374 ? -14.905 -2.334 37.707 1.00 92.06 374 GLU A C 1
ATOM 2865 O O . GLU A 1 374 ? -15.832 -1.621 37.320 1.00 92.06 374 GLU A O 1
ATOM 2870 N N . MET A 1 375 ? -13.984 -2.824 36.871 1.00 93.25 375 MET A N 1
ATOM 2871 C CA . MET A 1 375 ? -13.987 -2.557 35.429 1.00 93.25 375 MET A CA 1
ATOM 2872 C C . MET A 1 375 ? -15.275 -3.050 34.765 1.00 93.25 375 MET A C 1
ATOM 2874 O O . MET A 1 375 ? -15.875 -2.320 33.980 1.00 93.25 375 MET A O 1
ATOM 2878 N N . ILE A 1 376 ? -15.730 -4.257 35.112 1.00 91.69 376 ILE A N 1
ATOM 2879 C CA . ILE A 1 376 ? -16.969 -4.843 34.586 1.00 91.69 376 ILE A CA 1
ATOM 2880 C C . ILE A 1 376 ? -18.186 -4.003 34.977 1.00 91.69 376 ILE A C 1
ATOM 2882 O O . ILE A 1 376 ? -19.036 -3.737 34.131 1.00 91.69 376 ILE A O 1
ATOM 2886 N N . VAL A 1 377 ? -18.272 -3.558 36.234 1.00 89.75 377 VAL A N 1
ATOM 2887 C CA . VAL A 1 377 ? -19.384 -2.714 36.698 1.00 89.75 377 VAL A CA 1
ATOM 2888 C C . VAL A 1 377 ? -19.399 -1.375 35.966 1.00 89.75 377 VAL A C 1
ATOM 2890 O O . VAL A 1 377 ? -20.466 -0.919 35.566 1.00 89.75 377 VAL A O 1
ATOM 2893 N N . VAL A 1 378 ? -18.235 -0.754 35.769 1.00 92.00 378 VAL A N 1
ATOM 2894 C CA . VAL A 1 378 ? -18.122 0.518 35.044 1.00 92.00 378 VAL A CA 1
ATOM 2895 C C . VAL A 1 378 ? -18.545 0.358 33.581 1.00 92.00 378 VAL A C 1
ATOM 2897 O O . VAL A 1 378 ? -19.335 1.166 33.101 1.00 92.00 378 VAL A O 1
ATOM 2900 N N . ILE A 1 379 ? -18.095 -0.700 32.897 1.00 90.69 379 ILE A N 1
ATOM 2901 C CA . ILE A 1 379 ? -18.499 -0.989 31.510 1.00 90.69 379 ILE A CA 1
ATOM 2902 C C . ILE A 1 379 ? -20.003 -1.277 31.431 1.00 90.69 379 ILE A C 1
ATOM 2904 O O . ILE A 1 379 ? -20.698 -0.686 30.613 1.00 90.69 379 ILE A O 1
ATOM 2908 N N . GLY A 1 380 ? -20.525 -2.149 32.299 1.00 86.31 380 GLY A N 1
ATOM 2909 C CA . GLY A 1 380 ? -21.931 -2.561 32.273 1.00 86.31 380 GLY A CA 1
ATOM 2910 C C . GLY A 1 380 ? -22.925 -1.480 32.711 1.00 86.31 380 GLY A C 1
ATOM 2911 O O . GLY A 1 380 ? -24.115 -1.597 32.423 1.00 86.31 380 GLY A O 1
ATOM 2912 N N . ALA A 1 381 ? -22.469 -0.441 33.416 1.00 86.50 381 ALA A N 1
ATOM 2913 C CA . ALA A 1 381 ? -23.301 0.694 33.820 1.00 86.50 381 ALA A CA 1
ATOM 2914 C C . ALA A 1 381 ? -23.287 1.852 32.810 1.00 86.50 381 ALA A C 1
ATOM 2916 O O . ALA A 1 381 ? -24.163 2.718 32.882 1.00 86.50 381 ALA A O 1
ATOM 2917 N N . ALA A 1 382 ? -22.309 1.888 31.901 1.00 86.00 382 ALA A N 1
ATOM 2918 C CA . ALA A 1 382 ? -22.170 2.957 30.926 1.00 86.00 382 ALA A CA 1
ATOM 2919 C C . ALA A 1 382 ? -23.282 2.900 29.872 1.00 86.00 382 ALA A C 1
ATOM 2921 O O . ALA A 1 382 ? -23.666 1.839 29.378 1.00 86.00 382 ALA A O 1
ATOM 2922 N N . THR A 1 383 ? -23.795 4.070 29.497 1.00 81.25 383 THR A N 1
ATOM 2923 C CA . THR A 1 383 ? -24.645 4.177 28.305 1.00 81.25 383 THR A CA 1
ATOM 2924 C C . THR A 1 383 ? -23.780 4.212 27.044 1.00 81.25 383 THR A C 1
ATOM 2926 O O . THR A 1 383 ? -22.628 4.626 27.101 1.00 81.25 383 THR A O 1
ATOM 2929 N N . TYR A 1 384 ? -24.330 3.812 25.891 1.00 72.50 384 TYR A N 1
ATOM 2930 C CA . TYR A 1 384 ? -23.583 3.709 24.624 1.00 72.50 384 TYR A CA 1
ATOM 2931 C C . TYR A 1 384 ? -22.795 4.984 24.246 1.00 72.50 384 TYR A C 1
ATOM 2933 O O . TYR A 1 384 ? -21.722 4.900 23.659 1.00 72.50 384 TYR A O 1
ATOM 2941 N N . ASP A 1 385 ? -23.311 6.166 24.598 1.00 78.94 385 ASP A N 1
ATOM 2942 C CA . ASP A 1 385 ? -22.686 7.459 24.291 1.00 78.94 385 ASP A CA 1
ATOM 2943 C C . ASP A 1 385 ? -21.818 8.025 25.438 1.00 78.94 385 ASP A C 1
ATOM 2945 O O . ASP A 1 385 ? -21.294 9.137 25.332 1.00 78.94 385 ASP A O 1
ATOM 2949 N N . GLU A 1 386 ? -21.632 7.311 26.542 1.00 89.19 386 GLU A N 1
ATOM 2950 C CA . GLU A 1 386 ? -20.844 7.789 27.681 1.00 89.19 386 GLU A CA 1
ATOM 2951 C C . GLU A 1 386 ? -19.394 7.276 27.616 1.00 89.19 386 GLU A C 1
ATOM 2953 O O . GLU A 1 386 ? -19.189 6.083 27.404 1.00 89.19 386 GLU A O 1
ATOM 2958 N N . PRO A 1 387 ? -18.372 8.142 27.785 1.00 93.62 387 PRO A N 1
ATOM 2959 C CA . PRO A 1 387 ? -16.984 7.692 27.805 1.00 93.62 387 PRO A CA 1
ATOM 2960 C C . PRO A 1 387 ? -16.690 6.891 29.081 1.00 93.62 387 PRO A C 1
ATOM 2962 O O . PRO A 1 387 ? -16.941 7.350 30.198 1.00 93.62 387 PRO A O 1
ATOM 2965 N N . VAL A 1 388 ? -16.108 5.711 28.908 1.00 94.62 388 VAL A N 1
ATOM 2966 C CA . VAL A 1 388 ? -15.816 4.725 29.952 1.00 94.62 388 VAL A CA 1
ATOM 2967 C C . VAL A 1 388 ? -14.360 4.819 30.409 1.00 94.62 388 VAL A C 1
ATOM 2969 O O . VAL A 1 388 ? -14.071 4.724 31.606 1.00 94.62 388 VAL A O 1
ATOM 2972 N N . LEU A 1 389 ? -13.424 5.056 29.483 1.00 96.06 389 LEU A N 1
ATOM 2973 C CA . LEU A 1 389 ? -11.987 5.088 29.783 1.00 96.06 389 LEU A CA 1
ATOM 2974 C C . LEU A 1 389 ? -11.581 6.112 30.860 1.00 96.06 389 LEU A C 1
ATOM 2976 O O . LEU A 1 389 ? -10.688 5.787 31.648 1.00 96.06 389 LEU A O 1
ATOM 2980 N N . PRO A 1 390 ? -12.221 7.295 30.999 1.00 95.00 390 PRO A N 1
ATOM 2981 C CA . PRO A 1 390 ? -11.891 8.238 32.070 1.00 95.00 390 PRO A CA 1
ATOM 2982 C C . PRO A 1 390 ? -12.069 7.662 33.483 1.00 95.00 390 PRO A C 1
ATOM 2984 O O . PRO A 1 390 ? -11.387 8.097 34.412 1.00 95.00 390 PRO A O 1
ATOM 2987 N N . ALA A 1 391 ? -12.956 6.677 33.657 1.00 94.12 391 ALA A N 1
ATOM 2988 C CA . ALA A 1 391 ? -13.160 5.977 34.925 1.00 94.12 391 ALA A CA 1
ATOM 2989 C C . ALA A 1 391 ? -12.205 4.778 35.111 1.00 94.12 391 ALA A C 1
ATOM 2991 O O . ALA A 1 391 ? -12.008 4.299 36.230 1.00 94.12 391 ALA A O 1
ATOM 2992 N N . LEU A 1 392 ? -11.561 4.305 34.040 1.00 94.81 392 LEU A N 1
ATOM 2993 C CA . LEU A 1 392 ? -10.754 3.084 34.021 1.00 94.81 392 LEU A CA 1
ATOM 2994 C C . LEU A 1 392 ? -9.259 3.381 33.906 1.00 94.81 392 LEU A C 1
ATOM 2996 O O . LEU A 1 392 ? -8.609 3.022 32.926 1.00 94.81 392 LEU A O 1
ATOM 3000 N N . ALA A 1 393 ? -8.701 3.988 34.958 1.00 92.19 393 ALA A N 1
ATOM 3001 C CA . ALA A 1 393 ? -7.290 4.372 35.034 1.00 92.19 393 ALA A CA 1
ATOM 3002 C C . ALA A 1 393 ? -6.323 3.317 34.453 1.00 92.19 393 ALA A C 1
ATOM 3004 O O . ALA A 1 393 ? -6.308 2.163 34.890 1.00 92.19 393 ALA A O 1
ATOM 3005 N N . GLY A 1 394 ? -5.508 3.757 33.488 1.00 93.69 394 GLY A N 1
ATOM 3006 C CA . GLY A 1 394 ? -4.486 2.965 32.796 1.00 93.69 394 GLY A CA 1
ATOM 3007 C C . GLY A 1 394 ? -4.970 2.211 31.552 1.00 93.69 394 GLY A C 1
ATOM 3008 O O . GLY A 1 394 ? -4.130 1.835 30.737 1.00 93.69 394 GLY A O 1
ATOM 3009 N N . SER A 1 395 ? -6.281 2.043 31.375 1.00 96.94 395 SER A N 1
ATOM 3010 C CA . SER A 1 395 ? -6.877 1.498 30.146 1.00 96.94 395 SER A CA 1
ATOM 3011 C C . SER A 1 395 ? -6.887 2.577 29.061 1.00 96.94 395 SER A C 1
ATOM 3013 O O . SER A 1 395 ? -7.000 3.772 29.354 1.00 96.94 395 SER A O 1
ATOM 3015 N N . ARG A 1 396 ? -6.723 2.177 27.805 1.00 96.94 396 ARG A N 1
ATOM 3016 C CA . ARG A 1 396 ? -6.511 3.070 26.659 1.00 96.94 396 ARG A CA 1
ATOM 3017 C C . ARG A 1 396 ? -7.414 2.775 25.471 1.00 96.94 396 ARG A C 1
ATOM 3019 O O . ARG A 1 396 ? -7.449 3.597 24.559 1.00 96.94 396 ARG A O 1
ATOM 3026 N N . LEU A 1 397 ? -8.105 1.643 25.465 1.00 97.56 397 LEU A N 1
ATOM 3027 C CA . LEU A 1 397 ? -8.878 1.132 24.350 1.00 97.56 397 LEU A CA 1
ATOM 3028 C C . LEU A 1 397 ? -10.044 0.270 24.856 1.00 97.56 397 LEU A C 1
ATOM 3030 O O . LEU A 1 397 ? -9.845 -0.742 25.526 1.00 97.56 397 LEU A O 1
ATOM 3034 N N . LEU A 1 398 ? -11.257 0.637 24.459 1.00 96.50 398 LEU A N 1
ATOM 3035 C CA . LEU A 1 398 ? -12.470 -0.163 24.605 1.00 96.50 398 LEU A CA 1
ATOM 3036 C C . LEU A 1 398 ? -13.069 -0.376 23.213 1.00 96.50 398 LEU A C 1
ATOM 3038 O O . LEU A 1 398 ? -13.241 0.578 22.458 1.00 96.50 398 LEU A O 1
ATOM 3042 N N . TYR A 1 399 ? -13.399 -1.617 22.886 1.00 95.88 399 TYR A N 1
ATOM 3043 C CA . TYR A 1 399 ? -14.126 -1.997 21.680 1.00 95.88 399 TYR A CA 1
ATOM 3044 C C . TYR A 1 399 ? -15.473 -2.590 22.075 1.00 95.88 399 TYR A C 1
ATOM 3046 O O . TYR A 1 399 ? -15.538 -3.399 23.003 1.00 95.88 399 TYR A O 1
ATOM 3054 N N . SER A 1 400 ? -16.520 -2.245 21.332 1.00 93.12 400 SER A N 1
ATOM 3055 C CA . SER A 1 400 ? -17.811 -2.924 21.373 1.00 93.12 400 SER A CA 1
ATOM 3056 C C . SER A 1 400 ? -18.364 -3.088 19.958 1.00 93.12 400 SER A C 1
ATOM 3058 O O . SER A 1 400 ? -18.338 -2.134 19.182 1.00 93.12 400 SER A O 1
ATOM 3060 N N . GLY A 1 401 ? -18.865 -4.267 19.603 1.00 89.50 401 GLY A N 1
ATOM 3061 C CA . GLY A 1 401 ? -19.448 -4.528 18.288 1.00 89.50 401 GLY A CA 1
ATOM 3062 C C . GLY A 1 401 ? -20.622 -5.499 18.344 1.00 89.50 401 GLY A C 1
ATOM 3063 O O . GLY A 1 401 ? -20.589 -6.443 19.130 1.00 89.50 401 GLY A O 1
ATOM 3064 N N . HIS A 1 402 ? -21.613 -5.271 17.474 1.00 84.56 402 HIS A N 1
ATOM 3065 C CA . HIS A 1 402 ? -22.850 -6.055 17.361 1.00 84.56 402 HIS A CA 1
ATOM 3066 C C . HIS A 1 402 ? -23.077 -6.506 15.908 1.00 84.56 402 HIS A C 1
ATOM 3068 O O . HIS A 1 402 ? -23.189 -5.657 15.018 1.00 84.56 402 HIS A O 1
ATOM 3074 N N . ASP A 1 403 ? -23.226 -7.820 15.684 1.00 71.44 403 ASP A N 1
ATOM 3075 C CA . ASP A 1 403 ? -23.517 -8.493 14.401 1.00 71.44 403 ASP A CA 1
ATOM 3076 C C . ASP A 1 403 ? -22.704 -7.951 13.221 1.00 71.44 403 ASP A C 1
ATOM 3078 O O . ASP A 1 403 ? -23.252 -7.822 12.139 1.00 71.44 403 ASP A O 1
ATOM 3082 N N . ASP A 1 404 ? -21.468 -7.495 13.465 1.00 74.69 404 ASP A N 1
ATOM 3083 C CA . ASP A 1 404 ? -20.582 -6.749 12.548 1.00 74.69 404 ASP A CA 1
ATOM 3084 C C . ASP A 1 404 ? -21.170 -5.510 11.823 1.00 74.69 404 ASP A C 1
ATOM 3086 O O . ASP A 1 404 ? -20.445 -4.764 11.161 1.00 74.69 404 ASP A O 1
ATOM 3090 N N . CYS A 1 405 ? -22.447 -5.199 12.046 1.00 80.25 405 CYS A N 1
ATOM 3091 C CA . CYS A 1 405 ? -23.169 -4.061 11.490 1.00 80.25 405 CYS A CA 1
ATOM 3092 C C . CYS A 1 405 ? -22.810 -2.742 12.176 1.00 80.25 405 CYS A C 1
ATOM 3094 O O . CYS A 1 405 ? -22.910 -1.685 11.559 1.00 80.25 405 CYS A O 1
ATOM 3096 N N . TYR A 1 406 ? -22.424 -2.787 13.452 1.00 86.31 406 TYR A N 1
ATOM 3097 C CA . TYR A 1 406 ? -22.057 -1.603 14.220 1.00 86.31 406 TYR A CA 1
ATOM 3098 C C . TYR A 1 406 ? -20.827 -1.866 15.064 1.00 86.31 406 TYR A C 1
ATOM 3100 O O . TYR A 1 406 ? -20.736 -2.881 15.754 1.00 86.31 406 TYR A O 1
ATOM 3108 N N . VAL A 1 407 ? -19.918 -0.899 15.045 1.00 91.38 407 VAL A N 1
ATOM 3109 C CA . VAL A 1 407 ? -18.721 -0.883 15.873 1.00 91.38 407 VAL A CA 1
ATOM 3110 C C . VAL A 1 407 ? -18.628 0.435 16.634 1.00 91.38 407 VAL A C 1
ATOM 3112 O O . VAL A 1 407 ? -18.803 1.517 16.071 1.00 91.38 407 VAL A O 1
ATOM 3115 N N . ALA A 1 408 ? -18.321 0.336 17.921 1.00 93.94 408 ALA A N 1
ATOM 3116 C CA . ALA A 1 408 ? -17.957 1.438 18.789 1.00 93.94 408 ALA A CA 1
ATOM 3117 C C . ALA A 1 408 ? -16.533 1.219 19.309 1.00 93.94 408 ALA A C 1
ATOM 3119 O O . ALA A 1 408 ? -16.194 0.144 19.806 1.00 93.94 408 ALA A O 1
ATOM 3120 N N . VAL A 1 409 ? -15.698 2.248 19.204 1.00 96.31 409 VAL A N 1
ATOM 3121 C CA . VAL A 1 409 ? -14.338 2.250 19.748 1.00 96.31 409 VAL A CA 1
ATOM 3122 C C . VAL A 1 409 ? -14.163 3.495 20.597 1.00 96.31 409 VAL A C 1
ATOM 3124 O O . VAL A 1 409 ? -14.384 4.607 20.126 1.00 96.31 409 VAL A O 1
ATOM 3127 N N . GLU A 1 410 ? -13.728 3.322 21.836 1.00 97.62 410 GLU A N 1
ATOM 3128 C CA . GLU A 1 410 ? -13.222 4.410 22.662 1.00 97.62 410 GLU A CA 1
ATOM 3129 C C . GLU A 1 410 ? -11.715 4.245 22.834 1.00 97.62 410 GLU A C 1
ATOM 3131 O O . GLU A 1 410 ? -11.230 3.149 23.107 1.00 97.62 410 GLU A O 1
ATOM 3136 N N . THR A 1 411 ? -10.954 5.324 22.676 1.00 97.81 411 THR A N 1
ATOM 3137 C CA . THR A 1 411 ? -9.494 5.263 22.753 1.00 97.81 411 THR A CA 1
ATOM 3138 C C . THR A 1 411 ? -8.866 6.554 23.262 1.00 97.81 411 THR A C 1
ATOM 3140 O O . THR A 1 411 ? -9.338 7.648 22.970 1.00 97.81 411 THR A O 1
ATOM 3143 N N . THR A 1 412 ? -7.771 6.453 24.014 1.00 96.94 412 THR A N 1
ATOM 3144 C CA . THR A 1 412 ? -6.947 7.619 24.388 1.00 96.94 412 THR A CA 1
ATOM 3145 C C . THR A 1 412 ? -5.869 7.943 23.351 1.00 96.94 412 THR A C 1
ATOM 3147 O O . THR A 1 412 ? -5.178 8.954 23.478 1.00 96.94 412 THR A O 1
ATOM 3150 N N . ASP A 1 413 ? -5.713 7.112 22.316 1.00 94.94 413 ASP A N 1
ATOM 3151 C CA . ASP A 1 413 ? -4.746 7.322 21.245 1.00 94.94 413 ASP A CA 1
ATOM 3152 C C . ASP A 1 413 ? -5.387 8.067 20.068 1.00 94.94 413 ASP A C 1
ATOM 3154 O O . ASP A 1 413 ? -6.293 7.570 19.401 1.00 94.94 413 ASP A O 1
ATOM 3158 N N . ARG A 1 414 ? -4.887 9.274 19.788 1.00 92.88 414 ARG A N 1
ATOM 3159 C CA . ARG A 1 414 ? -5.419 10.141 18.726 1.00 92.88 414 ARG A CA 1
ATOM 3160 C C . ARG A 1 414 ? -5.268 9.570 17.312 1.00 92.88 414 ARG A C 1
ATOM 3162 O O . ARG A 1 414 ? -5.888 10.097 16.399 1.00 92.88 414 ARG A O 1
ATOM 3169 N N . THR A 1 415 ? -4.424 8.556 17.117 1.00 90.81 415 THR A N 1
ATOM 3170 C CA . THR A 1 415 ? -4.158 7.969 15.792 1.00 90.81 415 THR A CA 1
ATOM 3171 C C . THR A 1 415 ? -5.203 6.925 15.390 1.00 90.81 415 THR A C 1
ATOM 3173 O O . THR A 1 415 ? -5.427 6.687 14.203 1.00 90.81 415 THR A O 1
ATOM 3176 N N . VAL A 1 416 ? -5.902 6.336 16.365 1.00 94.88 416 VAL A N 1
ATOM 3177 C CA . VAL A 1 416 ? -6.862 5.247 16.137 1.00 94.88 416 VAL A CA 1
ATOM 3178 C C . VAL A 1 416 ? -8.073 5.670 15.292 1.00 94.88 416 VAL A C 1
ATOM 3180 O O . VAL A 1 416 ? -8.435 4.903 14.402 1.00 94.88 416 VAL A O 1
ATOM 3183 N N . PRO A 1 417 ? -8.698 6.856 15.469 1.00 96.31 417 PRO A N 1
ATOM 3184 C CA . PRO A 1 417 ? -9.818 7.263 14.618 1.00 96.31 417 PRO A CA 1
ATOM 3185 C C . PRO A 1 417 ? -9.493 7.272 13.118 1.00 96.31 417 PRO A C 1
ATOM 3187 O O . PRO A 1 417 ? -10.277 6.750 12.325 1.00 96.31 417 PRO A O 1
ATOM 3190 N N . ALA A 1 418 ? -8.326 7.801 12.733 1.00 94.25 418 ALA A N 1
ATOM 3191 C CA . ALA A 1 418 ? -7.877 7.795 11.342 1.00 94.25 418 ALA A CA 1
ATOM 3192 C C . ALA A 1 418 ? -7.577 6.370 10.852 1.00 94.25 418 ALA A C 1
ATOM 3194 O O . ALA A 1 418 ? -7.984 5.995 9.755 1.00 94.25 418 ALA A O 1
ATOM 3195 N N . ALA A 1 419 ? -6.945 5.537 11.683 1.00 93.06 419 ALA A N 1
ATOM 3196 C CA . ALA A 1 419 ? -6.683 4.141 11.340 1.00 93.06 419 ALA A CA 1
ATOM 3197 C C . ALA A 1 419 ? -7.982 3.343 11.101 1.00 93.06 419 ALA A C 1
ATOM 3199 O O . ALA A 1 419 ? -8.066 2.574 10.144 1.00 93.06 419 ALA A O 1
ATOM 3200 N N . VAL A 1 420 ? -9.017 3.568 11.921 1.00 95.81 420 VAL A N 1
ATOM 3201 C CA . VAL A 1 420 ? -10.334 2.934 11.760 1.00 95.81 420 VAL A CA 1
ATOM 3202 C C . VAL A 1 420 ? -11.014 3.405 10.475 1.00 95.81 420 VAL A C 1
ATOM 3204 O O . VAL A 1 420 ? -11.436 2.562 9.689 1.00 95.81 420 VAL A O 1
ATOM 3207 N N . LEU A 1 421 ? -11.093 4.715 10.205 1.00 96.25 421 LEU A N 1
ATOM 3208 C CA . LEU A 1 421 ? -11.715 5.209 8.967 1.00 96.25 421 LEU A CA 1
ATOM 3209 C C . LEU A 1 421 ? -10.971 4.717 7.714 1.00 96.25 421 LEU A C 1
ATOM 3211 O O . LEU A 1 421 ? -11.606 4.251 6.767 1.00 96.25 421 LEU A O 1
ATOM 3215 N N . GLY A 1 422 ? -9.635 4.749 7.723 1.00 94.69 422 GLY A N 1
ATOM 3216 C CA . GLY A 1 422 ? -8.820 4.218 6.630 1.00 94.69 422 GLY A CA 1
ATOM 3217 C C . GLY A 1 422 ? -9.062 2.726 6.396 1.00 94.69 422 GLY A C 1
ATOM 3218 O O . GLY A 1 422 ? -9.226 2.294 5.253 1.00 94.69 422 GLY A O 1
ATOM 3219 N N . ARG A 1 423 ? -9.169 1.939 7.476 1.00 95.12 423 ARG A N 1
ATOM 3220 C CA . ARG A 1 423 ? -9.509 0.515 7.396 1.00 95.12 423 ARG A CA 1
ATOM 3221 C C . ARG A 1 423 ? -10.911 0.293 6.832 1.00 95.12 423 ARG A C 1
ATOM 3223 O O . ARG A 1 423 ? -11.060 -0.537 5.945 1.00 95.12 423 ARG A O 1
ATOM 3230 N N . LEU A 1 424 ? -11.917 1.045 7.275 1.00 95.94 424 LEU A N 1
ATOM 3231 C CA . LEU A 1 424 ? -13.286 0.927 6.758 1.00 95.94 424 LEU A CA 1
ATOM 3232 C C . LEU A 1 424 ? -13.364 1.229 5.257 1.00 95.94 424 LEU A C 1
ATOM 3234 O O . LEU A 1 424 ? -14.026 0.497 4.526 1.00 95.94 424 LEU A O 1
ATOM 3238 N N . LEU A 1 425 ? -12.653 2.256 4.782 1.00 96.00 425 LEU A N 1
ATOM 3239 C CA . LEU A 1 425 ? -12.562 2.564 3.352 1.00 96.00 425 LEU A CA 1
ATOM 3240 C C . LEU A 1 425 ? -11.948 1.396 2.569 1.00 96.00 425 LEU A C 1
ATOM 3242 O O . LEU A 1 425 ? -12.497 0.992 1.544 1.00 96.00 425 LEU A O 1
ATOM 3246 N N . ALA A 1 426 ? -10.851 0.820 3.069 1.00 95.06 426 ALA A N 1
ATOM 3247 C CA . ALA A 1 426 ? -10.207 -0.334 2.446 1.00 95.06 426 ALA A CA 1
ATOM 3248 C C . ALA A 1 426 ? -11.128 -1.561 2.386 1.00 95.06 426 ALA A C 1
ATOM 3250 O O . ALA A 1 426 ? -11.220 -2.202 1.341 1.00 95.06 426 ALA A O 1
ATOM 3251 N N . LEU A 1 427 ? -11.845 -1.856 3.476 1.00 95.50 427 LEU A N 1
ATOM 3252 C CA . LEU A 1 427 ? -12.805 -2.960 3.535 1.00 95.50 427 LEU A CA 1
ATOM 3253 C C . LEU A 1 427 ? -13.975 -2.745 2.561 1.00 95.50 427 LEU A C 1
ATOM 3255 O O . LEU A 1 427 ? -14.344 -3.675 1.846 1.00 95.50 427 LEU A O 1
ATOM 3259 N N . LEU A 1 428 ? -14.518 -1.523 2.479 1.00 95.56 428 LEU A N 1
ATOM 3260 C CA . LEU A 1 428 ? -15.598 -1.188 1.546 1.00 95.56 428 LEU A CA 1
ATOM 3261 C C . LEU A 1 428 ? -15.147 -1.325 0.085 1.00 95.56 428 LEU A C 1
ATOM 3263 O O . LEU A 1 428 ? -15.856 -1.900 -0.731 1.00 95.56 428 LEU A O 1
ATOM 3267 N N . VAL A 1 429 ? -13.959 -0.826 -0.264 1.00 94.88 429 VAL A N 1
ATOM 3268 C CA . VAL A 1 429 ? -13.416 -0.989 -1.622 1.00 94.88 429 VAL A CA 1
ATOM 3269 C C . VAL A 1 429 ? -13.134 -2.452 -1.936 1.00 94.88 429 VAL A C 1
ATOM 3271 O O . VAL A 1 429 ? -13.462 -2.924 -3.025 1.00 94.88 429 VAL A O 1
ATOM 3274 N N . GLY A 1 430 ? -12.551 -3.183 -0.988 1.00 93.94 430 GLY A N 1
ATOM 3275 C CA . GLY A 1 430 ? -12.257 -4.595 -1.174 1.00 93.94 430 GLY A CA 1
ATOM 3276 C C . GLY A 1 430 ? -13.511 -5.430 -1.367 1.00 93.94 430 GLY A C 1
ATOM 3277 O O . GLY A 1 430 ? -13.470 -6.351 -2.173 1.00 93.94 430 GLY A O 1
ATOM 3278 N N . SER A 1 431 ? -14.644 -5.079 -0.749 1.00 93.88 431 SER A N 1
ATOM 3279 C CA . SER A 1 431 ? -15.903 -5.803 -0.967 1.00 93.88 431 SER A CA 1
ATOM 3280 C C . SER A 1 431 ? -16.435 -5.676 -2.403 1.00 93.88 431 SER A C 1
ATOM 3282 O O . SER A 1 431 ? -17.161 -6.553 -2.868 1.00 93.88 431 SER A O 1
ATOM 3284 N N . ALA A 1 432 ? -16.032 -4.640 -3.149 1.00 93.06 432 ALA A N 1
ATOM 3285 C CA . ALA A 1 432 ? -16.328 -4.511 -4.578 1.00 93.06 432 ALA A CA 1
ATOM 3286 C C . ALA A 1 432 ? -15.378 -5.326 -5.479 1.00 93.06 432 ALA A C 1
ATOM 3288 O O . ALA A 1 432 ? -15.699 -5.578 -6.643 1.00 93.06 432 ALA A O 1
ATOM 3289 N N . LEU A 1 433 ? -14.203 -5.702 -4.965 1.00 91.38 433 LEU A N 1
ATOM 3290 C CA . LEU A 1 433 ? -13.155 -6.437 -5.687 1.00 91.38 433 LEU A CA 1
ATOM 3291 C C . LEU A 1 433 ? -13.142 -7.932 -5.357 1.00 91.38 433 LEU A C 1
ATOM 3293 O O . LEU A 1 433 ? -12.657 -8.732 -6.157 1.00 91.38 433 LEU A O 1
ATOM 3297 N N . VAL A 1 434 ? -13.639 -8.292 -4.176 1.00 88.94 434 VAL A N 1
ATOM 3298 C CA . VAL A 1 434 ? -13.636 -9.652 -3.651 1.00 88.94 434 VAL A CA 1
ATOM 3299 C C . VAL A 1 434 ? -14.602 -10.537 -4.435 1.00 88.94 434 VAL A C 1
ATOM 3301 O O . VAL A 1 434 ? -15.710 -10.132 -4.788 1.00 88.94 434 VAL A O 1
ATOM 3304 N N . ASP A 1 435 ? -14.174 -11.766 -4.717 1.00 83.81 435 ASP A N 1
ATOM 3305 C CA . ASP A 1 435 ? -14.992 -12.770 -5.392 1.00 83.81 435 ASP A CA 1
ATOM 3306 C C . ASP A 1 435 ? -15.108 -14.054 -4.545 1.00 83.81 435 ASP A C 1
ATOM 3308 O O . ASP A 1 435 ? -15.770 -14.078 -3.511 1.00 83.81 435 ASP A O 1
ATOM 3312 N N . THR A 1 436 ? -14.459 -15.136 -4.964 1.00 80.12 436 THR A N 1
ATOM 3313 C CA . THR A 1 436 ? -14.222 -16.358 -4.195 1.00 80.12 436 THR A CA 1
ATOM 3314 C C . THR A 1 436 ? -12.880 -16.338 -3.458 1.00 80.12 436 THR A C 1
ATOM 3316 O O . THR A 1 436 ? -12.630 -17.210 -2.627 1.00 80.12 436 THR A O 1
ATOM 3319 N N . THR A 1 437 ? -12.015 -15.365 -3.754 1.00 84.00 437 THR A N 1
ATOM 3320 C CA . THR A 1 437 ? -10.674 -15.211 -3.180 1.00 84.00 437 THR A CA 1
ATOM 3321 C C . THR A 1 437 ? -10.538 -13.893 -2.422 1.00 84.00 437 THR A C 1
ATOM 3323 O O . THR A 1 437 ? -11.341 -12.984 -2.602 1.00 84.00 437 THR A O 1
ATOM 3326 N N . VAL A 1 438 ? -9.542 -13.811 -1.535 1.00 88.69 438 VAL A N 1
ATOM 3327 C CA . VAL A 1 438 ? -9.242 -12.603 -0.751 1.00 88.69 438 VAL A CA 1
ATOM 3328 C C . VAL A 1 438 ? -8.749 -11.489 -1.678 1.00 88.69 438 VAL A C 1
ATOM 3330 O O . VAL A 1 438 ? -7.862 -11.726 -2.497 1.00 88.69 438 VAL A O 1
ATOM 3333 N N . ALA A 1 439 ? -9.299 -10.284 -1.529 1.00 90.88 439 ALA A N 1
ATOM 3334 C CA . ALA A 1 439 ? -8.833 -9.087 -2.220 1.00 90.88 439 ALA A CA 1
ATOM 3335 C C . ALA A 1 439 ? -7.883 -8.295 -1.315 1.00 90.88 439 ALA A C 1
ATOM 3337 O O . ALA A 1 439 ? -8.252 -7.915 -0.209 1.00 90.88 439 ALA A O 1
ATOM 3338 N N . GLU A 1 440 ? -6.668 -8.022 -1.779 1.00 90.69 440 GLU A N 1
ATOM 3339 C CA . GLU A 1 440 ? -5.702 -7.205 -1.037 1.00 90.69 440 GLU A CA 1
ATOM 3340 C C . GLU A 1 440 ? -5.920 -5.723 -1.349 1.00 90.69 440 GLU A C 1
ATOM 3342 O O . GLU A 1 440 ? -5.793 -5.308 -2.503 1.00 90.69 440 GLU A O 1
ATOM 3347 N N . VAL A 1 441 ? -6.223 -4.925 -0.324 1.00 91.88 441 VAL A N 1
ATOM 3348 C CA . VAL A 1 441 ? -6.455 -3.482 -0.458 1.00 91.88 441 VAL A CA 1
ATOM 3349 C C . VAL A 1 441 ? -5.587 -2.726 0.533 1.00 91.88 441 VAL A C 1
ATOM 3351 O O . VAL A 1 441 ? -5.698 -2.899 1.742 1.00 91.88 441 VAL A O 1
ATOM 3354 N N . THR A 1 442 ? -4.723 -1.856 0.024 1.00 90.25 442 THR A N 1
ATOM 3355 C CA . THR A 1 442 ? -3.968 -0.900 0.844 1.00 90.25 442 THR A CA 1
ATOM 3356 C C . THR A 1 442 ? -4.907 0.195 1.322 1.00 90.25 442 THR A C 1
ATOM 3358 O O . THR A 1 442 ? -5.629 0.755 0.505 1.00 90.25 442 THR A O 1
ATOM 3361 N N . ALA A 1 443 ? -4.932 0.499 2.619 1.00 90.12 443 ALA A N 1
ATOM 3362 C CA . ALA A 1 443 ? -5.716 1.609 3.158 1.00 90.12 443 ALA A CA 1
ATOM 3363 C C . ALA A 1 443 ? -5.197 2.975 2.658 1.00 90.12 443 ALA A C 1
ATOM 3365 O O . ALA A 1 443 ? -4.025 3.080 2.286 1.00 90.12 443 ALA A O 1
ATOM 3366 N N . PRO A 1 444 ? -6.042 4.026 2.637 1.00 88.81 444 PRO A N 1
ATOM 3367 C CA . PRO A 1 444 ? -5.579 5.378 2.342 1.00 88.81 444 PRO A CA 1
ATOM 3368 C C . PRO A 1 444 ? -4.494 5.815 3.330 1.00 88.81 444 PRO A C 1
ATOM 3370 O O . PRO A 1 444 ? -4.468 5.366 4.479 1.00 88.81 444 PRO A O 1
ATOM 3373 N N . ASP A 1 445 ? -3.610 6.710 2.892 1.00 80.75 445 ASP A N 1
ATOM 3374 C CA . ASP A 1 445 ? -2.602 7.289 3.773 1.00 80.75 445 ASP A CA 1
ATOM 3375 C C . ASP A 1 445 ? -3.253 8.094 4.913 1.00 80.75 445 ASP A C 1
ATOM 3377 O O . ASP A 1 445 ? -4.353 8.637 4.778 1.00 80.75 445 ASP A O 1
ATOM 3381 N N . VAL A 1 446 ? -2.558 8.162 6.051 1.00 79.44 446 VAL A N 1
ATOM 3382 C CA . VAL A 1 446 ? -3.085 8.775 7.279 1.00 79.44 446 VAL A CA 1
ATOM 3383 C C . VAL A 1 446 ? -3.450 10.244 7.068 1.00 79.44 446 VAL A C 1
ATOM 3385 O O . VAL A 1 446 ? -4.491 10.665 7.560 1.00 79.44 446 VAL A O 1
ATOM 3388 N N . GLU A 1 447 ? -2.665 11.002 6.299 1.00 79.75 447 GLU A N 1
ATOM 3389 C CA . GLU A 1 447 ? -2.917 12.427 6.047 1.00 79.75 447 GLU A CA 1
ATOM 3390 C C . GLU A 1 447 ? -4.223 12.637 5.268 1.00 79.75 447 GLU A C 1
ATOM 3392 O O . GLU A 1 447 ? -5.037 13.497 5.614 1.00 79.75 447 GLU A O 1
ATOM 3397 N N . THR A 1 448 ? -4.486 11.801 4.260 1.00 85.00 448 THR A N 1
ATOM 3398 C CA . THR A 1 448 ? -5.759 11.806 3.533 1.00 85.00 448 THR A CA 1
ATOM 3399 C C . THR A 1 448 ? -6.941 11.536 4.459 1.00 85.00 448 THR A C 1
ATOM 3401 O O . THR A 1 448 ? -7.969 12.207 4.337 1.00 85.00 448 THR A O 1
ATOM 3404 N N . VAL A 1 449 ? -6.812 10.582 5.384 1.00 91.25 449 VAL A N 1
ATOM 3405 C CA . VAL A 1 449 ? -7.894 10.248 6.318 1.00 91.25 449 VAL A CA 1
ATOM 3406 C C . VAL A 1 449 ? -8.080 11.326 7.390 1.00 91.25 449 VAL A C 1
ATOM 3408 O O . VAL A 1 449 ? -9.215 11.690 7.695 1.00 91.25 449 VAL A O 1
ATOM 3411 N N . GLU A 1 450 ? -6.996 11.872 7.940 1.00 87.88 450 GLU A N 1
ATOM 3412 C CA . GLU A 1 450 ? -7.039 12.969 8.913 1.00 87.88 450 GLU A CA 1
ATOM 3413 C C . GLU A 1 450 ? -7.711 14.208 8.314 1.00 87.88 450 GLU A C 1
ATOM 3415 O O . GLU A 1 450 ? -8.606 14.772 8.941 1.00 87.88 450 GLU A O 1
ATOM 3420 N N . ARG A 1 451 ? -7.401 14.555 7.058 1.00 88.69 451 ARG A N 1
ATOM 3421 C CA . ARG A 1 451 ? -8.078 15.640 6.333 1.00 88.69 451 ARG A CA 1
ATOM 3422 C C . ARG A 1 451 ? -9.591 15.420 6.221 1.00 88.69 451 ARG A C 1
ATOM 3424 O O . ARG A 1 451 ? -10.349 16.358 6.444 1.00 88.69 451 ARG A O 1
ATOM 3431 N N . LEU A 1 452 ? -10.051 14.198 5.929 1.00 92.94 452 LEU A N 1
ATOM 3432 C CA . LEU A 1 452 ? -11.492 13.889 5.909 1.00 92.94 452 LEU A CA 1
ATOM 3433 C C . LEU A 1 452 ? -12.136 14.096 7.289 1.00 92.94 452 LEU A C 1
ATOM 3435 O O . LEU A 1 452 ? -13.236 14.637 7.390 1.00 92.94 452 LEU A O 1
ATOM 3439 N N . ILE A 1 453 ? -11.452 13.689 8.361 1.00 94.56 453 ILE A N 1
ATOM 3440 C CA . ILE A 1 453 ? -11.935 13.862 9.739 1.00 94.56 453 ILE A CA 1
ATOM 3441 C C . ILE A 1 453 ? -11.977 15.347 10.140 1.00 94.56 453 ILE A C 1
ATOM 3443 O O . ILE A 1 453 ? -12.887 15.772 10.857 1.00 94.56 453 ILE A O 1
ATOM 3447 N N . GLU A 1 454 ? -11.014 16.145 9.682 1.00 92.25 454 GLU A N 1
ATOM 3448 C CA . GLU A 1 454 ? -10.982 17.593 9.904 1.00 92.25 454 GLU A CA 1
ATOM 3449 C C . GLU A 1 454 ? -12.105 18.324 9.154 1.00 92.25 454 GLU A C 1
ATOM 3451 O O . GLU A 1 454 ? -12.705 19.252 9.701 1.00 92.25 454 GLU A O 1
ATOM 3456 N N . GLU A 1 455 ? -12.426 17.888 7.932 1.00 92.88 455 GLU A N 1
ATOM 3457 C CA . GLU A 1 455 ? -13.530 18.421 7.124 1.00 92.88 455 GLU A CA 1
ATOM 3458 C C . GLU A 1 455 ? -14.907 18.093 7.718 1.00 92.88 455 GLU A C 1
ATOM 3460 O O . GLU A 1 455 ? -15.816 18.928 7.691 1.00 92.88 455 GLU A O 1
ATOM 3465 N N . GLY A 1 456 ? -15.070 16.885 8.264 1.00 92.81 456 GLY A N 1
ATOM 3466 C CA . GLY A 1 456 ? -16.345 16.393 8.763 1.00 92.81 456 GLY A CA 1
ATOM 3467 C C . GLY A 1 456 ? -16.187 15.351 9.865 1.00 92.81 456 GLY A C 1
ATOM 3468 O O . GLY A 1 456 ? -15.417 14.401 9.760 1.00 92.81 456 GLY A O 1
ATOM 3469 N N . ARG A 1 457 ? -16.984 15.493 10.930 1.00 94.50 457 ARG A N 1
ATOM 3470 C CA . ARG A 1 457 ? -17.007 14.526 12.042 1.00 94.50 457 ARG A CA 1
ATOM 3471 C C . ARG A 1 457 ? -17.873 13.304 11.773 1.00 94.50 457 ARG A C 1
ATOM 3473 O O . ARG A 1 457 ? -17.743 12.321 12.499 1.00 94.50 457 ARG A O 1
ATOM 3480 N N . HIS A 1 458 ? -18.763 13.384 10.786 1.00 96.06 458 HIS A N 1
ATOM 3481 C CA . HIS A 1 458 ? -19.709 12.336 10.434 1.00 96.06 458 HIS A CA 1
ATOM 3482 C C . HIS A 1 458 ? -19.706 12.133 8.922 1.00 96.06 458 HIS A C 1
ATOM 3484 O O . HIS A 1 458 ? -19.927 13.083 8.169 1.00 96.06 458 HIS A O 1
ATOM 3490 N N . TRP A 1 459 ? -19.464 10.895 8.510 1.00 96.25 459 TRP A N 1
ATOM 3491 C CA . TRP A 1 459 ? -19.382 10.494 7.115 1.00 96.25 459 TRP A CA 1
ATOM 3492 C C . TRP A 1 459 ? -20.238 9.262 6.865 1.00 96.25 459 TRP A C 1
ATOM 3494 O O . TRP A 1 459 ? -20.265 8.331 7.675 1.00 96.25 459 TRP A O 1
ATOM 3504 N N . VAL A 1 460 ? -20.898 9.255 5.715 1.00 95.31 460 VAL A N 1
ATOM 3505 C CA . VAL A 1 460 ? -21.504 8.070 5.109 1.00 95.31 460 VAL A CA 1
ATOM 3506 C C . VAL A 1 460 ? -20.791 7.811 3.789 1.00 95.31 460 VAL A C 1
ATOM 3508 O O . VAL A 1 460 ? -20.482 8.763 3.080 1.00 95.31 460 VAL A O 1
ATOM 3511 N N . GLY A 1 461 ? -20.502 6.555 3.466 1.00 94.19 461 GLY A N 1
ATOM 3512 C CA . GLY A 1 461 ? -19.850 6.160 2.223 1.00 94.19 461 GLY A CA 1
ATOM 3513 C C . GLY A 1 461 ? -20.641 5.098 1.475 1.00 94.19 461 GLY A C 1
ATOM 3514 O O . GLY A 1 461 ? -21.038 4.095 2.064 1.00 94.19 461 GLY A O 1
ATOM 3515 N N . GLU A 1 462 ? -20.833 5.294 0.175 1.00 93.44 462 GLU A N 1
ATOM 3516 C CA . GLU A 1 462 ? -21.449 4.308 -0.713 1.00 93.44 462 GLU A CA 1
ATOM 3517 C C . GLU A 1 462 ? -20.514 3.960 -1.874 1.00 93.44 462 GLU A C 1
ATOM 3519 O O . GLU A 1 462 ? -19.744 4.793 -2.363 1.00 93.44 462 GLU A O 1
ATOM 3524 N N . LEU A 1 463 ? -20.581 2.706 -2.325 1.00 93.06 463 LEU A N 1
ATOM 3525 C CA . LEU A 1 463 ? -19.867 2.270 -3.520 1.00 93.06 463 LEU A CA 1
ATOM 3526 C C . LEU A 1 463 ? -20.473 2.932 -4.761 1.00 93.06 463 LEU A C 1
ATOM 3528 O O . LEU A 1 463 ? -21.647 2.746 -5.080 1.00 93.06 463 LEU A O 1
ATOM 3532 N N . GLY A 1 464 ? -19.635 3.674 -5.478 1.00 89.56 464 GLY A N 1
ATOM 3533 C CA . GLY A 1 464 ? -19.924 4.199 -6.803 1.00 89.56 464 GLY A CA 1
ATOM 3534 C C . GLY A 1 464 ? -19.564 3.191 -7.905 1.00 89.56 464 GLY A C 1
ATOM 3535 O O . GLY A 1 464 ? -19.602 1.975 -7.701 1.00 89.56 464 GLY A O 1
ATOM 3536 N N . PRO A 1 465 ? -19.198 3.666 -9.111 1.00 87.56 465 PRO A N 1
ATOM 3537 C CA . PRO A 1 465 ? -18.724 2.796 -10.182 1.00 87.56 465 PRO A CA 1
ATOM 3538 C C . PRO A 1 465 ? -17.487 1.983 -9.772 1.00 87.56 465 PRO A C 1
ATOM 3540 O O . PRO A 1 465 ? -16.471 2.543 -9.364 1.00 87.56 465 PRO A O 1
ATOM 3543 N N . ALA A 1 466 ? -17.556 0.665 -9.953 1.00 88.25 466 ALA A N 1
ATOM 3544 C CA . ALA A 1 466 ? -16.430 -0.248 -9.783 1.00 88.25 466 ALA A CA 1
ATOM 3545 C C . ALA A 1 466 ? -16.083 -0.913 -11.123 1.00 88.25 466 ALA A C 1
ATOM 3547 O O . ALA A 1 466 ? -16.954 -1.391 -11.854 1.00 88.25 466 ALA A O 1
ATOM 3548 N N . THR A 1 467 ? -14.798 -0.930 -11.459 1.00 87.88 467 THR A N 1
ATOM 3549 C CA . THR A 1 467 ? -14.231 -1.586 -12.641 1.00 87.88 467 THR A CA 1
ATOM 3550 C C . THR A 1 467 ? -13.066 -2.482 -12.223 1.00 87.88 467 THR A C 1
ATOM 3552 O O . THR A 1 467 ? -12.633 -2.456 -11.077 1.00 87.88 467 THR A O 1
ATOM 3555 N N . ARG A 1 468 ? -12.496 -3.250 -13.161 1.00 79.81 468 ARG A N 1
ATOM 3556 C CA . ARG A 1 468 ? -11.272 -4.026 -12.881 1.00 79.81 468 ARG A CA 1
ATOM 3557 C C . ARG A 1 468 ? -10.056 -3.160 -12.531 1.00 79.81 468 ARG A C 1
ATOM 3559 O O . ARG A 1 468 ? -9.122 -3.681 -11.940 1.00 79.81 468 ARG A O 1
ATOM 3566 N N . GLY A 1 469 ? -10.036 -1.894 -12.955 1.00 84.25 469 GLY A N 1
ATOM 3567 C CA . GLY A 1 469 ? -8.898 -0.994 -12.747 1.00 84.25 469 GLY A CA 1
ATOM 3568 C C . GLY A 1 469 ? -9.081 -0.024 -11.584 1.00 84.25 469 GLY A C 1
ATOM 3569 O O . GLY A 1 469 ? -8.094 0.468 -11.050 1.00 84.25 469 GLY A O 1
ATOM 3570 N N . SER A 1 470 ? -10.320 0.257 -11.177 1.00 91.88 470 SER A N 1
ATOM 3571 C CA . SER A 1 470 ? -10.593 1.227 -10.119 1.00 91.88 470 SER A CA 1
ATOM 3572 C C . SER A 1 470 ? -11.936 1.016 -9.431 1.00 91.88 470 SER A C 1
ATOM 3574 O O . SER A 1 470 ? -12.894 0.546 -10.049 1.00 91.88 470 SER A O 1
ATOM 3576 N N . VAL A 1 471 ? -12.015 1.428 -8.168 1.00 94.69 471 VAL A N 1
ATOM 3577 C CA . VAL A 1 471 ? -13.243 1.445 -7.364 1.00 94.69 471 VAL A CA 1
ATOM 3578 C C . VAL A 1 471 ? -13.477 2.855 -6.843 1.00 94.69 471 VAL A C 1
ATOM 3580 O O . VAL A 1 471 ? -12.565 3.482 -6.306 1.00 94.69 471 VAL A O 1
ATOM 3583 N N . VAL A 1 472 ? -14.694 3.363 -7.016 1.00 95.25 472 VAL A N 1
ATOM 3584 C CA . VAL A 1 472 ? -15.099 4.687 -6.538 1.00 95.25 472 VAL A CA 1
ATOM 3585 C C . VAL A 1 472 ? -15.923 4.549 -5.260 1.00 95.25 472 VAL A C 1
ATOM 3587 O O . VAL A 1 472 ? -16.832 3.724 -5.200 1.00 95.25 472 VAL A O 1
ATOM 3590 N N . VAL A 1 473 ? -15.641 5.396 -4.273 1.00 95.38 473 VAL A N 1
ATOM 3591 C CA . VAL A 1 473 ? -16.453 5.586 -3.067 1.00 95.38 473 VAL A CA 1
ATOM 3592 C C . VAL A 1 473 ? -16.938 7.032 -3.035 1.00 95.38 473 VAL A C 1
ATOM 3594 O O . VAL A 1 473 ? -16.130 7.966 -3.047 1.00 95.38 473 VAL A O 1
ATOM 3597 N N . ASP A 1 474 ? -18.255 7.212 -2.999 1.00 95.44 474 ASP A N 1
ATOM 3598 C CA . ASP A 1 474 ? -18.892 8.510 -2.790 1.00 95.44 474 ASP A CA 1
ATOM 3599 C C . ASP A 1 474 ? -19.107 8.714 -1.285 1.00 95.44 474 ASP A C 1
ATOM 3601 O O . ASP A 1 474 ? -19.668 7.852 -0.609 1.00 95.44 474 ASP A O 1
ATOM 3605 N N . LEU A 1 475 ? -18.613 9.834 -0.757 1.00 95.62 475 LEU A N 1
ATOM 3606 C CA . LEU A 1 475 ? -18.672 10.196 0.655 1.00 95.62 475 LEU A CA 1
ATOM 3607 C C . LEU A 1 475 ? -19.581 11.412 0.863 1.00 95.62 475 LEU A C 1
ATOM 3609 O O . LEU A 1 475 ? -19.468 12.431 0.174 1.00 95.62 475 LEU A O 1
ATOM 3613 N N . TYR A 1 476 ? -20.440 11.298 1.868 1.00 94.88 476 TYR A N 1
ATOM 3614 C CA . TYR A 1 476 ? -21.484 12.249 2.226 1.00 94.88 476 TYR A CA 1
ATOM 3615 C C . TYR A 1 476 ? -21.255 12.717 3.662 1.00 94.88 476 TYR A C 1
ATOM 3617 O O . TYR A 1 476 ? -21.236 11.899 4.588 1.00 94.88 476 TYR A O 1
ATOM 3625 N N . ALA A 1 477 ? -21.082 14.019 3.859 1.00 93.44 477 ALA A N 1
ATOM 3626 C CA . ALA A 1 477 ? -20.947 14.612 5.177 1.00 93.44 477 ALA A CA 1
ATOM 3627 C C . ALA A 1 477 ? -22.333 14.785 5.813 1.00 93.44 477 ALA A C 1
ATOM 3629 O O . ALA A 1 477 ? -23.279 15.268 5.186 1.00 93.44 477 ALA A O 1
ATOM 3630 N N . THR A 1 478 ? -22.468 14.421 7.087 1.00 92.19 478 THR A N 1
ATOM 3631 C CA . THR A 1 478 ? -23.721 14.590 7.837 1.00 92.19 478 THR A CA 1
ATOM 3632 C C . THR A 1 478 ? -23.524 15.478 9.064 1.00 92.19 478 THR A C 1
ATOM 3634 O O . THR A 1 478 ? -22.429 15.614 9.606 1.00 92.19 478 THR A O 1
ATOM 3637 N N . SER A 1 479 ? -24.598 16.125 9.527 1.00 88.88 479 SER A N 1
ATOM 3638 C CA . SER A 1 479 ? -24.551 16.955 10.741 1.00 88.88 479 SER A CA 1
ATOM 3639 C C . SER A 1 479 ? -24.570 16.140 12.036 1.00 88.88 479 SER A C 1
ATOM 3641 O O . SER A 1 479 ? -24.206 16.655 13.088 1.00 88.88 479 SER A O 1
ATOM 3643 N N . GLU A 1 480 ? -25.029 14.890 11.965 1.00 89.88 480 GLU A N 1
ATOM 3644 C CA . GLU A 1 480 ? -25.151 13.953 13.084 1.00 89.88 480 GLU A CA 1
ATOM 3645 C C . GLU A 1 480 ? -24.716 12.551 12.640 1.00 89.88 480 GLU A C 1
ATOM 3647 O O . GLU A 1 480 ? -24.595 12.277 11.443 1.00 89.88 480 GLU A O 1
ATOM 3652 N N . SER A 1 481 ? -24.505 11.653 13.604 1.00 87.62 481 SER A N 1
ATOM 3653 C CA . SER A 1 481 ? -24.155 10.259 13.325 1.00 87.62 481 SER A CA 1
ATOM 3654 C C . SER A 1 481 ? -25.273 9.544 12.564 1.00 87.62 481 SER A C 1
ATOM 3656 O O . SER A 1 481 ? -26.432 9.560 12.988 1.00 87.62 481 SER A O 1
ATOM 3658 N N . TRP A 1 482 ? -24.913 8.910 11.447 1.00 89.31 482 TRP A N 1
ATOM 3659 C CA . TRP A 1 482 ? -25.850 8.162 10.617 1.00 89.31 482 TRP A CA 1
ATOM 3660 C C . TRP A 1 482 ? -26.172 6.788 11.217 1.00 89.31 482 TRP A C 1
ATOM 3662 O O . TRP A 1 482 ? -25.289 6.096 11.729 1.00 89.31 482 TRP A O 1
ATOM 3672 N N . ARG A 1 483 ? -27.435 6.364 11.111 1.00 81.94 483 ARG A N 1
ATOM 3673 C CA . ARG A 1 483 ? -27.905 5.032 11.517 1.00 81.94 483 ARG A CA 1
ATOM 3674 C C . ARG A 1 483 ? -28.730 4.364 10.425 1.00 81.94 483 ARG A C 1
ATOM 3676 O O . ARG A 1 483 ? -29.440 5.029 9.668 1.00 81.94 483 ARG A O 1
ATOM 3683 N N . LEU A 1 484 ? -28.725 3.031 10.428 1.00 75.38 484 LEU A N 1
ATOM 3684 C CA . LEU A 1 484 ? -29.537 2.223 9.523 1.00 75.38 484 LEU A CA 1
ATOM 3685 C C . LEU A 1 484 ? -31.020 2.612 9.637 1.00 75.38 484 LEU A C 1
ATOM 3687 O O . LEU A 1 484 ? -31.608 2.586 10.719 1.00 75.38 484 LEU A O 1
ATOM 3691 N N . GLY A 1 485 ? -31.615 2.986 8.504 1.00 74.38 485 GLY A N 1
ATOM 3692 C CA . GLY A 1 485 ? -32.987 3.496 8.413 1.00 74.38 485 GLY A CA 1
ATOM 3693 C C . GLY A 1 485 ? -33.083 5.000 8.140 1.00 74.38 485 GLY A C 1
ATOM 3694 O O . GLY A 1 485 ? -34.154 5.469 7.755 1.00 74.38 485 GLY A O 1
ATOM 3695 N N . GLN A 1 486 ? -31.986 5.749 8.276 1.00 82.38 486 GLN A N 1
ATOM 3696 C CA . GLN A 1 486 ? -31.885 7.118 7.769 1.00 82.38 486 GLN A CA 1
ATOM 3697 C C . GLN A 1 486 ? -31.512 7.108 6.281 1.00 82.38 486 GLN A C 1
ATOM 3699 O O . GLN A 1 486 ? -30.718 6.283 5.832 1.00 82.38 486 GLN A O 1
ATOM 3704 N N . SER A 1 487 ? -32.081 8.030 5.502 1.00 80.06 487 SER A N 1
ATOM 3705 C CA . SER A 1 487 ? -31.702 8.213 4.098 1.00 80.06 487 SER A CA 1
ATOM 3706 C C . SER A 1 487 ? -30.293 8.792 3.996 1.00 80.06 487 SER A C 1
ATOM 3708 O O . SER A 1 487 ? -29.976 9.749 4.705 1.00 80.06 487 SER A O 1
ATOM 3710 N N . VAL A 1 488 ? -29.478 8.246 3.096 1.00 82.62 488 VAL A N 1
ATOM 3711 C CA . VAL A 1 488 ? -28.190 8.845 2.721 1.00 82.62 488 VAL A CA 1
ATOM 3712 C C . VAL A 1 488 ? -28.452 10.188 2.018 1.00 82.62 488 VAL A C 1
ATOM 3714 O O . VAL A 1 488 ? -29.435 10.286 1.272 1.00 82.62 488 VAL A O 1
ATOM 3717 N N . PRO A 1 489 ? -27.662 11.246 2.287 1.00 84.25 489 PRO A N 1
ATOM 3718 C CA . PRO A 1 489 ? -27.805 12.525 1.594 1.00 84.25 489 PRO A CA 1
ATOM 3719 C C . PRO A 1 489 ? -27.693 12.383 0.069 1.00 84.25 489 PRO A C 1
ATOM 3721 O O . PRO A 1 489 ? -26.975 11.529 -0.432 1.00 84.25 489 PRO A O 1
ATOM 3724 N N . GLU A 1 490 ? -28.378 13.246 -0.685 1.00 82.75 490 GLU A N 1
ATOM 3725 C CA . GLU A 1 490 ? -28.335 13.192 -2.158 1.00 82.75 490 GLU A CA 1
ATOM 3726 C C . GLU A 1 490 ? -27.047 13.794 -2.744 1.00 82.75 490 GLU A C 1
ATOM 3728 O O . GLU A 1 490 ? -26.626 13.423 -3.840 1.00 82.75 490 GLU A O 1
ATOM 3733 N N . GLN A 1 491 ? -26.425 14.744 -2.040 1.00 88.19 491 GLN A N 1
ATOM 3734 C CA . GLN A 1 491 ? -25.252 15.467 -2.521 1.00 88.19 491 GLN A CA 1
ATOM 3735 C C . GLN A 1 491 ? -23.965 14.803 -2.029 1.00 88.19 491 GLN A C 1
ATOM 3737 O O . GLN A 1 491 ? -23.731 14.735 -0.830 1.00 88.19 491 GLN A O 1
ATOM 3742 N N . VAL A 1 492 ? -23.117 14.377 -2.968 1.00 91.75 492 VAL A N 1
ATOM 3743 C CA . VAL A 1 492 ? -21.768 13.870 -2.681 1.00 91.75 492 VAL A CA 1
ATOM 3744 C C . VAL A 1 492 ? -20.849 15.041 -2.324 1.00 91.75 492 VAL A C 1
ATOM 3746 O O . VAL A 1 492 ? -20.711 15.975 -3.116 1.00 91.75 492 VAL A O 1
ATOM 3749 N N . ASP A 1 493 ? -20.190 14.976 -1.170 1.00 92.19 493 ASP A N 1
ATOM 3750 C CA . ASP A 1 493 ? -19.259 16.012 -0.698 1.00 92.19 493 ASP A CA 1
ATOM 3751 C C . ASP A 1 493 ? -17.808 15.706 -1.093 1.00 92.19 493 ASP A C 1
ATOM 3753 O O . ASP A 1 493 ? -17.013 16.607 -1.400 1.00 92.19 493 ASP A O 1
ATOM 3757 N N . ARG A 1 494 ? -17.456 14.416 -1.108 1.00 93.00 494 ARG A N 1
ATOM 3758 C CA . ARG A 1 494 ? -16.131 13.921 -1.488 1.00 93.00 494 ARG A CA 1
ATOM 3759 C C . ARG A 1 494 ? -16.252 12.652 -2.311 1.00 93.00 494 ARG A C 1
ATOM 3761 O O . ARG A 1 494 ? -17.098 11.806 -2.049 1.00 93.00 494 ARG A O 1
ATOM 3768 N N . ARG A 1 495 ? -15.360 12.498 -3.285 1.00 93.94 495 ARG A N 1
ATOM 3769 C CA . ARG A 1 495 ? -15.207 11.251 -4.032 1.00 93.94 495 ARG A CA 1
ATOM 3770 C C . ARG A 1 495 ? -13.800 10.728 -3.843 1.00 93.94 495 ARG A C 1
ATOM 3772 O O . ARG A 1 495 ? -12.842 11.445 -4.136 1.00 93.94 495 ARG A O 1
ATOM 3779 N N . VAL A 1 496 ? -13.682 9.483 -3.401 1.00 91.75 496 VAL A N 1
ATOM 3780 C CA . VAL A 1 496 ? -12.396 8.795 -3.293 1.00 91.75 496 VAL A CA 1
ATOM 3781 C C . VAL A 1 496 ? -12.335 7.690 -4.335 1.00 91.75 496 VAL A C 1
ATOM 3783 O O . VAL A 1 496 ? -13.287 6.933 -4.507 1.00 91.75 496 VAL A O 1
ATOM 3786 N N . VAL A 1 497 ? -11.225 7.611 -5.059 1.00 92.25 497 VAL A N 1
ATOM 3787 C CA . VAL A 1 497 ? -11.001 6.598 -6.092 1.00 92.25 497 VAL A CA 1
ATOM 3788 C C . VAL A 1 497 ? -9.797 5.762 -5.702 1.00 92.25 497 VAL A C 1
ATOM 3790 O O . VAL A 1 497 ? -8.709 6.305 -5.523 1.00 92.25 497 VAL A O 1
ATOM 3793 N N . TYR A 1 498 ? -9.990 4.454 -5.596 1.00 92.56 498 TYR A N 1
ATOM 3794 C CA . TYR A 1 498 ? -8.916 3.487 -5.434 1.00 92.56 498 TYR A CA 1
ATOM 3795 C C . TYR A 1 498 ? -8.511 2.930 -6.798 1.00 92.56 498 TYR A C 1
ATOM 3797 O O . TYR A 1 498 ? -9.355 2.391 -7.514 1.00 92.56 498 TYR A O 1
ATOM 3805 N N . ASP A 1 499 ? -7.239 3.066 -7.166 1.00 88.56 499 ASP A N 1
ATOM 3806 C CA . ASP A 1 499 ? -6.644 2.410 -8.332 1.00 88.56 499 ASP A CA 1
ATOM 3807 C C . ASP A 1 499 ? -6.110 1.031 -7.930 1.00 88.56 499 ASP A C 1
ATOM 3809 O O . ASP A 1 499 ? -5.260 0.917 -7.046 1.00 88.56 499 ASP A O 1
ATOM 3813 N N . VAL A 1 500 ? -6.617 -0.019 -8.577 1.00 86.56 500 VAL A N 1
ATOM 3814 C CA . VAL A 1 500 ? -6.329 -1.415 -8.218 1.00 86.56 500 VAL A CA 1
ATOM 3815 C C . VAL A 1 500 ? -4.902 -1.810 -8.595 1.00 86.56 500 VAL A C 1
ATOM 3817 O O . VAL A 1 500 ? -4.266 -2.579 -7.876 1.00 86.56 500 VAL A O 1
ATOM 3820 N N . ALA A 1 501 ? -4.386 -1.297 -9.716 1.00 77.62 501 ALA A N 1
ATOM 3821 C CA . ALA A 1 501 ? -3.070 -1.673 -10.220 1.00 77.62 501 ALA A CA 1
ATOM 3822 C C . ALA A 1 501 ? -1.960 -0.994 -9.415 1.00 77.62 501 ALA A C 1
ATOM 3824 O O . ALA A 1 501 ? -1.004 -1.651 -9.008 1.00 77.62 501 ALA A O 1
ATOM 3825 N N . SER A 1 502 ? -2.105 0.308 -9.151 1.00 74.56 502 SER A N 1
ATOM 3826 C CA . SER A 1 502 ? -1.114 1.071 -8.392 1.00 74.56 502 SER A CA 1
ATOM 3827 C C . SER A 1 502 ? -1.334 1.024 -6.877 1.00 74.56 502 SER A C 1
ATOM 3829 O O . SER A 1 502 ? -0.465 1.471 -6.137 1.00 74.56 502 SER A O 1
ATOM 3831 N N . ARG A 1 503 ? -2.485 0.521 -6.404 1.00 82.81 503 ARG A N 1
ATOM 3832 C CA . ARG A 1 503 ? -2.914 0.531 -4.989 1.00 82.81 503 ARG A CA 1
ATOM 3833 C C . ARG A 1 503 ? -2.951 1.933 -4.371 1.00 82.81 503 ARG A C 1
ATOM 3835 O O . ARG A 1 503 ? -2.644 2.119 -3.196 1.00 82.81 503 ARG A O 1
ATOM 3842 N N . VAL A 1 504 ? -3.317 2.934 -5.171 1.00 80.62 504 VAL A N 1
ATOM 3843 C CA . VAL A 1 504 ? -3.304 4.349 -4.767 1.00 80.62 504 VAL A CA 1
ATOM 3844 C C . VAL A 1 504 ? -4.720 4.864 -4.574 1.00 80.62 504 VAL A C 1
ATOM 3846 O O . VAL A 1 504 ? -5.596 4.610 -5.397 1.00 80.62 504 VAL A O 1
ATOM 3849 N N . TRP A 1 505 ? -4.918 5.653 -3.521 1.00 86.25 505 TRP A N 1
ATOM 3850 C CA . TRP A 1 505 ? -6.137 6.424 -3.305 1.00 86.25 505 TRP A CA 1
ATOM 3851 C C . TRP A 1 505 ? -5.983 7.836 -3.857 1.00 86.25 505 TRP A C 1
ATOM 3853 O O . TRP A 1 505 ? -4.965 8.492 -3.647 1.00 86.25 505 TRP A O 1
ATOM 3863 N N . ARG A 1 506 ? -7.011 8.325 -4.546 1.00 85.12 506 ARG A N 1
ATOM 3864 C CA . ARG A 1 506 ? -7.117 9.718 -4.985 1.00 85.12 506 ARG A CA 1
ATOM 3865 C C . ARG A 1 506 ? -8.384 10.324 -4.409 1.00 85.12 506 ARG A C 1
ATOM 3867 O O . ARG A 1 506 ? -9.482 9.867 -4.720 1.00 85.12 506 ARG A O 1
ATOM 3874 N N . LEU A 1 507 ? -8.223 11.354 -3.584 1.00 84.25 507 LEU A N 1
ATOM 3875 C CA . LEU A 1 507 ? -9.328 12.169 -3.095 1.00 84.25 507 LEU A CA 1
ATOM 3876 C C . LEU A 1 507 ? -9.604 13.286 -4.106 1.00 84.25 507 LEU A C 1
ATOM 3878 O O . LEU A 1 507 ? -8.711 14.051 -4.460 1.00 84.25 507 LEU A O 1
ATOM 3882 N N . THR A 1 508 ? -10.844 13.374 -4.569 1.00 81.19 508 THR A N 1
ATOM 3883 C CA . THR A 1 508 ? -11.307 14.411 -5.495 1.00 81.19 508 THR A CA 1
ATOM 3884 C C . THR A 1 508 ? -12.409 15.236 -4.852 1.00 81.19 508 THR A C 1
ATOM 3886 O O . THR A 1 508 ? -13.380 14.691 -4.319 1.00 81.19 508 THR A O 1
ATOM 3889 N N . GLU A 1 509 ? -12.275 16.559 -4.936 1.00 68.19 509 GLU A N 1
ATOM 3890 C CA . GLU A 1 509 ? -13.380 17.463 -4.640 1.00 68.19 509 GLU A CA 1
ATOM 3891 C C . GLU A 1 509 ? -14.444 17.318 -5.726 1.00 68.19 509 GLU A C 1
ATOM 3893 O O . GLU A 1 509 ? -14.158 17.411 -6.924 1.00 68.19 509 GLU A O 1
ATOM 3898 N N . VAL A 1 510 ? -15.691 17.105 -5.313 1.00 69.44 510 VAL A N 1
ATOM 3899 C CA . VAL A 1 510 ? -16.816 17.185 -6.238 1.00 69.44 510 VAL A CA 1
ATOM 3900 C C . VAL A 1 510 ? -17.124 18.668 -6.418 1.00 69.44 510 VAL A C 1
ATOM 3902 O O . VAL A 1 510 ? -17.857 19.274 -5.641 1.00 69.44 510 VAL A O 1
ATOM 3905 N N . GLY A 1 511 ? -16.501 19.282 -7.426 1.00 46.47 511 GLY A N 1
ATOM 3906 C CA . GLY A 1 511 ? -16.853 20.633 -7.844 1.00 46.47 511 GLY A CA 1
ATOM 3907 C C . GLY A 1 511 ? -18.345 20.684 -8.165 1.00 46.47 511 GLY A C 1
ATOM 3908 O O . GLY A 1 511 ? -18.861 19.805 -8.859 1.00 46.47 511 GLY A O 1
ATOM 3909 N N . SER A 1 512 ? -19.037 21.703 -7.651 1.00 35.56 512 SER A N 1
ATOM 3910 C CA . SER A 1 512 ? -20.438 21.961 -7.971 1.00 35.56 512 SER A CA 1
ATOM 3911 C C . SER A 1 512 ? -20.591 21.956 -9.489 1.00 35.56 512 SER A C 1
ATOM 3913 O O . SER A 1 512 ? -20.061 22.845 -10.163 1.00 35.56 512 SER A O 1
ATOM 3915 N N . VAL A 1 513 ? -21.283 20.961 -10.042 1.00 33.38 513 VAL A N 1
ATOM 3916 C CA . VAL A 1 513 ? -21.681 21.007 -11.446 1.00 33.38 513 VAL A CA 1
ATOM 3917 C C . VAL A 1 513 ? -22.662 22.172 -11.546 1.00 33.38 513 VAL A C 1
ATOM 3919 O O . VAL A 1 513 ? -23.803 22.079 -11.098 1.00 33.38 513 VAL A O 1
ATOM 3922 N N . GLY A 1 514 ? -22.166 23.318 -12.017 1.00 27.03 514 GLY A N 1
ATOM 3923 C CA . GLY A 1 514 ? -23.003 24.462 -12.348 1.00 27.03 514 GLY A CA 1
ATOM 3924 C C . GLY A 1 514 ? -24.044 24.056 -13.400 1.00 27.03 514 GLY A C 1
ATOM 3925 O O . GLY A 1 514 ? -23.768 23.147 -14.186 1.00 27.03 514 GLY A O 1
ATOM 3926 N N . PRO A 1 515 ? -25.228 24.689 -13.374 1.00 34.34 515 PRO A N 1
ATOM 3927 C CA . PRO A 1 515 ? -26.400 24.288 -14.153 1.00 34.34 515 PRO A CA 1
ATOM 3928 C C . PRO A 1 515 ? -26.183 24.251 -15.667 1.00 34.34 515 PRO A C 1
ATOM 3930 O O . PRO A 1 515 ? -25.356 25.045 -16.179 1.00 34.34 515 PRO A O 1
#

Organism: NCBI:txid1316803

Sequence (515 aa):
MNAHDVAARLPDIERLRQRCKALAVLERIIDGGDPYYAYTSTWGTDQAALMSNGSGDEWAVVFTADGAFIRLFDHESAMSPYRHPDHELWPGLEDGVPEVLRPQLTEPAFCDEAGQFIATAVLWRLSGDERWHAGDGIAFPPSSGPYEDTGPDGASMLDILLDDIVDRFVEFAVDYYEMTVDRAAVEHIVAHRPLTDTVTKALNPQLTVADLRVDVAAIGYPIAGDDAATVGVRPDGAFSVNTVGWSRAAFPLSFSVREAGGSWMVSASAAQAAELVDVLMPAGNDTIMVVGLETNSFLNEDYRQWRPSRIAAEQGVNVVVHQVGALASGVVGLSEEALLISREELPRFLAGWYPYELTFLDVPGTPSAERIDEMIVVIGAATYDEPVLPALAGSRLLYSGHDDCYVAVETTDRTVPAAVLGRLLALLVGSALVDTTVAEVTAPDVETVERLIEEGRHWVGELGPATRGSVVVDLYATSESWRLGQSVPEQVDRRVVYDVASRVWRLTEVGSVGP

Radius of gyration: 30.2 Å; chains: 1; bounding box: 78×53×88 Å

Secondary structure (DSSP, 8-state):
--HHHHHTT---HHHHHHHHHHHHHHHHHH-SSS-SEEEEEEETTEEEEEEE-SSS-EEEEEE-SSEEEEEEE-SSSTT-GGGSTT-PPPTTSSTT--GGGGGGGG-GGGB-TTS-B--SEEEEEETT-SS-EE-SS--PPPP-SS-TTS-TTSGGGGGGGSTTHHHHHHHHHHHHSS----HHHHHHHHTTPPB-HHHHHHH-TT--HHHHHHHHHHHT--BTTHHHHEEEE-TTSHHHH-EETTTTEEPPEEEEEEEETTEEEEEEES--HHHHHHHHGGGS-SEEEEEEEE-B-SSSTT-PBPPHHHHHHHHT--EEEEE-GGGGTT-TT--SEEEEEEGGGHHHHTTT---SEEEEEEESSS--HHHHHHHHHHHHH--TTS--GGGSTT--EEEEEETTTEEEEEES-TTHHHHHHHHHHHHHHHHHH-SSSPEEEEPPPHHHHHHHHHH-SEEEEEEEEE-SSEEEEEEEE-SS---BTBPPPSS--EEEEEETTTTEEEEEE------

Foldseek 3Di:
DDPVVVQQFFDAPVLLLLLLLLQQLLQVLQDPDDGQWHKFCPPPPWIKIKGDPVPWWIKMWIQDPFWIKIFTADCPAPQWLVVPPVSDGQPQQCAPPDPVCCVVCQPQVQADPVSHRTGLWMKIDTPPGPTIDTGPPGDADPQDDPPSPQGNRRSCVCVCSGPCVLVVVQVCCCVPVVDGADSVLSVCSSVLHADAQVSSCRGPVVDGCQNCLQVSLSSPGHHPCQVLQKDWQACPWFQNPQAADPVRAGQKWKWFWDDDLLKIKIKIDFGACLLCLSLFLVQFAFKKKWFFFFDFDPPDPPRDTDALVVLCVVLVFDWDKQQLAPVQVPQHRGGRIITIGGSVCVNSSRPPDGTQKTKMWGAHDDDDSVLVNVLSCLVSPDDPPDDSVSVNPPIAWIWIDGRSGMIMIMGSDPQSSLSVVQSSVQNNQQSLVYDNGTQIARGADSVVSVVVCVVARIKIWDWDDDDPFKTKIFIAHDPDGDDRPDDGDPDGQWMWMQGRSSSHIDIDGPPPPDD

pLDDT: mean 89.1, std 10.92, range [27.03, 98.69]